Protein AF-A0A1F7XCM6-F1 (afdb_monomer)

Secondary structure (DSSP, 8-state):
-HHHHHHHHHHHHHHHHHHHHTTS------------SPPSSPEEEEEEESSTTHHHHSS-SSSTTPPP-GGGSTGGGTEEEEEEE-S--SSS--S------SSTTTHHHHHHSHHHHHHHHH------TT-S--TTSS----TT--SPPSEEEEE--GGGPPPBS-TTPPP-S--S-TTTTSTTT-GGG-BHHHHHHHHHHTHHHHHH-TTSEEEEEPPPPPPS--GGGHHHHHHHHHHHHHHHHTTTTTTTTT--SEEEE-HHHHTS-BTTBS--S----S-TT-TTTTSSTTSSSSEEEEEETTEEEEEE-S---S-S-----TTS---SS--HHHHHHHHHHHHHHHHHHHHHHHTT-----------S----PPPP-PPPPPTT-SS-SS--SHHHHHHHHHHTT-B-SSGGGGT-SS-SSB--HHHHHHHHHHTT-

Foldseek 3Di:
DVVVVVVVVVVVVVVVVVVVVVPPPPPPPPPQQQFLAADPAAAEEEEEEEDAPLLQAAFDLFDDDDDGPHCLHCNVRRYLYQYDYPDDDPVDDDPDPPQDDLALLSLLVCQVPPVNVVCRFQRLHHDDSVDDDDCSSPPDRPSVPRGTGQEYERAYEPLNDQADDALPDAAPPDAGQPCSPPDDPSRVPHYLNPSLRSLLNNLVSQLVPLSHAYEYEQYAFFAPPDPVRPRRLSSSVSSLVCQLAPSCPVVPPSHQRYDYHYNNQLFQAALVGHDDDADDDPDPRCLVNGGCLVPPGGAAQAQDPNDGDGDRPDPGSGGPAWDQDPVRDIDRHGHSSSSVSCSNGPSSVVSSSVNCSVVVHRDDSPNVPPPDPPPDDDDDDDDPQDQCCLVSPNALEVVSVVLLVVQEQHFAPSQSVSQNRVNPRGRYPVSVVRSVVRHGD

Solvent-accessible surface area (backbone atoms only — not comparable to full-atom values): 24737 Å² total; per-residue (Å²): 118,73,76,59,54,56,54,53,54,50,51,50,51,52,51,51,50,50,55,53,58,70,72,52,84,77,72,76,78,71,68,69,78,73,39,51,54,53,47,95,57,76,40,38,28,28,39,34,26,33,92,60,66,59,39,34,53,28,41,41,47,58,60,104,82,44,73,76,54,39,79,48,15,40,48,54,34,37,33,48,70,24,36,41,62,53,85,86,53,95,89,53,85,66,97,70,79,78,70,92,61,48,27,67,53,36,44,30,62,39,59,74,32,68,67,44,36,48,49,56,33,49,52,58,51,70,53,53,96,83,59,79,87,57,65,77,56,42,76,90,64,73,62,82,56,82,63,60,38,40,29,43,35,43,32,24,29,76,79,49,54,53,37,32,85,49,53,82,47,58,59,64,81,51,82,38,45,87,56,79,79,48,60,101,84,49,55,79,61,45,28,42,16,39,44,49,21,16,57,59,68,45,50,64,52,55,69,75,35,74,85,33,36,39,37,45,37,35,43,61,41,47,66,92,80,48,86,94,48,54,63,29,27,49,25,46,45,38,49,42,52,38,52,64,71,51,67,55,58,83,47,46,85,86,46,46,41,69,47,69,44,51,44,27,51,38,36,20,24,23,55,84,39,72,75,63,75,36,65,76,80,81,46,91,91,45,31,65,71,56,20,28,73,85,49,98,59,40,24,38,47,25,68,50,96,87,36,79,38,67,40,76,73,50,98,52,44,30,23,26,46,33,38,73,44,101,82,70,55,57,58,75,58,66,41,42,23,50,37,44,36,59,23,63,23,42,44,35,43,51,20,24,52,50,45,30,41,78,68,70,40,72,58,76,84,66,63,78,73,73,86,56,86,76,73,73,79,80,78,71,90,72,75,81,81,61,69,31,28,22,80,68,80,79,51,17,52,74,66,22,51,49,38,22,60,76,28,53,78,35,76,43,90,64,27,37,62,36,20,12,57,81,63,83,43,46,9,42,76,67,24,51,53,46,28,63,75,28,54,80,82

Radius of gyration: 25.79 Å; Cα contacts (8 Å, |Δi|>4): 797; chains: 1; bounding box: 50×76×85 Å

Sequence (441 aa):
MTKHYFKVTILLMVLILNLIFTSTIQAQISLLNINPNPPSQTQKLVFLHASVGQAWLNYFLGGKTGQAYWDISLGGNNYNVRDYLVGFTGGGSHPNPELIGHGLCDLYNLFTNPTNLQVLFNHNQTESPLGVNDPSYYTPLNLNDASENDIVVIKPCYIDYPYVGNPDDPPTGLHGCPFYQLEPGNWQNKTVGNVKQVLIDIVDVFRQHPDKFFVIVTAPPLRISDPATINYGQNARAMADWMMNEWLQTYYPEGNNVMVYDLFNVLTSNANGEGSDCQIRIDYNHPELDSDVLLDIGNHHRIWNSQIQHQQQYDQNYTAYCCLNAQGWCDTHPPRYANYKMTKEFVPILNTYVNAWLAGQETTPSPSITTAPTSLPTSSPTPPPALGDANSDGVVDGIDYVIWLNHYNQPTSNRQSDGDFNSDGRTDGIDYVIWLNNYSS

Organism: NCBI:txid1802480

Structure (mmCIF, N/CA/C/O backbone):
data_AF-A0A1F7XCM6-F1
#
_entry.id   AF-A0A1F7XCM6-F1
#
loop_
_atom_site.group_PDB
_atom_site.id
_atom_site.type_symbol
_atom_site.label_atom_id
_atom_site.label_alt_id
_atom_site.label_comp_id
_atom_site.label_asym_id
_atom_site.label_entity_id
_atom_site.label_seq_id
_atom_site.pdbx_PDB_ins_code
_atom_site.Cartn_x
_atom_site.Cartn_y
_atom_site.Cartn_z
_atom_site.occupancy
_atom_site.B_iso_or_equiv
_atom_site.auth_seq_id
_atom_site.auth_comp_id
_atom_site.auth_asym_id
_atom_site.auth_atom_id
_atom_site.pdbx_PDB_model_num
ATOM 1 N N . MET A 1 1 ? 21.469 -49.515 52.670 1.00 56.00 1 MET A N 1
ATOM 2 C CA . MET A 1 1 ? 20.774 -48.207 52.694 1.00 56.00 1 MET A CA 1
ATOM 3 C C . MET A 1 1 ? 21.168 -47.293 51.529 1.00 56.00 1 MET A C 1
ATOM 5 O O . MET A 1 1 ? 20.285 -46.703 50.938 1.00 56.00 1 MET A O 1
ATOM 9 N N . THR A 1 2 ? 22.425 -47.236 51.088 1.00 56.03 2 THR A N 1
ATOM 10 C CA . THR A 1 2 ? 22.919 -46.297 50.050 1.00 56.03 2 THR A CA 1
ATOM 11 C C . THR A 1 2 ? 22.369 -46.467 48.620 1.00 56.03 2 THR A C 1
ATOM 13 O O . THR A 1 2 ? 22.182 -45.474 47.927 1.00 56.03 2 THR A O 1
ATOM 16 N N . LYS A 1 3 ? 22.029 -47.684 48.165 1.00 48.97 3 LYS A N 1
ATOM 17 C CA . LYS A 1 3 ? 21.482 -47.903 46.802 1.00 48.97 3 LYS A CA 1
ATOM 18 C C . LYS A 1 3 ? 20.017 -47.474 46.614 1.00 48.97 3 LYS A C 1
ATOM 20 O O . LYS A 1 3 ? 19.595 -47.280 45.479 1.00 48.97 3 LYS A O 1
ATOM 25 N N . HIS A 1 4 ? 19.240 -47.351 47.693 1.00 51.12 4 HIS A N 1
ATOM 26 C CA . HIS A 1 4 ? 17.836 -46.926 47.614 1.00 51.12 4 HIS A CA 1
ATOM 27 C C . HIS A 1 4 ? 17.706 -45.405 47.526 1.00 51.12 4 HIS A C 1
ATOM 29 O O . HIS A 1 4 ? 16.958 -44.918 46.685 1.00 51.12 4 HIS A O 1
ATOM 35 N N . TYR A 1 5 ? 18.514 -44.660 48.286 1.00 53.66 5 TYR A N 1
ATOM 36 C CA . TYR A 1 5 ? 18.536 -43.199 48.197 1.00 53.66 5 TYR A CA 1
ATOM 37 C C . TYR A 1 5 ? 18.970 -42.715 46.808 1.00 53.66 5 TYR A C 1
ATOM 39 O O . TYR A 1 5 ? 18.323 -41.839 46.257 1.00 53.66 5 TYR A O 1
ATOM 47 N N . PHE A 1 6 ? 19.955 -43.361 46.171 1.00 55.84 6 PHE A N 1
ATOM 48 C CA . PHE A 1 6 ? 20.420 -42.963 44.835 1.00 55.84 6 PHE A CA 1
ATOM 49 C C . PHE A 1 6 ? 19.335 -43.071 43.745 1.00 55.84 6 PHE A C 1
ATOM 51 O O . PHE A 1 6 ? 19.233 -42.208 42.879 1.00 55.84 6 PHE A O 1
ATOM 58 N N . LYS A 1 7 ? 18.478 -44.101 43.808 1.00 50.50 7 LYS A N 1
ATOM 59 C CA . LYS A 1 7 ? 17.365 -44.266 42.857 1.00 50.50 7 LYS A CA 1
ATOM 60 C C . LYS A 1 7 ? 16.244 -43.254 43.088 1.00 50.50 7 LYS A C 1
ATOM 62 O O . LYS A 1 7 ? 15.666 -42.776 42.119 1.00 50.50 7 LYS A O 1
ATOM 67 N N . VAL A 1 8 ? 15.962 -42.911 44.345 1.00 62.75 8 VAL A N 1
ATOM 68 C CA . VAL A 1 8 ? 14.931 -41.922 44.698 1.00 62.75 8 VAL A CA 1
ATOM 69 C C . VAL A 1 8 ? 15.374 -40.509 44.308 1.00 62.75 8 VAL A C 1
ATOM 71 O O . VAL A 1 8 ? 14.571 -39.761 43.760 1.00 62.75 8 VAL A O 1
ATOM 74 N N . THR A 1 9 ? 16.655 -40.166 44.480 1.00 63.69 9 THR A N 1
ATOM 75 C CA . THR A 1 9 ? 17.193 -38.858 44.072 1.00 63.69 9 THR A CA 1
ATOM 76 C C . THR A 1 9 ? 17.188 -38.672 42.552 1.00 63.69 9 THR A C 1
ATOM 78 O O . THR A 1 9 ? 16.840 -37.595 42.081 1.00 63.69 9 THR A O 1
ATOM 81 N N . ILE A 1 10 ? 17.495 -39.720 41.775 1.00 63.19 10 ILE A N 1
ATOM 82 C CA . ILE A 1 10 ? 17.412 -39.674 40.304 1.00 63.19 10 ILE A CA 1
ATOM 83 C C . ILE A 1 10 ? 15.958 -39.533 39.841 1.00 63.19 10 ILE A C 1
ATOM 85 O O . ILE A 1 10 ? 15.683 -38.735 38.951 1.00 63.19 10 ILE A O 1
ATOM 89 N N . LEU A 1 11 ? 15.015 -40.248 40.464 1.00 60.62 11 LEU A N 1
ATOM 90 C CA . LEU A 1 11 ? 13.598 -40.151 40.101 1.00 60.62 11 LEU A CA 1
ATOM 91 C C . LEU A 1 11 ? 13.027 -38.750 40.389 1.00 60.62 11 LEU A C 1
ATOM 93 O O . LEU A 1 11 ? 12.283 -38.218 39.573 1.00 60.62 11 LEU A O 1
ATOM 97 N N . LEU A 1 12 ? 13.418 -38.135 41.512 1.00 62.72 12 LEU A N 1
ATOM 98 C CA . LEU A 1 12 ? 13.048 -36.759 41.869 1.00 62.72 12 LEU A CA 1
ATOM 99 C C . LEU A 1 12 ? 13.699 -35.719 40.948 1.00 62.72 12 LEU A C 1
ATOM 101 O O . LEU A 1 12 ? 13.021 -34.782 40.544 1.00 62.72 12 LEU A O 1
ATOM 105 N N . MET A 1 13 ? 14.966 -35.897 40.556 1.00 61.06 13 MET A N 1
ATOM 106 C CA . MET A 1 13 ? 15.613 -35.027 39.564 1.00 61.06 13 MET A CA 1
ATOM 107 C C . MET A 1 13 ? 14.948 -35.125 38.189 1.00 61.06 13 MET A C 1
ATOM 109 O O . MET A 1 13 ? 14.765 -34.099 37.548 1.00 61.06 13 MET A O 1
ATOM 113 N N . VAL A 1 14 ? 14.541 -36.322 37.755 1.00 59.78 14 VAL A N 1
ATOM 114 C CA . VAL A 1 14 ? 13.823 -36.524 36.485 1.00 59.78 14 VAL A CA 1
ATOM 115 C C . VAL A 1 14 ? 12.405 -35.951 36.547 1.00 59.78 14 VAL A C 1
ATOM 117 O O . VAL A 1 14 ? 11.954 -35.367 35.567 1.00 59.78 14 VAL A O 1
ATOM 120 N N . LEU A 1 15 ? 11.702 -36.047 37.682 1.00 56.06 15 LEU A N 1
ATOM 121 C CA . LEU A 1 15 ? 10.381 -35.424 37.840 1.00 56.06 15 LEU A CA 1
ATOM 122 C C . LEU A 1 15 ? 10.461 -33.892 37.878 1.00 56.06 15 LEU A C 1
ATOM 124 O O . LEU A 1 15 ? 9.626 -33.230 37.273 1.00 56.06 15 LEU A O 1
ATOM 128 N N . ILE A 1 16 ? 11.470 -33.332 38.552 1.00 59.41 16 ILE A N 1
ATOM 129 C CA . ILE A 1 16 ? 11.699 -31.882 38.611 1.00 59.41 16 ILE A CA 1
ATOM 130 C C . ILE A 1 16 ? 12.175 -31.357 37.250 1.00 59.41 16 ILE A C 1
ATOM 132 O O . ILE A 1 16 ? 11.686 -30.319 36.819 1.00 59.41 16 ILE A O 1
ATOM 136 N N . LEU A 1 17 ? 13.034 -32.086 36.521 1.00 52.47 17 LEU A N 1
ATOM 137 C CA . LEU A 1 17 ? 13.368 -31.736 35.135 1.00 52.47 17 LEU A CA 1
ATOM 138 C C . LEU A 1 17 ? 12.123 -31.767 34.245 1.00 52.47 17 LEU A C 1
ATOM 140 O O . LEU A 1 17 ? 11.923 -30.827 33.494 1.00 52.47 17 LEU A O 1
ATOM 144 N N . ASN A 1 18 ? 11.262 -32.785 34.351 1.00 50.28 18 ASN A N 1
ATOM 145 C CA . ASN A 1 18 ? 10.025 -32.831 33.565 1.00 50.28 18 ASN A CA 1
ATOM 146 C C . ASN A 1 18 ? 9.061 -31.695 33.932 1.00 50.28 18 ASN A C 1
ATOM 148 O O . ASN A 1 18 ? 8.472 -31.116 33.035 1.00 50.28 18 ASN A O 1
ATOM 152 N N . LEU A 1 19 ? 8.946 -31.318 35.210 1.00 49.75 19 LEU A N 1
ATOM 153 C CA . LEU A 1 19 ? 8.102 -30.194 35.636 1.00 49.75 19 LEU A CA 1
ATOM 154 C C . LEU A 1 19 ? 8.647 -28.828 35.176 1.00 49.75 19 LEU A C 1
ATOM 156 O O . LEU A 1 19 ? 7.858 -27.945 34.838 1.00 49.75 19 LEU A O 1
ATOM 160 N N . ILE A 1 20 ? 9.974 -28.654 35.119 1.00 49.66 20 ILE A N 1
ATOM 161 C CA . ILE A 1 20 ? 10.622 -27.438 34.593 1.00 49.66 20 ILE A CA 1
ATOM 162 C C . ILE A 1 20 ? 10.556 -27.402 33.054 1.00 49.66 20 ILE A C 1
ATOM 164 O O . ILE A 1 20 ? 10.297 -26.345 32.494 1.00 49.66 20 ILE A O 1
ATOM 168 N N . PHE A 1 21 ? 10.680 -28.544 32.366 1.00 41.81 21 PHE A N 1
ATOM 169 C CA . PHE A 1 21 ? 10.511 -28.644 30.907 1.00 41.81 21 PHE A CA 1
ATOM 170 C C . PHE A 1 21 ? 9.048 -28.548 30.437 1.00 41.81 21 PHE A C 1
ATOM 172 O O . PHE A 1 21 ? 8.818 -28.210 29.283 1.00 41.81 21 PHE A O 1
ATOM 179 N N . THR A 1 22 ? 8.051 -28.805 31.293 1.00 40.88 22 THR A N 1
ATOM 180 C CA . THR A 1 22 ? 6.629 -28.591 30.948 1.00 40.88 22 THR A CA 1
ATOM 181 C C . THR A 1 22 ? 6.114 -27.191 31.295 1.00 40.88 22 THR A C 1
ATOM 183 O O . THR A 1 22 ? 4.976 -26.870 30.966 1.00 40.88 22 THR A O 1
ATOM 186 N N . SER A 1 23 ? 6.906 -26.364 31.988 1.00 40.66 23 SER A N 1
ATOM 187 C CA . SER A 1 23 ? 6.528 -24.992 32.379 1.00 40.66 23 SER A CA 1
ATOM 188 C C . SER A 1 23 ? 7.310 -23.899 31.648 1.00 40.66 23 SER A C 1
ATOM 190 O O . SER A 1 23 ? 7.012 -22.718 31.817 1.00 40.66 23 SER A O 1
ATOM 192 N N . THR A 1 24 ? 8.238 -24.267 30.767 1.00 44.25 24 THR A N 1
ATOM 193 C CA . THR A 1 24 ? 8.847 -23.354 29.802 1.00 44.25 24 THR A CA 1
ATOM 194 C C . THR A 1 24 ? 8.719 -23.949 28.402 1.00 44.25 24 THR A C 1
ATOM 196 O O . THR A 1 24 ? 9.125 -25.075 28.148 1.00 44.25 24 THR A O 1
ATOM 199 N N . ILE A 1 25 ? 8.161 -23.154 27.485 1.00 43.56 25 ILE A N 1
ATOM 200 C CA . ILE A 1 25 ? 7.858 -23.485 26.082 1.00 43.56 25 ILE A CA 1
ATOM 201 C C . ILE A 1 25 ? 6.560 -24.296 25.885 1.00 43.56 25 ILE A C 1
ATOM 203 O O . ILE A 1 25 ? 6.514 -25.313 25.209 1.00 43.56 25 ILE A O 1
ATOM 207 N N . GLN A 1 26 ? 5.455 -23.759 26.397 1.00 36.91 26 GLN A N 1
ATOM 208 C CA . GLN A 1 26 ? 4.240 -23.670 25.583 1.00 36.91 26 GLN A CA 1
ATOM 209 C C . GLN A 1 26 ? 3.912 -22.181 25.426 1.00 36.91 26 GLN A C 1
ATOM 211 O O . GLN A 1 26 ? 2.847 -21.711 25.812 1.00 36.91 26 GLN A O 1
ATOM 216 N N . ALA A 1 27 ? 4.861 -21.410 24.887 1.00 37.94 27 ALA A N 1
ATOM 217 C CA . ALA A 1 27 ? 4.446 -20.271 24.089 1.00 37.94 27 ALA A CA 1
ATOM 218 C C . ALA A 1 27 ? 3.699 -20.910 22.918 1.00 37.94 27 ALA A C 1
ATOM 220 O O . ALA A 1 27 ? 4.320 -21.546 22.066 1.00 37.94 27 ALA A O 1
ATOM 221 N N . GLN A 1 28 ? 2.366 -20.880 22.947 1.00 38.66 28 GLN A N 1
ATOM 222 C CA . GLN A 1 28 ? 1.610 -21.113 21.730 1.00 38.66 28 GLN A CA 1
ATOM 223 C C . GLN A 1 28 ? 2.145 -20.083 20.742 1.00 38.66 28 GLN A C 1
ATOM 225 O O . GLN A 1 28 ? 1.848 -18.899 20.864 1.00 38.66 28 GLN A O 1
ATOM 230 N N . ILE A 1 29 ? 2.974 -20.524 19.797 1.00 39.59 29 ILE A N 1
ATOM 231 C CA . ILE A 1 29 ? 3.126 -19.809 18.543 1.00 39.59 29 ILE A CA 1
ATOM 232 C C . ILE A 1 29 ? 1.721 -19.879 17.954 1.00 39.59 29 ILE A C 1
ATOM 234 O O . ILE A 1 29 ? 1.325 -20.894 17.380 1.00 39.59 29 ILE A O 1
ATOM 238 N N . SER A 1 30 ? 0.918 -18.852 18.226 1.00 41.78 30 SER A N 1
ATOM 239 C CA . SER A 1 30 ? -0.278 -18.578 17.455 1.00 41.78 30 SER A CA 1
ATOM 240 C C . SER A 1 30 ? 0.239 -18.253 16.065 1.00 41.78 30 SER A C 1
ATOM 242 O O . SER A 1 30 ? 0.538 -17.104 15.761 1.00 41.78 30 SER A O 1
ATOM 244 N N . LEU A 1 31 ? 0.443 -19.290 15.248 1.00 51.81 31 LEU A N 1
ATOM 245 C CA . LEU A 1 31 ? 0.579 -19.121 13.812 1.00 51.81 31 LEU A CA 1
ATOM 246 C C . LEU A 1 31 ? -0.627 -18.282 13.403 1.00 51.81 31 LEU A C 1
ATOM 248 O O . LEU A 1 31 ? -1.762 -18.695 13.656 1.00 51.81 31 LEU A O 1
ATOM 252 N N . LEU A 1 32 ? -0.366 -17.087 12.870 1.00 58.81 32 LEU A N 1
ATOM 253 C CA . LEU A 1 32 ? -1.391 -16.223 12.303 1.00 58.81 32 LEU A CA 1
ATOM 254 C C . LEU A 1 32 ? -2.309 -17.110 11.461 1.00 58.81 32 LEU A C 1
ATOM 256 O O . LEU A 1 32 ? -1.840 -17.786 10.542 1.00 58.81 32 LEU A O 1
ATOM 260 N N . ASN A 1 33 ? -3.596 -17.172 11.805 1.00 70.50 33 ASN A N 1
ATOM 261 C CA . ASN A 1 33 ? -4.542 -17.891 10.968 1.00 70.50 33 ASN A CA 1
ATOM 262 C C . ASN A 1 33 ? -4.781 -17.013 9.741 1.00 70.50 33 ASN A C 1
ATOM 264 O O . ASN A 1 33 ? -5.639 -16.131 9.766 1.00 70.50 33 ASN A O 1
ATOM 268 N N . ILE A 1 34 ? -3.950 -17.189 8.713 1.00 85.81 34 ILE A N 1
ATOM 269 C CA . ILE A 1 34 ? -3.984 -16.371 7.503 1.00 85.81 34 ILE A CA 1
ATOM 270 C C . ILE A 1 34 ? -5.340 -16.580 6.833 1.00 85.81 34 ILE A C 1
ATOM 272 O O . ILE A 1 34 ? -5.606 -17.618 6.229 1.00 85.81 34 ILE A O 1
ATOM 276 N N . ASN A 1 35 ? -6.211 -15.582 6.977 1.00 92.19 35 ASN A N 1
ATOM 277 C CA . ASN A 1 35 ? -7.546 -15.574 6.403 1.00 92.19 35 ASN A CA 1
ATOM 278 C C . ASN A 1 35 ? -7.652 -14.465 5.347 1.00 92.19 35 ASN A C 1
ATOM 280 O O . ASN A 1 35 ? -8.056 -13.347 5.677 1.00 92.19 35 ASN A O 1
ATOM 284 N N . PRO A 1 36 ? -7.334 -14.770 4.078 1.00 93.94 36 PRO A N 1
ATOM 285 C CA . PRO A 1 36 ? -7.367 -13.791 2.999 1.00 93.94 36 PRO A CA 1
ATOM 286 C C . PRO A 1 36 ? -8.781 -13.519 2.467 1.00 93.94 36 PRO A C 1
ATOM 288 O O . PRO A 1 36 ? -8.930 -12.760 1.512 1.00 93.94 36 PRO A O 1
ATOM 291 N N . ASN A 1 37 ? -9.818 -14.144 3.034 1.00 95.19 37 ASN A N 1
ATOM 292 C CA . ASN A 1 37 ? -11.198 -13.958 2.589 1.00 95.19 37 ASN A CA 1
ATOM 293 C C . ASN A 1 37 ? -11.769 -12.621 3.084 1.00 95.19 37 ASN A C 1
ATOM 295 O O . ASN A 1 37 ? -11.370 -12.162 4.157 1.00 95.19 37 ASN A O 1
ATOM 299 N N . PRO A 1 38 ? -12.751 -12.036 2.372 1.00 94.50 38 PRO A N 1
ATOM 300 C CA . PRO A 1 38 ? -13.472 -10.856 2.839 1.00 94.50 38 PRO A CA 1
ATOM 301 C C . PRO A 1 38 ? -13.912 -10.980 4.309 1.00 94.50 38 PRO A C 1
ATOM 303 O O . PRO A 1 38 ? -14.368 -12.062 4.705 1.00 94.50 38 PRO A O 1
ATOM 306 N N . PRO A 1 39 ? -13.842 -9.904 5.116 1.00 94.25 39 PRO A N 1
ATOM 307 C CA . PRO A 1 39 ? -14.397 -9.908 6.463 1.00 94.25 39 PRO A CA 1
ATOM 308 C C . PRO A 1 39 ? -15.858 -10.358 6.476 1.00 94.25 39 PRO A C 1
ATOM 310 O O . PRO A 1 39 ? -16.642 -10.010 5.593 1.00 94.25 39 PRO A O 1
ATOM 313 N N . SER A 1 40 ? -16.265 -11.114 7.500 1.00 92.25 40 SER A N 1
ATOM 314 C CA . SER A 1 40 ? -17.629 -11.666 7.579 1.00 92.25 40 SER A CA 1
ATOM 315 C C . SER A 1 40 ? -18.717 -10.601 7.756 1.00 92.25 40 SER A C 1
ATOM 317 O O . SER A 1 40 ? -19.891 -10.860 7.502 1.00 92.25 40 SER A O 1
ATOM 319 N N . GLN A 1 41 ? -18.338 -9.413 8.227 1.00 90.50 41 GLN A N 1
ATOM 320 C CA . GLN A 1 41 ? -19.207 -8.248 8.373 1.00 90.50 41 GLN A CA 1
ATOM 321 C C . GLN A 1 41 ? -18.632 -7.088 7.575 1.00 90.50 41 GLN A C 1
ATOM 323 O O . GLN A 1 41 ? -17.412 -6.942 7.507 1.00 90.50 41 GLN A O 1
ATOM 328 N N . THR A 1 42 ? -19.505 -6.256 7.009 1.00 90.19 42 THR A N 1
ATOM 329 C CA . THR A 1 42 ? -19.074 -5.087 6.243 1.00 90.19 42 THR A CA 1
ATOM 330 C C . THR A 1 42 ? -18.274 -4.140 7.128 1.00 90.19 42 THR A C 1
ATOM 332 O O . THR A 1 42 ? -18.774 -3.720 8.169 1.00 90.19 42 THR A O 1
ATOM 335 N N . GLN A 1 43 ? -17.058 -3.796 6.710 1.00 91.69 43 GLN A N 1
ATOM 336 C CA . GLN A 1 43 ? -16.189 -2.867 7.437 1.00 91.69 43 GLN A CA 1
ATOM 337 C C . GLN A 1 43 ? -16.229 -1.485 6.789 1.00 91.69 43 GLN A C 1
ATOM 339 O O . GLN A 1 43 ? -16.177 -1.382 5.560 1.00 91.69 43 GLN A O 1
ATOM 344 N N . LYS A 1 44 ? -16.316 -0.418 7.590 1.00 91.00 44 LYS A N 1
ATOM 345 C CA . LYS A 1 44 ? -16.258 0.958 7.071 1.00 91.00 44 LYS A CA 1
ATOM 346 C C . LYS A 1 44 ? -14.810 1.400 6.960 1.00 91.00 44 LYS A C 1
ATOM 348 O O . LYS A 1 44 ? -14.064 1.346 7.939 1.00 91.00 44 LYS A O 1
ATOM 353 N N . LEU A 1 45 ? -14.432 1.849 5.773 1.00 91.81 45 LEU A N 1
ATOM 354 C CA . LEU A 1 45 ? -13.059 2.194 5.446 1.00 91.81 45 LEU A CA 1
ATOM 355 C C . LEU A 1 45 ? -13.016 3.587 4.839 1.00 91.81 45 LEU A C 1
ATOM 357 O O . LEU A 1 45 ? -13.646 3.815 3.810 1.00 91.81 45 LEU A O 1
ATOM 361 N N . VAL A 1 46 ? -12.228 4.490 5.417 1.00 90.19 46 VAL A N 1
ATOM 362 C CA . VAL A 1 46 ? -11.877 5.753 4.762 1.00 90.19 46 VAL A CA 1
ATOM 363 C C . VAL A 1 46 ? -10.591 5.573 3.962 1.00 90.19 46 VAL A C 1
ATOM 365 O O . VAL A 1 46 ? -9.602 5.048 4.478 1.00 90.19 46 VAL A O 1
ATOM 368 N N . PHE A 1 47 ? -10.615 5.973 2.690 1.00 89.19 47 PHE A N 1
ATOM 369 C CA . PHE A 1 47 ? -9.476 5.841 1.779 1.00 89.19 47 PHE A CA 1
ATOM 370 C C . PHE A 1 47 ? -8.961 7.221 1.385 1.00 89.19 47 PHE A C 1
ATOM 372 O O . PHE A 1 47 ? -9.574 7.892 0.558 1.00 89.19 47 PHE A O 1
ATOM 379 N N . LEU A 1 48 ? -7.840 7.641 1.977 1.00 87.25 48 LEU A N 1
ATOM 380 C CA . LEU A 1 48 ? -7.159 8.885 1.615 1.00 87.25 48 LEU A CA 1
ATOM 381 C C . LEU A 1 48 ? -6.155 8.611 0.508 1.00 87.25 48 LEU A C 1
ATOM 383 O O . LEU A 1 48 ? -5.156 7.920 0.722 1.00 87.25 48 LEU A O 1
ATOM 387 N N . HIS A 1 49 ? -6.391 9.194 -0.661 1.00 82.50 49 HIS A N 1
ATOM 388 C CA . HIS A 1 49 ? -5.497 9.064 -1.807 1.00 82.50 49 HIS A CA 1
ATOM 389 C C . HIS A 1 49 ? -5.591 10.273 -2.734 1.00 82.50 49 HIS A C 1
ATOM 391 O O . HIS A 1 49 ? -6.469 11.127 -2.616 1.00 82.50 49 HIS A O 1
ATOM 397 N N . ALA A 1 50 ? -4.697 10.304 -3.712 1.00 75.19 50 ALA A N 1
ATOM 398 C CA . ALA A 1 50 ? -4.913 11.029 -4.948 1.00 75.19 50 ALA A CA 1
ATOM 399 C C . ALA A 1 50 ? -4.386 10.210 -6.109 1.00 75.19 50 ALA A C 1
ATOM 401 O O . ALA A 1 50 ? -3.373 9.526 -5.977 1.00 75.19 50 ALA A O 1
ATOM 402 N N . SER A 1 51 ? -4.995 10.381 -7.280 1.00 74.50 51 SER A N 1
ATOM 403 C CA . SER A 1 51 ? -4.486 9.876 -8.556 1.00 74.50 51 SER A CA 1
ATOM 404 C C . SER A 1 51 ? -4.341 8.344 -8.653 1.00 74.50 51 SER A C 1
ATOM 406 O O . SER A 1 51 ? -5.158 7.690 -9.296 1.00 74.50 51 SER A O 1
ATOM 408 N N . VAL A 1 52 ? -3.318 7.750 -8.029 1.00 79.19 52 VAL A N 1
ATOM 409 C CA . VAL A 1 52 ? -3.033 6.309 -8.042 1.00 79.19 52 VAL A CA 1
ATOM 410 C C . VAL A 1 52 ? -3.844 5.603 -6.955 1.00 79.19 52 VAL A C 1
ATOM 412 O O . VAL A 1 52 ? -3.957 6.106 -5.848 1.00 79.19 52 VAL A O 1
ATOM 415 N N . GLY A 1 53 ? -4.335 4.390 -7.222 1.00 77.12 53 GLY A N 1
ATOM 416 C CA . GLY A 1 53 ? -5.047 3.569 -6.230 1.00 77.12 53 GLY A CA 1
ATOM 417 C C . GLY A 1 53 ? -6.569 3.612 -6.326 1.00 77.12 53 GLY A C 1
ATOM 418 O O . GLY A 1 53 ? -7.223 2.790 -5.698 1.00 77.12 53 GLY A O 1
ATOM 419 N N . GLN A 1 54 ? -7.137 4.457 -7.192 1.00 75.38 54 GLN A N 1
ATOM 420 C CA . GLN A 1 54 ? -8.569 4.425 -7.539 1.00 75.38 54 GLN A CA 1
ATOM 421 C C . GLN A 1 54 ? -9.049 3.027 -7.961 1.00 75.38 54 GLN A C 1
ATOM 423 O O . GLN A 1 54 ? -10.181 2.646 -7.683 1.00 75.38 54 GLN A O 1
ATOM 428 N N . ALA A 1 55 ? -8.163 2.238 -8.573 1.00 72.88 55 ALA A N 1
ATOM 429 C CA . ALA A 1 55 ? -8.389 0.841 -8.926 1.00 72.88 55 ALA A CA 1
ATOM 430 C C . ALA A 1 55 ? -8.783 -0.066 -7.741 1.00 72.88 55 ALA A C 1
ATOM 432 O O . ALA A 1 55 ? -9.488 -1.051 -7.946 1.00 72.88 55 ALA A O 1
ATOM 433 N N . TRP A 1 56 ? -8.372 0.263 -6.511 1.00 83.12 56 TRP A N 1
ATOM 434 C CA . TRP A 1 56 ? -8.739 -0.498 -5.313 1.00 83.12 56 TRP A CA 1
ATOM 435 C C . TRP A 1 56 ? -10.184 -0.268 -4.881 1.00 83.12 56 TRP A C 1
ATOM 437 O O . TRP A 1 56 ? -10.777 -1.148 -4.261 1.00 83.12 56 TRP A O 1
ATOM 447 N N . LEU A 1 57 ? -10.757 0.891 -5.206 1.00 76.94 57 LEU A N 1
ATOM 448 C CA . LEU A 1 57 ? -12.069 1.307 -4.725 1.00 76.94 57 LEU A CA 1
ATOM 449 C C . LEU A 1 57 ? -13.180 0.455 -5.333 1.00 76.94 57 LEU A C 1
ATOM 451 O O . LEU A 1 57 ? -13.911 -0.230 -4.611 1.00 76.94 57 LEU A O 1
ATOM 455 N N . ASN A 1 58 ? -13.317 0.501 -6.662 1.00 62.34 58 ASN A N 1
ATOM 456 C CA . ASN A 1 58 ? -14.392 -0.195 -7.356 1.00 62.34 58 ASN A CA 1
ATOM 457 C C . ASN A 1 58 ? -14.252 -0.184 -8.891 1.00 62.34 58 ASN A C 1
ATOM 459 O O . ASN A 1 58 ? -13.799 0.798 -9.479 1.00 62.34 58 ASN A O 1
ATOM 463 N N . TYR A 1 59 ? -14.764 -1.260 -9.494 1.00 55.81 59 TYR A N 1
ATOM 464 C CA . TYR A 1 59 ? -15.255 -1.472 -10.866 1.00 55.81 59 TYR A CA 1
ATOM 465 C C . TYR A 1 59 ? -14.342 -1.167 -12.070 1.00 55.81 59 TYR A C 1
ATOM 467 O O . TYR A 1 59 ? -14.442 -1.873 -13.072 1.00 55.81 59 TYR A O 1
ATOM 475 N N . PHE A 1 60 ? -13.408 -0.215 -12.000 1.00 54.88 60 PHE A N 1
ATOM 476 C CA . PHE A 1 60 ? -12.612 0.215 -13.153 1.00 54.88 60 PHE A CA 1
ATOM 477 C C . PHE A 1 60 ? -11.104 0.059 -12.950 1.00 54.88 60 PHE A C 1
ATOM 479 O O . PHE A 1 60 ? -10.407 0.963 -12.488 1.00 54.88 60 PHE A O 1
ATOM 486 N N . LEU A 1 61 ? -10.562 -1.052 -13.450 1.00 52.69 61 LEU A N 1
ATOM 487 C CA . LEU A 1 61 ? -9.139 -1.141 -13.769 1.00 52.69 61 LEU A CA 1
ATOM 488 C C . LEU A 1 61 ? -8.898 -0.521 -15.156 1.00 52.69 61 LEU A C 1
ATOM 490 O O . LEU A 1 61 ? -8.919 -1.215 -16.171 1.00 52.69 61 LEU A O 1
ATOM 494 N N . GLY A 1 62 ? -8.668 0.795 -15.216 1.00 44.19 62 GLY A N 1
ATOM 495 C CA . GLY A 1 62 ? -8.028 1.429 -16.381 1.00 44.19 62 GLY A CA 1
ATOM 496 C C . GLY A 1 62 ? -8.918 2.202 -17.363 1.00 44.19 62 GLY A C 1
ATOM 497 O O . GLY A 1 62 ? -8.829 1.988 -18.573 1.00 44.19 62 GLY A O 1
ATOM 498 N N . GLY A 1 63 ? -9.686 3.176 -16.869 1.00 45.38 63 GLY A N 1
ATOM 499 C CA . GLY A 1 63 ? -10.351 4.172 -17.717 1.00 45.38 63 GLY A CA 1
ATOM 500 C C . GLY A 1 63 ? -11.653 3.689 -18.364 1.00 45.38 63 GLY A C 1
ATOM 501 O O . GLY A 1 63 ? -12.027 2.527 -18.252 1.00 45.38 63 GLY A O 1
ATOM 502 N N . LYS A 1 64 ? -12.348 4.631 -19.016 1.00 39.22 64 LYS A N 1
ATOM 503 C CA . LYS A 1 64 ? -13.788 4.667 -19.370 1.00 39.22 64 LYS A CA 1
ATOM 504 C C . LYS A 1 64 ? -14.386 3.477 -20.162 1.00 39.22 64 LYS A C 1
ATOM 506 O O . LYS A 1 64 ? -15.525 3.578 -20.603 1.00 39.22 64 LYS A O 1
ATOM 511 N N . THR A 1 65 ? -13.660 2.381 -20.387 1.00 44.38 65 THR A N 1
ATOM 512 C CA . THR A 1 65 ? -14.077 1.261 -21.254 1.00 44.38 65 THR A CA 1
ATOM 513 C C . THR A 1 65 ? -13.732 -0.150 -20.732 1.00 44.38 65 THR A C 1
ATOM 515 O O . THR A 1 65 ? -13.882 -1.107 -21.484 1.00 44.38 65 THR A O 1
ATOM 518 N N . GLY A 1 66 ? -13.246 -0.319 -19.494 1.00 49.19 66 GLY A N 1
ATOM 519 C CA . GLY A 1 66 ? -12.697 -1.593 -18.989 1.00 49.19 66 GLY A CA 1
ATOM 520 C C . GLY A 1 66 ? -13.690 -2.601 -18.373 1.00 49.19 66 GLY A C 1
ATOM 521 O O . GLY A 1 66 ? -14.667 -2.229 -17.736 1.00 49.19 66 GLY A O 1
ATOM 522 N N . GLN A 1 67 ? -13.385 -3.890 -18.554 1.00 52.44 67 GLN A N 1
ATOM 523 C CA . GLN A 1 67 ? -14.045 -5.086 -17.998 1.00 52.44 67 GLN A CA 1
ATOM 524 C C . GLN A 1 67 ? -13.979 -5.145 -16.457 1.00 52.44 67 GLN A C 1
ATOM 526 O O . GLN A 1 67 ? -12.961 -4.776 -15.868 1.00 52.44 67 GLN A O 1
ATOM 531 N N . ALA A 1 68 ? -15.058 -5.620 -15.822 1.00 56.38 68 ALA A N 1
ATOM 532 C CA . ALA A 1 68 ? -15.259 -5.579 -14.372 1.00 56.38 68 ALA A CA 1
ATOM 533 C C . ALA A 1 68 ? -14.386 -6.596 -13.609 1.00 56.38 68 ALA A C 1
ATOM 535 O O . ALA A 1 68 ? -14.450 -7.793 -13.874 1.00 56.38 68 ALA A O 1
ATOM 536 N N . TYR A 1 69 ? -13.634 -6.113 -12.613 1.00 71.31 69 TYR A N 1
ATOM 537 C CA . TYR A 1 69 ? -12.855 -6.918 -11.655 1.00 71.31 69 TYR A CA 1
ATOM 538 C C . TYR A 1 69 ? -13.341 -6.704 -10.215 1.00 71.31 69 TYR A C 1
ATOM 540 O O . TYR A 1 69 ? -12.557 -6.557 -9.282 1.00 71.31 69 TYR A O 1
ATOM 548 N N . TRP A 1 70 ? -14.661 -6.637 -10.049 1.00 72.69 70 TRP A N 1
ATOM 549 C CA . TRP A 1 70 ? -15.315 -6.372 -8.767 1.00 72.69 70 TRP A CA 1
ATOM 550 C C . TRP A 1 70 ? -14.821 -7.289 -7.643 1.00 72.69 70 TRP A C 1
ATOM 552 O O . TRP A 1 70 ? -14.466 -6.808 -6.573 1.00 72.69 70 TRP A O 1
ATOM 562 N N . ASP A 1 71 ? -14.715 -8.590 -7.914 1.00 75.62 71 ASP A N 1
ATOM 563 C CA . ASP A 1 71 ? -14.412 -9.607 -6.899 1.00 75.62 71 ASP A CA 1
ATOM 564 C C . ASP A 1 71 ? -13.038 -9.433 -6.230 1.00 75.62 71 ASP A C 1
ATOM 566 O O . ASP A 1 71 ? -12.792 -9.988 -5.160 1.00 75.62 71 ASP A O 1
ATOM 570 N N . ILE A 1 72 ? -12.130 -8.661 -6.835 1.00 80.06 72 ILE A N 1
ATOM 571 C CA . ILE A 1 72 ? -10.797 -8.398 -6.277 1.00 80.06 72 ILE A CA 1
ATOM 572 C C . ILE A 1 72 ? -10.658 -6.994 -5.681 1.00 80.06 72 ILE A C 1
ATOM 574 O O . ILE A 1 72 ? -9.630 -6.716 -5.076 1.00 80.06 72 ILE A O 1
ATOM 578 N N . SER A 1 73 ? -11.644 -6.105 -5.847 1.00 84.38 73 SER A N 1
ATOM 579 C CA . SER A 1 73 ? -11.594 -4.742 -5.302 1.00 84.38 73 SER A CA 1
ATOM 580 C C . SER A 1 73 ? -12.089 -4.693 -3.854 1.00 84.38 73 SER A C 1
ATOM 582 O O . SER A 1 73 ? -12.720 -5.631 -3.362 1.00 84.38 73 SER A O 1
ATOM 584 N N . LEU A 1 74 ? -11.857 -3.572 -3.165 1.00 87.19 74 LEU A N 1
ATOM 585 C CA . LEU A 1 74 ? -12.305 -3.372 -1.784 1.00 87.19 74 LEU A CA 1
ATOM 586 C C . LEU A 1 74 ? -13.825 -3.521 -1.652 1.00 87.19 74 LEU A C 1
ATOM 588 O O . LEU A 1 74 ? -14.302 -4.239 -0.775 1.00 87.19 74 LEU A O 1
ATOM 592 N N . GLY A 1 75 ? -14.593 -2.918 -2.562 1.00 81.06 75 GLY A N 1
ATOM 593 C CA . GLY A 1 75 ? -16.046 -3.082 -2.553 1.00 81.06 75 GLY A CA 1
ATOM 594 C C . GLY A 1 75 ? -16.497 -4.549 -2.676 1.00 81.06 75 GLY A C 1
ATOM 595 O O . GLY A 1 75 ? -17.393 -4.966 -1.940 1.00 81.06 75 GLY A O 1
ATOM 596 N N . GLY A 1 76 ? -15.856 -5.354 -3.534 1.00 81.12 76 GLY A N 1
ATOM 597 C CA . GLY A 1 76 ? -16.157 -6.788 -3.663 1.00 81.12 76 GLY A CA 1
ATOM 598 C C . GLY A 1 76 ? -15.707 -7.629 -2.471 1.00 81.12 76 GLY A C 1
ATOM 599 O O . GLY A 1 76 ? -16.154 -8.762 -2.314 1.00 81.12 76 GLY A O 1
ATOM 600 N N . ASN A 1 77 ? -14.881 -7.059 -1.593 1.00 89.25 77 ASN A N 1
ATOM 601 C CA . ASN A 1 77 ? -14.331 -7.707 -0.407 1.00 89.25 77 ASN A CA 1
ATOM 602 C C . ASN A 1 77 ? -14.964 -7.182 0.892 1.00 89.25 77 ASN A C 1
ATOM 604 O O . ASN A 1 77 ? -14.342 -7.198 1.947 1.00 89.25 77 ASN A O 1
ATOM 608 N N . ASN A 1 78 ? -16.236 -6.774 0.831 1.00 89.31 78 ASN A N 1
ATOM 609 C CA . ASN A 1 78 ? -17.044 -6.372 1.987 1.00 89.31 78 ASN A CA 1
ATOM 610 C C . ASN A 1 78 ? -16.529 -5.119 2.726 1.00 89.31 78 ASN A C 1
ATOM 612 O O . ASN A 1 78 ? -16.781 -4.943 3.921 1.00 89.31 78 ASN A O 1
ATOM 616 N N . TYR A 1 79 ? -15.850 -4.217 2.013 1.00 88.38 79 TYR A N 1
ATOM 617 C CA . TYR A 1 79 ? -15.502 -2.893 2.523 1.00 88.38 79 TYR A CA 1
ATOM 618 C C . TYR A 1 79 ? -16.477 -1.833 1.999 1.00 88.38 79 TYR A C 1
ATOM 620 O O . TYR A 1 79 ? -16.651 -1.649 0.793 1.00 88.38 79 TYR A O 1
ATOM 628 N N . ASN A 1 80 ? -17.097 -1.097 2.918 1.00 85.62 80 ASN A N 1
ATOM 629 C CA . ASN A 1 80 ? -17.857 0.114 2.631 1.00 85.62 80 ASN A CA 1
ATOM 630 C C . ASN A 1 80 ? -16.866 1.283 2.553 1.00 85.62 80 ASN A C 1
ATOM 632 O O . ASN A 1 80 ? -16.494 1.853 3.582 1.00 85.62 80 ASN A O 1
ATOM 636 N N . VAL A 1 81 ? -16.384 1.570 1.340 1.00 84.00 81 VAL A N 1
ATOM 637 C CA . VAL A 1 81 ? -15.310 2.544 1.134 1.00 84.00 81 VAL A CA 1
ATOM 638 C C . VAL A 1 81 ? -15.841 3.969 1.017 1.00 84.00 81 VAL A C 1
ATOM 640 O O . VAL A 1 81 ? -16.642 4.295 0.140 1.00 84.00 81 VAL A O 1
ATOM 643 N N . ARG A 1 82 ? -15.324 4.833 1.880 1.00 84.25 82 ARG A N 1
ATOM 644 C CA . ARG A 1 82 ? -15.578 6.265 1.943 1.00 84.25 82 ARG A CA 1
ATOM 645 C C . ARG A 1 82 ? -14.358 6.995 1.403 1.00 84.25 82 ARG A C 1
ATOM 647 O O . ARG A 1 82 ? -13.358 7.191 2.090 1.00 84.25 82 ARG A O 1
ATOM 654 N N . ASP A 1 83 ? -14.430 7.287 0.116 1.00 81.25 83 ASP A N 1
ATOM 655 C CA . ASP A 1 83 ? -13.346 7.877 -0.659 1.00 81.25 83 ASP A CA 1
ATOM 656 C C . ASP A 1 83 ? -13.091 9.333 -0.235 1.00 81.25 83 ASP A C 1
ATOM 658 O O . ASP A 1 83 ? -14.028 10.138 -0.232 1.00 81.25 83 ASP A O 1
ATOM 662 N N . TYR A 1 84 ? -11.848 9.657 0.129 1.00 81.88 84 TYR A N 1
ATOM 663 C CA . TYR A 1 84 ? -11.380 11.011 0.429 1.00 81.88 84 TYR A CA 1
ATOM 664 C C . TYR A 1 84 ? -10.252 11.352 -0.550 1.00 81.88 84 TYR A C 1
ATOM 666 O O . TYR A 1 84 ? -9.100 10.923 -0.397 1.00 81.88 84 TYR A O 1
ATOM 674 N N . LEU A 1 85 ? -10.580 12.135 -1.571 1.00 74.56 85 LEU A N 1
ATOM 675 C CA . LEU A 1 85 ? -9.663 12.477 -2.645 1.00 74.56 85 LEU A CA 1
ATOM 676 C C . LEU A 1 85 ? -8.941 13.772 -2.287 1.00 74.56 85 LEU A C 1
ATOM 678 O O . LEU A 1 85 ? -9.545 14.831 -2.256 1.00 74.56 85 LEU A O 1
ATOM 682 N N . VAL A 1 86 ? -7.633 13.733 -2.066 1.00 70.31 86 VAL A N 1
ATOM 683 C CA . VAL A 1 86 ? -6.890 14.927 -1.641 1.00 70.31 86 VAL A CA 1
ATOM 684 C C . VAL A 1 86 ? -6.196 15.600 -2.828 1.00 70.31 86 VAL A C 1
ATOM 686 O O . VAL A 1 86 ? -5.262 15.051 -3.405 1.00 70.31 86 VAL A O 1
ATOM 689 N N . GLY A 1 87 ? -6.567 16.841 -3.152 1.00 56.91 87 GLY A N 1
ATOM 690 C CA . GLY A 1 87 ? -5.705 17.726 -3.949 1.00 56.91 87 GLY A CA 1
ATOM 691 C C . GLY A 1 87 ? -5.849 17.656 -5.473 1.00 56.91 87 GLY A C 1
ATOM 692 O O . GLY A 1 87 ? -4.897 17.987 -6.179 1.00 56.91 87 GLY A O 1
ATOM 693 N N . PHE A 1 88 ? -7.025 17.314 -6.010 1.00 47.53 88 PHE A N 1
ATOM 694 C CA . PHE A 1 88 ? -7.295 17.476 -7.445 1.00 47.53 88 PHE A CA 1
ATOM 695 C C . PHE A 1 88 ? -8.337 18.557 -7.718 1.00 47.53 88 PHE A C 1
ATOM 697 O O . PHE A 1 88 ? -9.507 18.273 -7.940 1.00 47.53 88 PHE A O 1
ATOM 704 N N . THR A 1 89 ? -7.900 19.811 -7.793 1.00 38.69 89 THR A N 1
ATOM 705 C CA . THR A 1 89 ? -8.673 20.838 -8.493 1.00 38.69 89 THR A CA 1
ATOM 706 C C . THR A 1 89 ? -7.741 21.815 -9.189 1.00 38.69 89 THR A C 1
ATOM 708 O O . THR A 1 89 ? -7.306 22.822 -8.628 1.00 38.69 89 THR A O 1
ATOM 711 N N . GLY A 1 90 ? -7.509 21.565 -10.477 1.00 36.94 90 GLY A N 1
ATOM 712 C CA . GLY A 1 90 ? -7.310 22.664 -11.410 1.00 36.94 90 GLY A CA 1
ATOM 713 C C . GLY A 1 90 ? -8.524 23.595 -11.327 1.00 36.94 90 GLY A C 1
ATOM 714 O O . GLY A 1 90 ? -9.549 23.339 -11.947 1.00 36.94 90 GLY A O 1
ATOM 715 N N . GLY A 1 91 ? -8.426 24.642 -10.506 1.00 35.56 91 GLY A N 1
ATOM 716 C CA . GLY A 1 91 ? -9.319 25.805 -10.507 1.00 35.56 91 GLY A CA 1
ATOM 717 C C . GLY A 1 91 ? -10.705 25.678 -9.854 1.00 35.56 91 GLY A C 1
ATOM 718 O O . GLY A 1 91 ? -11.458 26.645 -9.917 1.00 35.56 91 GLY A O 1
ATOM 719 N N . GLY A 1 92 ? -11.063 24.557 -9.226 1.00 37.53 92 GLY A N 1
ATOM 720 C CA . GLY A 1 92 ? -12.301 24.412 -8.439 1.00 37.53 92 GLY A CA 1
ATOM 721 C C . GLY A 1 92 ? -12.031 24.434 -6.933 1.00 37.53 92 GLY A C 1
ATOM 722 O O . GLY A 1 92 ? -10.996 23.974 -6.486 1.00 37.53 92 GLY A O 1
ATOM 723 N N . SER A 1 93 ? -12.929 24.973 -6.122 1.00 40.84 93 SER A N 1
ATOM 724 C CA . SER A 1 93 ? -12.882 24.819 -4.663 1.00 40.84 93 SER A CA 1
ATOM 725 C C . SER A 1 93 ? -13.175 23.364 -4.271 1.00 40.84 93 SER A C 1
ATOM 727 O O . SER A 1 93 ? -14.195 22.823 -4.699 1.00 40.84 93 SER A O 1
ATOM 729 N N . HIS A 1 94 ? -12.310 22.749 -3.457 1.00 50.56 94 HIS A N 1
ATOM 730 C CA . HIS A 1 94 ? -12.541 21.425 -2.870 1.00 50.56 94 HIS A CA 1
ATOM 731 C C . HIS A 1 94 ? -13.806 21.448 -1.991 1.00 50.56 94 HIS A C 1
ATOM 733 O O . HIS A 1 94 ? -13.986 22.418 -1.249 1.00 50.56 94 HIS A O 1
ATOM 739 N N . PRO A 1 95 ? -14.672 20.420 -2.024 1.00 45.91 95 PRO A N 1
ATOM 740 C CA . PRO A 1 95 ? -15.804 20.337 -1.103 1.00 45.91 95 PRO A CA 1
ATOM 741 C C . PRO A 1 95 ? -15.364 20.137 0.358 1.00 45.91 95 PRO A C 1
ATOM 743 O O . PRO A 1 95 ? -16.090 20.560 1.249 1.00 45.91 95 PRO A O 1
ATOM 746 N N . ASN A 1 96 ? -14.160 19.597 0.596 1.00 52.16 96 ASN A N 1
ATOM 747 C CA . ASN A 1 96 ? -13.565 19.441 1.927 1.00 52.16 96 ASN A CA 1
ATOM 748 C C . ASN A 1 96 ? -12.147 20.051 1.972 1.00 52.16 96 ASN A C 1
ATOM 750 O O . ASN A 1 96 ? -11.188 19.377 1.601 1.00 52.16 96 ASN A O 1
ATOM 754 N N . PRO A 1 97 ? -11.987 21.325 2.378 1.00 51.75 97 PRO A N 1
ATOM 755 C CA . PRO A 1 97 ? -10.686 21.987 2.551 1.00 51.75 97 PRO A CA 1
ATOM 756 C C . PRO A 1 97 ? -10.013 21.673 3.902 1.00 51.75 97 PRO A C 1
ATOM 758 O O . PRO A 1 97 ? -9.027 22.312 4.261 1.00 51.75 97 PRO A O 1
ATOM 761 N N . GLU A 1 98 ? -10.583 20.759 4.689 1.00 53.88 98 GLU A N 1
ATOM 762 C CA . GLU A 1 98 ? -10.237 20.584 6.102 1.00 53.88 98 GLU A CA 1
ATOM 763 C C . GLU A 1 98 ? -8.963 19.756 6.321 1.00 53.88 98 GLU A C 1
ATOM 765 O O . GLU A 1 98 ? -8.267 19.986 7.309 1.00 53.88 98 GLU A O 1
ATOM 770 N N . LEU A 1 99 ? -8.616 18.838 5.405 1.00 61.00 99 LEU A N 1
ATOM 771 C CA . LEU A 1 99 ? -7.399 18.029 5.512 1.00 61.00 99 LEU A CA 1
ATOM 772 C C . LEU A 1 99 ? -6.284 18.508 4.578 1.00 61.00 99 LEU A C 1
ATOM 774 O O . LEU A 1 99 ? -6.484 18.945 3.449 1.00 61.00 99 LEU A O 1
ATOM 778 N N . ILE A 1 100 ? -5.078 18.405 5.122 1.00 59.91 100 ILE A N 1
ATOM 779 C CA . ILE A 1 100 ? -3.854 19.095 4.714 1.00 59.91 100 ILE A CA 1
ATOM 780 C C . ILE A 1 100 ? -3.120 18.400 3.553 1.00 59.91 100 ILE A C 1
ATOM 782 O O . ILE A 1 100 ? -2.389 19.055 2.809 1.00 59.91 100 ILE A O 1
ATOM 786 N N . GLY A 1 101 ? -3.311 17.091 3.386 1.00 70.12 101 GLY A N 1
ATOM 787 C CA . GLY A 1 101 ? -2.532 16.285 2.455 1.00 70.12 101 GLY A CA 1
ATOM 788 C C . GLY A 1 101 ? -2.659 14.785 2.732 1.00 70.12 101 GLY A C 1
ATOM 789 O O . GLY A 1 101 ? -3.302 14.376 3.696 1.00 70.12 101 GLY A O 1
ATOM 790 N N . HIS A 1 102 ? -2.046 13.970 1.875 1.00 70.88 102 HIS A N 1
ATOM 791 C CA . HIS A 1 102 ? -1.962 12.508 2.022 1.00 70.88 102 HIS A CA 1
ATOM 792 C C . HIS A 1 102 ? -0.532 11.978 1.800 1.00 70.88 102 HIS A C 1
ATOM 794 O O . HIS A 1 102 ? -0.340 10.776 1.625 1.00 70.88 102 HIS A O 1
ATOM 800 N N . GLY A 1 103 ? 0.475 12.860 1.771 1.00 80.88 103 GLY A N 1
ATOM 801 C CA . GLY A 1 103 ? 1.883 12.467 1.779 1.00 80.88 103 GLY A CA 1
ATOM 802 C C . GLY A 1 103 ? 2.337 12.084 3.187 1.00 80.88 103 GLY A C 1
ATOM 803 O O . GLY A 1 103 ? 1.724 12.488 4.177 1.00 80.88 103 GLY A O 1
ATOM 804 N N . LEU A 1 104 ? 3.443 11.348 3.308 1.00 86.31 104 LEU A N 1
ATOM 805 C CA . LEU A 1 104 ? 3.893 10.837 4.610 1.00 86.31 104 LEU A CA 1
ATOM 806 C C . LEU A 1 104 ? 4.229 11.959 5.603 1.00 86.31 104 LEU A C 1
ATOM 808 O O . LEU A 1 104 ? 3.990 11.825 6.797 1.00 86.31 104 LEU A O 1
ATOM 812 N N . CYS A 1 105 ? 4.698 13.107 5.114 1.00 83.19 105 CYS A N 1
ATOM 813 C CA . CYS A 1 105 ? 4.925 14.294 5.942 1.00 83.19 105 CYS A CA 1
ATOM 814 C C . CYS A 1 105 ? 3.637 14.940 6.483 1.00 83.19 105 CYS A C 1
ATOM 816 O O . CYS A 1 105 ? 3.670 15.556 7.550 1.00 83.19 105 CYS A O 1
ATOM 818 N N . ASP A 1 106 ? 2.514 14.812 5.771 1.00 81.81 106 ASP A N 1
ATOM 819 C CA . ASP A 1 106 ? 1.224 15.387 6.180 1.00 81.81 106 ASP A CA 1
ATOM 820 C C . ASP A 1 106 ? 0.616 14.610 7.353 1.00 81.81 106 ASP A C 1
ATOM 822 O O . ASP A 1 106 ? -0.172 15.158 8.128 1.00 81.81 106 ASP A O 1
ATOM 826 N N . LEU A 1 107 ? 1.034 13.349 7.518 1.00 87.56 107 LEU A N 1
ATOM 827 C CA . LEU A 1 107 ? 0.537 12.443 8.548 1.00 87.56 107 LEU A CA 1
ATOM 828 C C . LEU A 1 107 ? 0.735 12.983 9.956 1.00 87.56 107 LEU A C 1
ATOM 830 O O . LEU A 1 107 ? -0.127 12.766 10.802 1.00 87.56 107 LEU A O 1
ATOM 834 N N . TYR A 1 108 ? 1.814 13.731 10.205 1.00 88.19 108 TYR A N 1
ATOM 835 C CA . TYR A 1 108 ? 2.011 14.357 11.507 1.00 88.19 108 TYR A CA 1
ATOM 836 C C . TYR A 1 108 ? 0.822 15.254 11.866 1.00 88.19 108 TYR A C 1
ATOM 838 O O . TYR A 1 108 ? 0.184 15.053 12.894 1.00 88.19 108 TYR A O 1
ATOM 846 N N . ASN A 1 109 ? 0.466 16.206 10.998 1.00 84.31 109 ASN A N 1
ATOM 847 C CA . ASN A 1 109 ? -0.654 17.116 11.251 1.00 84.31 109 ASN A CA 1
ATOM 848 C C . ASN A 1 109 ? -2.007 16.409 11.154 1.00 84.31 109 ASN A C 1
ATOM 850 O O . ASN A 1 109 ? -2.951 16.821 11.824 1.00 84.31 109 ASN A O 1
ATOM 854 N N . LEU A 1 110 ? -2.125 15.377 10.319 1.00 85.62 110 LEU A N 1
ATOM 855 C CA . LEU A 1 110 ? -3.350 14.594 10.190 1.00 85.62 110 LEU A CA 1
ATOM 856 C C . LEU A 1 110 ? -3.663 13.810 11.473 1.00 85.62 110 LEU A C 1
ATOM 858 O O . LEU A 1 110 ? -4.800 13.843 11.933 1.00 85.62 110 LEU A O 1
ATOM 862 N N . PHE A 1 111 ? -2.666 13.144 12.061 1.00 89.81 111 PHE A N 1
ATOM 863 C CA . PHE A 1 111 ? -2.862 12.242 13.200 1.00 89.81 111 PHE A CA 1
ATOM 864 C C . PHE A 1 111 ? -2.665 12.909 14.564 1.00 89.81 111 PHE A C 1
ATOM 866 O O . PHE A 1 111 ? -3.357 12.554 15.512 1.00 89.81 111 PHE A O 1
ATOM 873 N N . THR A 1 112 ? -1.757 13.881 14.696 1.00 88.56 112 THR A N 1
ATOM 874 C CA . THR A 1 112 ? -1.493 14.527 16.001 1.00 88.56 112 THR A CA 1
ATOM 875 C C . THR A 1 112 ? -2.443 15.683 16.308 1.00 88.56 112 THR A C 1
ATOM 877 O O . THR A 1 112 ? -2.527 16.117 17.457 1.00 88.56 112 THR A O 1
ATOM 880 N N . ASN A 1 113 ? -3.186 16.178 15.311 1.00 88.00 113 ASN A N 1
ATOM 881 C CA . ASN A 1 113 ? -4.245 17.160 15.519 1.00 88.00 113 ASN A CA 1
ATOM 882 C C . ASN A 1 113 ? -5.592 16.440 15.724 1.00 88.00 113 ASN A C 1
ATOM 884 O O . ASN A 1 113 ? -6.112 15.863 14.766 1.00 88.00 113 ASN A O 1
ATOM 888 N N . PRO A 1 114 ? -6.209 16.524 16.920 1.00 89.88 114 PRO A N 1
ATOM 889 C CA . PRO A 1 114 ? -7.457 15.818 17.206 1.00 89.88 114 PRO A CA 1
ATOM 890 C C . PRO A 1 114 ? -8.614 16.194 16.273 1.00 89.88 114 PRO A C 1
ATOM 892 O O . PRO A 1 114 ? -9.447 15.349 15.963 1.00 89.88 114 PRO A O 1
ATOM 895 N N . THR A 1 115 ? -8.667 17.442 15.798 1.00 89.00 115 THR A N 1
ATOM 896 C CA . THR A 1 115 ? -9.714 17.891 14.871 1.00 89.00 115 THR A CA 1
ATOM 897 C C . THR A 1 115 ? -9.580 17.191 13.523 1.00 89.00 115 THR A C 1
ATOM 899 O O . THR A 1 115 ? -10.563 16.664 13.011 1.00 89.00 115 THR A O 1
ATOM 902 N N . ASN A 1 116 ? -8.364 17.132 12.974 1.00 87.06 116 ASN A N 1
ATOM 903 C CA . ASN A 1 116 ? -8.106 16.480 11.688 1.00 87.06 116 ASN A CA 1
ATOM 904 C C . ASN A 1 116 ? -8.371 14.973 11.772 1.00 87.06 116 ASN A C 1
ATOM 906 O O . ASN A 1 116 ? -9.010 14.400 10.889 1.00 87.06 116 ASN A O 1
ATOM 910 N N . LEU A 1 117 ? -7.934 14.346 12.865 1.00 88.50 117 LEU A N 1
ATOM 911 C CA . LEU A 1 117 ? -8.161 12.928 13.103 1.00 88.50 117 LEU A CA 1
ATOM 912 C C . LEU A 1 117 ? -9.657 12.601 13.221 1.00 88.50 117 LEU A C 1
ATOM 914 O O . LEU A 1 117 ? -10.131 11.615 12.660 1.00 88.50 117 LEU A O 1
ATOM 918 N N . GLN A 1 118 ? -10.429 13.464 13.883 1.00 89.75 118 GLN A N 1
ATOM 919 C CA . GLN A 1 118 ? -11.873 13.290 13.998 1.00 89.75 118 GLN A CA 1
ATOM 920 C C . GLN A 1 118 ? -12.598 13.478 12.657 1.00 89.75 118 GLN A C 1
ATOM 922 O O . GLN A 1 118 ? -13.555 12.752 12.385 1.00 89.75 118 GLN A O 1
ATOM 927 N N . VAL A 1 119 ? -12.155 14.418 11.812 1.00 87.56 119 VAL A N 1
ATOM 928 C CA . VAL A 1 119 ? -12.661 14.574 10.434 1.00 87.56 119 VAL A CA 1
ATOM 929 C C . VAL A 1 119 ? -12.428 13.289 9.643 1.00 87.56 119 VAL A C 1
ATOM 931 O O . VAL A 1 119 ? -13.347 12.787 8.999 1.00 87.56 119 VAL A O 1
ATOM 934 N N . LEU A 1 120 ? -11.231 12.712 9.755 1.00 88.12 120 LEU A N 1
ATOM 935 C CA . LEU A 1 120 ? -10.876 11.455 9.107 1.00 88.12 120 LEU A CA 1
ATOM 936 C C . LEU A 1 120 ? -11.774 10.293 9.564 1.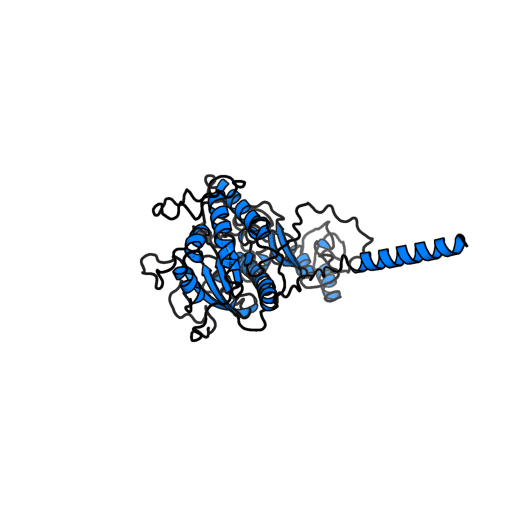00 88.12 120 LEU A C 1
ATOM 938 O O . LEU A 1 120 ? -12.343 9.584 8.732 1.00 88.12 120 LEU A O 1
ATOM 942 N N . PHE A 1 121 ? -11.966 10.122 10.874 1.00 92.56 121 PHE A N 1
ATOM 943 C CA . PHE A 1 121 ? -12.840 9.071 11.404 1.00 92.56 121 PHE A CA 1
ATOM 944 C C . PHE A 1 121 ? -14.305 9.269 11.008 1.00 92.56 121 PHE A C 1
ATOM 946 O O . PHE A 1 121 ? -14.967 8.296 10.650 1.00 92.56 121 PHE A O 1
ATOM 953 N N . ASN A 1 122 ? -14.803 10.504 10.997 1.00 90.44 122 ASN A N 1
ATOM 954 C CA . ASN A 1 122 ? -16.199 10.810 10.674 1.00 90.44 122 ASN A CA 1
ATOM 955 C C . ASN A 1 122 ? -16.498 10.928 9.178 1.00 90.44 122 ASN A C 1
ATOM 957 O O . ASN A 1 122 ? -17.669 11.089 8.827 1.00 90.44 122 ASN A O 1
ATOM 961 N N . HIS A 1 123 ? -15.489 10.870 8.300 1.00 86.38 123 HIS A N 1
ATOM 962 C CA . HIS A 1 123 ? -15.708 11.032 6.864 1.00 86.38 123 HIS A CA 1
ATOM 963 C C . HIS A 1 123 ? -16.779 10.061 6.377 1.00 86.38 123 HIS A C 1
ATOM 965 O O . HIS A 1 123 ? -16.675 8.853 6.600 1.00 86.38 123 HIS A O 1
ATOM 971 N N . ASN A 1 124 ? -17.824 10.5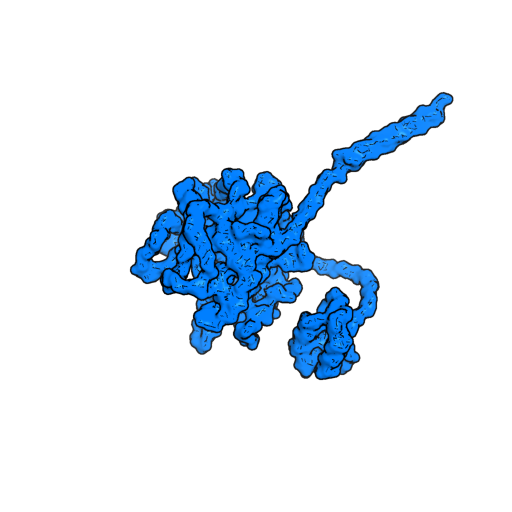94 5.750 1.00 80.75 124 ASN A N 1
ATOM 972 C CA . ASN A 1 124 ? -19.015 9.853 5.331 1.00 80.75 124 ASN A CA 1
ATOM 973 C C . ASN A 1 124 ? -19.364 10.053 3.848 1.00 80.75 124 ASN A C 1
ATOM 975 O O . ASN A 1 124 ? -20.418 9.603 3.402 1.00 80.75 124 ASN A O 1
ATOM 979 N N . GLN A 1 125 ? -18.487 10.716 3.090 1.00 73.12 125 GLN A N 1
ATOM 980 C CA . GLN A 1 125 ? -18.713 11.032 1.683 1.00 73.12 125 GLN A CA 1
ATOM 981 C C . GLN A 1 125 ? -17.920 10.113 0.749 1.00 73.12 125 GLN A C 1
ATOM 983 O O . GLN A 1 125 ? -17.018 9.382 1.156 1.00 73.12 125 GLN A O 1
ATOM 988 N N . THR A 1 126 ? -18.277 10.176 -0.531 1.00 69.94 126 THR A N 1
ATOM 989 C CA . THR A 1 126 ? -17.560 9.523 -1.626 1.00 69.94 126 THR A CA 1
ATOM 990 C C . THR A 1 126 ? -17.154 10.585 -2.632 1.00 69.94 126 THR A C 1
ATOM 992 O O . THR A 1 126 ? -17.996 11.138 -3.345 1.00 69.94 126 THR A O 1
ATOM 995 N N . GLU A 1 127 ? -15.865 10.891 -2.675 1.00 66.75 127 GLU A N 1
ATOM 996 C CA . GLU A 1 127 ? -15.317 11.956 -3.508 1.00 66.75 127 GLU A CA 1
ATOM 997 C C . GLU A 1 127 ? -14.843 11.405 -4.863 1.00 66.75 127 GLU A C 1
ATOM 999 O O . GLU A 1 127 ? -13.702 10.994 -5.025 1.00 66.75 127 GLU A O 1
ATOM 1004 N N . SER A 1 128 ? -15.724 11.391 -5.873 1.00 58.81 128 SER A N 1
ATOM 1005 C CA . SER A 1 128 ? -15.326 10.980 -7.228 1.00 58.81 128 SER A CA 1
ATOM 1006 C C . SER A 1 128 ? -14.488 12.066 -7.933 1.00 58.81 128 SER A C 1
ATOM 1008 O O . SER A 1 128 ? -14.969 13.198 -8.070 1.00 58.81 128 SER A O 1
ATOM 1010 N N . PRO A 1 129 ? -13.317 11.731 -8.515 1.00 51.19 129 PRO A N 1
ATOM 1011 C CA . PRO A 1 129 ? -12.500 12.657 -9.312 1.00 51.19 129 PRO A CA 1
ATOM 1012 C C . PRO A 1 129 ? -13.188 13.177 -10.583 1.00 51.19 129 PRO A C 1
ATOM 1014 O O . PRO A 1 129 ? -12.733 14.151 -11.180 1.00 51.19 129 PRO A O 1
ATOM 1017 N N . LEU A 1 130 ? -14.257 12.515 -11.040 1.00 50.91 130 LEU A N 1
ATOM 1018 C CA . LEU A 1 130 ? -14.977 12.857 -12.272 1.00 50.91 130 LEU A CA 1
ATOM 1019 C C . LEU A 1 130 ? -16.234 13.704 -12.027 1.00 50.91 130 LEU A C 1
ATOM 1021 O O . LEU A 1 130 ? -16.946 14.024 -12.979 1.00 50.91 130 LEU A O 1
ATOM 1025 N N . GLY A 1 131 ? -16.472 14.112 -10.777 1.00 44.12 131 GLY A N 1
ATOM 1026 C CA . GLY A 1 131 ? -17.695 14.787 -10.370 1.00 44.12 131 GLY A CA 1
ATOM 1027 C C . GLY A 1 131 ? -18.818 13.780 -10.121 1.00 44.12 131 GLY A C 1
ATOM 1028 O O . GLY A 1 131 ? -19.199 13.024 -11.002 1.00 44.12 131 GLY A O 1
ATOM 1029 N N . VAL A 1 132 ? -19.304 13.778 -8.880 1.00 42.28 132 VAL A N 1
ATOM 1030 C CA . VAL A 1 132 ? -20.627 13.340 -8.393 1.00 42.28 132 VAL A CA 1
ATOM 1031 C C . VAL A 1 132 ? -21.485 12.434 -9.303 1.00 42.28 132 VAL A C 1
ATOM 1033 O O . VAL A 1 132 ? -21.950 12.841 -10.365 1.00 42.28 132 VAL A O 1
ATOM 1036 N N . ASN A 1 133 ? -21.879 11.287 -8.733 1.00 44.97 133 ASN A N 1
ATOM 1037 C CA . ASN A 1 133 ? -23.018 10.441 -9.128 1.00 44.97 133 ASN A CA 1
ATOM 1038 C C . ASN A 1 133 ? -22.852 9.543 -10.360 1.00 44.97 133 ASN A C 1
ATOM 1040 O O . ASN A 1 133 ? -23.833 9.320 -11.070 1.00 44.97 133 ASN A O 1
ATOM 1044 N N . ASP A 1 134 ? -21.674 8.965 -10.589 1.00 50.28 134 ASP A N 1
ATOM 1045 C CA . ASP A 1 134 ? -21.606 7.770 -11.431 1.00 50.28 134 ASP A CA 1
ATOM 1046 C C . ASP A 1 134 ? -21.688 6.497 -10.561 1.00 50.28 134 ASP A C 1
ATOM 1048 O O . ASP A 1 134 ? -20.671 6.054 -10.019 1.00 50.28 134 ASP A O 1
ATOM 1052 N N . PRO A 1 135 ? -22.882 5.889 -10.394 1.00 48.41 135 PRO A N 1
ATOM 1053 C CA . PRO A 1 135 ? -23.048 4.632 -9.663 1.00 48.41 135 PRO A CA 1
ATOM 1054 C C . PRO A 1 135 ? -22.334 3.448 -10.336 1.00 48.41 135 PRO A C 1
ATOM 1056 O O . PRO A 1 135 ? -22.305 2.361 -9.768 1.00 48.41 135 PRO A O 1
ATOM 1059 N N . SER A 1 136 ? -21.746 3.624 -11.529 1.00 48.56 136 SER A N 1
ATOM 1060 C CA . SER A 1 136 ? -20.855 2.622 -12.123 1.00 48.56 136 SER A CA 1
ATOM 1061 C C . SER A 1 136 ? -19.451 2.621 -11.507 1.00 48.56 136 SER A C 1
ATOM 1063 O O . SER A 1 136 ? -18.754 1.621 -11.627 1.00 48.56 136 SER A O 1
ATOM 1065 N N . TYR A 1 137 ? -19.045 3.681 -10.798 1.00 51.59 137 TYR A N 1
ATOM 1066 C CA . TYR A 1 137 ? -17.791 3.713 -10.031 1.00 51.59 137 TYR A CA 1
ATOM 1067 C C . TYR A 1 137 ? -17.967 3.329 -8.568 1.00 51.59 137 TYR A C 1
ATOM 1069 O O . TYR A 1 137 ? -16.976 3.150 -7.876 1.00 51.59 137 TYR A O 1
ATOM 1077 N N . TYR A 1 138 ? -19.194 3.234 -8.065 1.00 55.81 138 TYR A N 1
ATOM 1078 C CA . TYR A 1 138 ? -19.434 2.916 -6.665 1.00 55.81 138 TYR A CA 1
ATOM 1079 C C . TYR A 1 138 ? -20.740 2.128 -6.544 1.00 55.81 138 TYR A C 1
ATOM 1081 O O . TYR A 1 138 ? -21.813 2.620 -6.883 1.00 55.81 138 TYR A O 1
ATOM 1089 N N . THR A 1 139 ? -20.662 0.902 -6.025 1.00 51.50 139 THR A N 1
ATOM 1090 C CA . THR A 1 139 ? -21.830 0.173 -5.517 1.00 51.50 139 THR A CA 1
ATOM 1091 C C . THR A 1 139 ? -22.554 1.006 -4.459 1.00 51.50 139 THR A C 1
ATOM 1093 O O . THR A 1 139 ? -21.916 1.855 -3.837 1.00 51.50 139 THR A O 1
ATOM 1096 N N . PRO A 1 140 ? -23.857 0.772 -4.208 1.00 52.09 140 PRO A N 1
ATOM 1097 C CA . PRO A 1 140 ? -24.650 1.603 -3.311 1.00 52.09 140 PRO A CA 1
ATOM 1098 C C . PRO A 1 140 ? -24.113 1.510 -1.880 1.00 52.09 140 PRO A C 1
ATOM 1100 O O . PRO A 1 140 ? -24.459 0.610 -1.116 1.00 52.09 140 PRO A O 1
ATOM 1103 N N . LEU A 1 141 ? -23.236 2.442 -1.523 1.00 57.88 141 LEU A N 1
ATOM 1104 C CA . LEU A 1 141 ? -22.827 2.678 -0.151 1.00 57.88 141 LEU A CA 1
ATOM 1105 C C . LEU A 1 141 ? -24.097 3.053 0.614 1.00 57.88 141 LEU A C 1
ATOM 1107 O O . LEU A 1 141 ? -24.882 3.892 0.161 1.00 57.88 141 LEU A O 1
ATOM 1111 N N . ASN A 1 142 ? -24.319 2.455 1.783 1.00 61.41 142 ASN A N 1
ATOM 1112 C CA . ASN A 1 142 ? -25.307 2.996 2.705 1.00 61.41 142 ASN A CA 1
ATOM 1113 C C . ASN A 1 142 ? -24.723 4.267 3.340 1.00 61.41 142 ASN A C 1
ATOM 1115 O O . ASN A 1 142 ? -24.262 4.247 4.478 1.00 61.41 142 ASN A O 1
ATOM 1119 N N . LEU A 1 143 ? -24.716 5.369 2.583 1.00 61.69 143 LEU A N 1
ATOM 1120 C CA . LEU A 1 143 ? -24.201 6.676 3.014 1.00 61.69 143 LEU A CA 1
ATOM 1121 C C . LEU A 1 143 ? -25.005 7.282 4.178 1.00 61.69 143 LEU A C 1
ATOM 1123 O O . LEU A 1 143 ? -24.600 8.286 4.751 1.00 61.69 143 LEU A O 1
ATOM 1127 N N . ASN A 1 144 ? -26.143 6.679 4.542 1.00 62.50 144 ASN A N 1
ATOM 1128 C CA . ASN A 1 144 ? -26.941 7.112 5.688 1.00 62.50 144 ASN A CA 1
ATOM 1129 C C . ASN A 1 144 ? -26.374 6.618 7.029 1.00 62.50 144 ASN A C 1
ATOM 1131 O O . ASN A 1 144 ? -26.873 7.017 8.081 1.00 62.50 144 ASN A O 1
ATOM 1135 N N . ASP A 1 145 ? -25.364 5.744 7.013 1.00 71.62 145 ASP A N 1
ATOM 1136 C CA . ASP A 1 145 ? -24.653 5.350 8.223 1.00 71.62 145 ASP A CA 1
ATOM 1137 C C . ASP A 1 145 ? -23.663 6.451 8.632 1.00 71.62 145 ASP A C 1
ATOM 1139 O O . ASP A 1 145 ? -22.575 6.574 8.074 1.00 71.62 145 ASP A O 1
ATOM 1143 N N . ALA A 1 146 ? -24.058 7.257 9.619 1.00 75.62 146 ALA A N 1
ATOM 1144 C CA . ALA A 1 146 ? -23.253 8.348 10.164 1.00 75.62 146 ALA A CA 1
ATOM 1145 C C . ALA A 1 146 ? -22.183 7.889 11.175 1.00 75.62 146 ALA A C 1
ATOM 1147 O O . ALA A 1 146 ? -21.535 8.736 11.787 1.00 75.62 146 ALA A O 1
ATOM 1148 N N . SER A 1 147 ? -22.011 6.581 11.398 1.00 85.19 147 SER A N 1
ATOM 1149 C CA . SER A 1 147 ? -20.967 6.080 12.295 1.00 85.19 147 SER A CA 1
ATOM 1150 C C . SER A 1 147 ? -19.565 6.253 11.702 1.00 85.19 147 SER A C 1
ATOM 1152 O O . SER A 1 147 ? -19.389 6.355 10.482 1.00 85.19 147 SER A O 1
ATOM 1154 N N . GLU A 1 148 ? -18.567 6.286 12.583 1.00 92.88 148 GLU A N 1
ATOM 1155 C CA . GLU A 1 148 ? -17.158 6.441 12.220 1.00 92.88 148 GLU A CA 1
ATOM 1156 C C . GLU A 1 148 ? -16.641 5.293 11.351 1.00 92.88 148 GLU A C 1
ATOM 1158 O O . GLU A 1 148 ? -17.157 4.177 11.390 1.00 92.88 148 GLU A O 1
ATOM 1163 N N . ASN A 1 149 ? -15.580 5.555 10.598 1.00 93.25 149 ASN A N 1
ATOM 1164 C CA . ASN A 1 149 ? -14.801 4.520 9.936 1.00 93.25 149 ASN A CA 1
ATOM 1165 C C . ASN A 1 149 ? -14.069 3.659 10.968 1.00 93.25 149 ASN A C 1
ATOM 1167 O O . ASN A 1 149 ? -13.555 4.172 11.967 1.00 93.25 149 ASN A O 1
ATOM 1171 N N . ASP A 1 150 ? -14.020 2.359 10.699 1.00 94.56 150 ASP A N 1
ATOM 1172 C CA . ASP A 1 150 ? -13.291 1.380 11.506 1.00 94.56 150 ASP A CA 1
ATOM 1173 C C . ASP A 1 150 ? -11.852 1.243 10.981 1.00 94.56 150 ASP A C 1
ATOM 1175 O O . ASP A 1 150 ? -10.919 0.998 11.741 1.00 94.56 150 ASP A O 1
ATOM 1179 N N . ILE A 1 151 ? -11.667 1.453 9.672 1.00 96.69 151 ILE A N 1
ATOM 1180 C CA . ILE A 1 151 ? -10.393 1.307 8.972 1.00 96.69 151 ILE A CA 1
ATOM 1181 C C . ILE A 1 151 ? -9.991 2.637 8.332 1.00 96.69 151 ILE A C 1
ATOM 1183 O O . ILE A 1 151 ? -10.786 3.278 7.642 1.00 96.69 151 ILE A O 1
ATOM 1187 N N . VAL A 1 152 ? -8.732 3.024 8.515 1.00 95.75 152 VAL A N 1
ATOM 1188 C CA . VAL A 1 152 ? -8.105 4.184 7.879 1.00 95.75 152 VAL A CA 1
ATOM 1189 C C . VAL A 1 152 ? -7.016 3.699 6.939 1.00 95.75 152 VAL A C 1
ATOM 1191 O O . VAL A 1 152 ? -6.011 3.151 7.385 1.00 95.75 152 VAL A O 1
ATOM 1194 N N . VAL A 1 153 ? -7.179 3.941 5.642 1.00 94.69 153 VAL A N 1
ATOM 1195 C CA . VAL A 1 153 ? -6.143 3.654 4.649 1.00 94.69 153 VAL A CA 1
ATOM 1196 C C . VAL A 1 153 ? -5.570 4.959 4.126 1.00 94.69 153 VAL A C 1
ATOM 1198 O O . VAL A 1 153 ? -6.271 5.733 3.472 1.00 94.69 153 VAL A O 1
ATOM 1201 N N . ILE A 1 154 ? -4.281 5.182 4.383 1.00 92.38 154 ILE A N 1
ATOM 1202 C CA . ILE A 1 154 ? -3.534 6.296 3.806 1.00 92.38 154 ILE A CA 1
ATOM 1203 C C . ILE A 1 154 ? -2.673 5.770 2.669 1.00 92.38 154 ILE A C 1
ATOM 1205 O O . ILE A 1 154 ? -1.776 4.947 2.874 1.00 92.38 154 ILE A O 1
ATOM 1209 N N . LYS A 1 155 ? -2.930 6.280 1.467 1.00 90.56 155 LYS A N 1
ATOM 1210 C CA . LYS A 1 155 ? -2.180 5.926 0.273 1.00 90.56 155 LYS A CA 1
ATOM 1211 C C . LYS A 1 155 ? -1.552 7.160 -0.388 1.00 90.56 155 LYS A C 1
ATOM 1213 O O . LYS A 1 155 ? -2.177 7.769 -1.258 1.00 90.56 155 LYS A O 1
ATOM 1218 N N . PRO A 1 156 ? -0.296 7.495 -0.029 1.00 85.81 156 PRO A N 1
ATOM 1219 C CA . PRO A 1 156 ? 0.501 8.530 -0.681 1.00 85.81 156 PRO A CA 1
ATOM 1220 C C . PRO A 1 156 ? 0.606 8.331 -2.195 1.00 85.81 156 PRO A C 1
ATOM 1222 O O . PRO A 1 156 ? 0.725 7.208 -2.694 1.00 85.81 156 PRO A O 1
ATOM 1225 N N . CYS A 1 157 ? 0.584 9.437 -2.936 1.00 81.06 157 CYS A N 1
ATOM 1226 C CA . CYS A 1 157 ? 0.798 9.466 -4.382 1.00 81.06 157 CYS A CA 1
ATOM 1227 C C . CYS A 1 157 ? 2.125 10.160 -4.728 1.00 81.06 157 CYS A C 1
ATOM 1229 O O . CYS A 1 157 ? 2.987 10.336 -3.874 1.00 81.06 157 CYS A O 1
ATOM 1231 N N . TYR A 1 158 ? 2.299 10.603 -5.974 1.00 78.94 158 TYR A N 1
ATOM 1232 C CA . TYR A 1 158 ? 3.529 11.252 -6.427 1.00 78.94 158 TYR A CA 1
ATOM 1233 C C . TYR A 1 158 ? 3.851 12.567 -5.701 1.00 78.94 158 TYR A C 1
ATOM 1235 O O . TYR A 1 158 ? 4.992 13.011 -5.738 1.00 78.94 158 TYR A O 1
ATOM 1243 N N . ILE A 1 159 ? 2.880 13.153 -4.989 1.00 74.00 159 ILE A N 1
ATOM 1244 C CA . ILE A 1 159 ? 3.084 14.305 -4.093 1.00 74.00 159 ILE A CA 1
ATOM 1245 C C . ILE A 1 159 ? 4.033 14.009 -2.920 1.00 74.00 159 ILE A C 1
ATOM 1247 O O . ILE A 1 159 ? 4.496 14.918 -2.225 1.00 74.00 159 ILE A O 1
ATOM 1251 N N . ASP A 1 160 ? 4.291 12.729 -2.657 1.00 79.06 160 ASP A N 1
ATOM 1252 C CA . ASP A 1 160 ? 5.194 12.301 -1.603 1.00 79.06 160 ASP A CA 1
ATOM 1253 C C . ASP A 1 160 ? 6.658 12.592 -1.968 1.00 79.06 160 ASP A C 1
ATOM 1255 O O . ASP A 1 160 ? 7.465 12.910 -1.097 1.00 79.06 160 ASP A O 1
ATOM 1259 N N . TYR A 1 161 ? 6.958 12.617 -3.268 1.00 81.25 161 TYR A N 1
ATOM 1260 C CA . TYR A 1 161 ? 8.277 12.888 -3.824 1.00 81.25 161 TYR A CA 1
ATOM 1261 C C . TYR A 1 161 ? 8.583 14.388 -3.967 1.00 81.25 161 TYR A C 1
ATOM 1263 O O . TYR A 1 161 ? 7.667 15.206 -4.088 1.00 81.25 161 TYR A O 1
ATOM 1271 N N . PRO A 1 162 ? 9.876 14.762 -4.028 1.00 82.19 162 PRO A N 1
ATOM 1272 C CA . PRO A 1 162 ? 11.062 13.901 -3.910 1.00 82.19 162 PRO A CA 1
ATOM 1273 C C . PRO A 1 162 ? 11.451 13.576 -2.458 1.00 82.19 162 PRO A C 1
ATOM 1275 O O . PRO A 1 162 ? 11.238 14.387 -1.561 1.00 82.19 162 PRO A O 1
ATOM 1278 N N . TYR A 1 163 ? 12.108 12.426 -2.258 1.00 84.81 163 TYR A N 1
ATOM 1279 C CA . TYR A 1 163 ? 12.885 12.143 -1.048 1.00 84.81 163 TYR A CA 1
ATOM 1280 C C . TYR A 1 163 ? 14.355 12.485 -1.276 1.00 84.81 163 TYR A C 1
ATOM 1282 O O . TYR A 1 163 ? 15.014 11.897 -2.136 1.00 84.81 163 TYR A O 1
ATOM 1290 N N . VAL A 1 164 ? 14.880 13.428 -0.501 1.00 85.06 164 VAL A N 1
ATOM 1291 C CA . VAL A 1 164 ? 16.276 13.882 -0.571 1.00 85.06 164 VAL A CA 1
ATOM 1292 C C . VAL A 1 164 ? 17.101 13.351 0.609 1.00 85.06 164 VAL A C 1
ATOM 1294 O O . VAL A 1 164 ? 16.576 12.680 1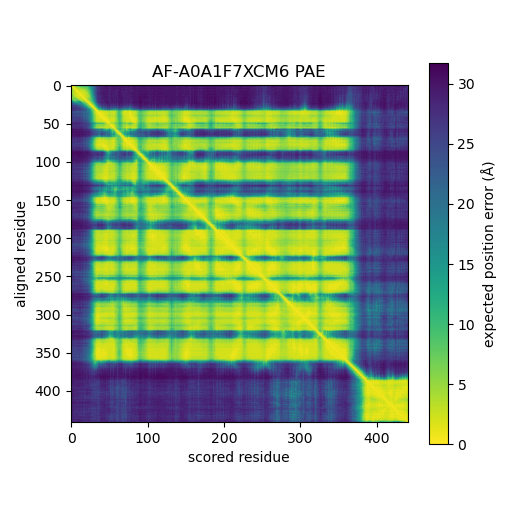.496 1.00 85.06 164 VAL A O 1
ATOM 1297 N N . GLY A 1 165 ? 18.402 13.645 0.628 1.00 86.81 165 GLY A N 1
ATOM 1298 C CA . GLY A 1 165 ? 19.342 13.050 1.585 1.00 86.81 165 GLY A CA 1
ATOM 1299 C C . GLY A 1 165 ? 19.873 11.705 1.092 1.00 86.81 165 GLY A C 1
ATOM 1300 O O . GLY A 1 165 ? 19.944 11.491 -0.124 1.00 86.81 165 GLY A O 1
ATOM 1301 N N . ASN A 1 166 ? 20.248 10.831 2.026 1.00 89.56 166 ASN A N 1
ATOM 1302 C CA . ASN A 1 166 ? 20.786 9.501 1.741 1.00 89.56 166 ASN A CA 1
ATOM 1303 C C . ASN A 1 166 ? 19.804 8.389 2.158 1.00 89.56 166 ASN A C 1
ATOM 1305 O O . ASN A 1 166 ? 19.084 8.561 3.146 1.00 89.56 166 ASN A O 1
ATOM 1309 N N . PRO A 1 167 ? 19.833 7.221 1.487 1.00 91.00 167 PRO A N 1
ATOM 1310 C CA . PRO A 1 167 ? 18.962 6.082 1.805 1.00 91.00 167 PRO A CA 1
ATOM 1311 C C . PRO A 1 167 ? 19.061 5.619 3.272 1.00 91.00 167 PRO A C 1
ATOM 1313 O O . PRO A 1 167 ? 18.060 5.277 3.906 1.00 91.00 167 PRO A O 1
ATOM 1316 N N . ASP A 1 168 ? 20.270 5.693 3.830 1.00 89.81 168 ASP A N 1
ATOM 1317 C CA . ASP A 1 168 ? 20.598 5.220 5.178 1.00 89.81 168 ASP A CA 1
ATOM 1318 C C . ASP A 1 168 ? 20.455 6.298 6.263 1.00 89.81 168 ASP A C 1
ATOM 1320 O O . ASP A 1 168 ? 20.799 6.052 7.422 1.00 89.81 168 ASP A O 1
ATOM 1324 N N . ASP A 1 169 ? 19.969 7.500 5.927 1.00 92.06 169 ASP A N 1
ATOM 1325 C CA . ASP A 1 169 ? 19.826 8.565 6.921 1.00 92.06 169 ASP A CA 1
ATOM 1326 C C . ASP A 1 169 ? 18.905 8.084 8.071 1.00 92.06 169 ASP A C 1
ATOM 1328 O O . ASP A 1 169 ? 17.800 7.570 7.819 1.00 92.06 169 ASP A O 1
ATOM 1332 N N . PRO A 1 170 ? 19.332 8.220 9.343 1.00 92.94 170 PRO A N 1
ATOM 1333 C CA . PRO A 1 170 ? 18.515 7.837 10.488 1.00 92.94 170 PRO A CA 1
ATOM 1334 C C . PRO A 1 170 ? 17.374 8.845 10.708 1.00 92.94 170 PRO A C 1
ATOM 1336 O O . PRO A 1 170 ? 17.434 9.971 10.201 1.00 92.94 170 PRO A O 1
ATOM 1339 N N . PRO A 1 171 ? 16.349 8.494 11.508 1.00 92.06 171 PRO A N 1
ATOM 1340 C CA . PRO A 1 171 ? 15.369 9.467 11.972 1.00 92.06 171 PRO A CA 1
ATOM 1341 C C . PRO A 1 171 ? 16.060 10.675 12.614 1.00 92.06 171 PRO A C 1
ATOM 1343 O O . PRO A 1 171 ? 16.959 10.525 13.441 1.00 92.06 171 PRO A O 1
ATOM 1346 N N . THR A 1 172 ? 15.654 11.883 12.226 1.00 91.06 172 THR A N 1
ATOM 1347 C CA . THR A 1 172 ? 16.362 13.109 12.651 1.00 91.06 172 THR A CA 1
ATOM 1348 C C . THR A 1 172 ? 16.217 13.465 14.133 1.00 91.06 172 THR A C 1
ATOM 1350 O O . THR A 1 172 ? 16.976 14.300 14.623 1.00 91.06 172 THR A O 1
ATOM 1353 N N . GLY A 1 173 ? 15.223 12.920 14.842 1.00 89.19 173 GLY A N 1
ATOM 1354 C CA . GLY A 1 173 ? 14.824 13.384 16.176 1.00 89.19 173 GLY A CA 1
ATOM 1355 C C . GLY A 1 173 ? 14.069 14.722 16.180 1.00 89.19 173 GLY A C 1
ATOM 1356 O O . GLY A 1 173 ? 13.668 15.193 17.241 1.00 89.19 173 GLY A O 1
ATOM 1357 N N . LEU A 1 174 ? 13.875 15.355 15.017 1.00 87.44 174 LEU A N 1
ATOM 1358 C CA . LEU A 1 174 ? 13.103 16.589 14.879 1.00 87.44 174 LEU A CA 1
ATOM 1359 C C . LEU A 1 174 ? 11.633 16.252 14.639 1.00 87.44 174 LEU A C 1
ATOM 1361 O O . LEU A 1 174 ? 11.276 15.848 13.535 1.00 87.44 174 LEU A O 1
ATOM 1365 N N . HIS A 1 175 ? 10.804 16.426 15.668 1.00 87.38 175 HIS A N 1
ATOM 1366 C CA . HIS A 1 175 ? 9.386 16.084 15.598 1.00 87.38 175 HIS A CA 1
ATOM 1367 C C . HIS A 1 175 ? 8.625 16.874 14.522 1.00 87.38 175 HIS A C 1
ATOM 1369 O O . HIS A 1 175 ? 8.831 18.081 14.343 1.00 87.38 175 HIS A O 1
ATOM 1375 N N . GLY A 1 176 ? 7.703 16.189 13.852 1.00 82.25 176 GLY A N 1
ATOM 1376 C CA . GLY A 1 176 ? 6.916 16.708 12.740 1.00 82.25 176 GLY A CA 1
ATOM 1377 C C . GLY A 1 176 ? 7.686 16.822 11.426 1.00 82.25 176 GLY A C 1
ATOM 1378 O O . GLY A 1 176 ? 8.821 16.375 11.290 1.00 82.25 176 GLY A O 1
ATOM 1379 N N . CYS A 1 177 ? 7.044 17.415 10.415 1.00 76.25 177 CYS A N 1
ATOM 1380 C CA . CYS A 1 177 ? 7.682 17.662 9.123 1.00 76.25 177 CYS A CA 1
ATOM 1381 C C . CYS A 1 177 ? 8.111 19.139 9.022 1.00 76.25 177 CYS A C 1
ATOM 1383 O O . CYS A 1 177 ? 7.283 19.990 8.683 1.00 76.25 177 CYS A O 1
ATOM 1385 N N . PRO A 1 178 ? 9.390 19.481 9.282 1.00 65.44 178 PRO A N 1
ATOM 1386 C CA . PRO A 1 178 ? 9.851 20.874 9.348 1.00 65.44 178 PRO A CA 1
ATOM 1387 C C . PRO A 1 178 ? 9.725 21.640 8.020 1.00 65.44 178 PRO A C 1
ATOM 1389 O O . PRO A 1 178 ? 9.779 22.867 8.005 1.00 65.44 178 PRO A O 1
ATOM 1392 N N . PHE A 1 179 ? 9.518 20.939 6.904 1.00 61.81 179 PHE A N 1
ATOM 1393 C CA . PHE A 1 179 ? 9.382 21.534 5.573 1.00 61.81 179 PHE A CA 1
ATOM 1394 C C . PHE A 1 179 ? 7.931 21.781 5.152 1.00 61.81 179 PHE A C 1
ATOM 1396 O O . PHE A 1 179 ? 7.708 22.388 4.110 1.00 61.81 179 PHE A O 1
ATOM 1403 N N . TYR A 1 180 ? 6.949 21.371 5.963 1.00 55.31 180 TYR A N 1
ATOM 1404 C CA . TYR A 1 180 ? 5.525 21.548 5.663 1.00 55.31 180 TYR A CA 1
ATOM 1405 C C . TYR A 1 180 ? 5.113 23.034 5.544 1.00 55.31 180 TYR A C 1
ATOM 1407 O O . TYR A 1 180 ? 4.159 23.367 4.851 1.00 55.31 180 TYR A O 1
ATOM 1415 N N . GLN A 1 181 ? 5.859 23.950 6.175 1.00 52.34 181 GLN A N 1
ATOM 1416 C CA . GLN A 1 181 ? 5.593 25.398 6.145 1.00 52.34 181 GLN A CA 1
ATOM 1417 C C . GLN A 1 181 ? 6.393 26.165 5.081 1.00 52.34 181 GLN A C 1
ATOM 1419 O O . GLN A 1 181 ? 6.263 27.385 4.975 1.00 52.34 181 GLN A O 1
ATOM 1424 N N . LEU A 1 182 ? 7.249 25.491 4.312 1.00 47.69 182 LEU A N 1
ATOM 1425 C CA . LEU A 1 182 ? 8.071 26.155 3.308 1.00 47.69 182 LEU A CA 1
ATOM 1426 C C . LEU A 1 182 ? 7.323 26.141 1.974 1.00 47.69 182 LEU A C 1
ATOM 1428 O O . LEU A 1 182 ? 7.406 25.148 1.268 1.00 47.69 182 LEU A O 1
ATOM 1432 N N . GLU A 1 183 ? 6.589 27.225 1.702 1.00 45.41 183 GLU A N 1
ATOM 1433 C CA . GLU A 1 183 ? 6.013 27.710 0.427 1.00 45.41 183 GLU A CA 1
ATOM 1434 C C . GLU A 1 183 ? 5.849 26.711 -0.752 1.00 45.41 183 GLU A C 1
ATOM 1436 O O . GLU A 1 183 ? 6.793 26.000 -1.112 1.00 45.41 183 GLU A O 1
ATOM 1441 N N . PRO A 1 184 ? 4.713 26.729 -1.484 1.00 44.75 184 PRO A N 1
ATOM 1442 C CA . PRO A 1 184 ? 4.499 25.874 -2.655 1.00 44.75 184 PRO A CA 1
ATOM 1443 C C . PRO A 1 184 ? 5.684 25.921 -3.637 1.00 44.75 184 PRO A C 1
ATOM 1445 O O . PRO A 1 184 ? 5.942 26.941 -4.272 1.00 44.75 184 PRO A O 1
ATOM 1448 N N . GLY A 1 185 ? 6.420 24.809 -3.756 1.00 46.56 185 GLY A N 1
ATOM 1449 C CA . GLY A 1 185 ? 7.627 24.712 -4.589 1.00 46.56 185 GLY A CA 1
ATOM 1450 C C . GLY A 1 185 ? 8.924 24.421 -3.827 1.00 46.56 185 GLY A C 1
ATOM 1451 O O . GLY A 1 185 ? 9.901 24.023 -4.460 1.00 46.56 185 GLY A O 1
ATOM 1452 N N . ASN A 1 186 ? 8.937 24.515 -2.491 1.00 51.19 186 ASN A N 1
ATOM 1453 C CA . ASN A 1 186 ? 10.098 24.161 -1.659 1.00 51.19 186 ASN A CA 1
ATOM 1454 C C . ASN A 1 186 ? 10.085 22.695 -1.167 1.00 51.19 186 ASN A C 1
ATOM 1456 O O . ASN A 1 186 ? 10.807 22.322 -0.241 1.00 51.19 186 ASN A O 1
ATOM 1460 N N . TRP A 1 187 ? 9.304 21.842 -1.843 1.00 52.59 187 TRP A N 1
ATOM 1461 C CA . TRP A 1 187 ? 9.223 20.383 -1.667 1.00 52.59 187 TRP A CA 1
ATOM 1462 C C . TRP A 1 187 ? 10.568 19.654 -1.851 1.00 52.59 187 TRP A C 1
ATOM 1464 O O . TRP A 1 187 ? 10.670 18.464 -1.575 1.00 52.59 187 TRP A O 1
ATOM 1474 N N . GLN A 1 188 ? 11.612 20.376 -2.268 1.00 52.88 188 GLN A N 1
ATOM 1475 C CA . GLN A 1 188 ? 12.986 19.905 -2.453 1.00 52.88 188 GLN A CA 1
ATOM 1476 C C . GLN A 1 188 ? 13.689 19.478 -1.150 1.00 52.88 188 GLN A C 1
ATOM 1478 O O . GLN A 1 188 ? 14.835 19.047 -1.207 1.00 52.88 188 GLN A O 1
ATOM 1483 N N . ASN A 1 189 ? 13.033 19.585 0.012 1.00 61.09 189 ASN A N 1
ATOM 1484 C CA . ASN A 1 189 ? 13.686 19.401 1.308 1.00 61.09 189 ASN A CA 1
ATOM 1485 C C . ASN A 1 189 ? 13.173 18.213 2.145 1.00 61.09 189 ASN A C 1
ATOM 1487 O O . ASN A 1 189 ? 13.681 18.020 3.242 1.00 61.09 189 ASN A O 1
ATOM 1491 N N . LYS A 1 190 ? 12.220 17.384 1.683 1.00 79.81 190 LYS A N 1
ATOM 1492 C CA . LYS A 1 190 ? 11.801 16.186 2.446 1.00 79.81 190 LYS A CA 1
ATOM 1493 C C . LYS A 1 190 ? 12.939 15.161 2.497 1.00 79.81 190 LYS A C 1
ATOM 1495 O O . LYS A 1 190 ? 13.155 14.425 1.537 1.00 79.81 190 LYS A O 1
ATOM 1500 N N . THR A 1 191 ? 13.683 15.115 3.599 1.00 87.19 191 THR A N 1
ATOM 1501 C CA . THR A 1 191 ? 14.754 14.124 3.761 1.00 87.19 191 THR A CA 1
ATOM 1502 C C . THR A 1 191 ? 14.201 12.767 4.195 1.00 87.19 191 THR A C 1
ATOM 1504 O O . THR A 1 191 ? 13.183 12.710 4.893 1.00 87.19 191 THR A O 1
ATOM 1507 N N . VAL A 1 192 ? 14.910 11.687 3.855 1.00 90.81 192 VAL A N 1
ATOM 1508 C CA . VAL A 1 192 ? 14.663 10.331 4.386 1.00 90.81 192 VAL A CA 1
ATOM 1509 C C . VAL A 1 192 ? 14.521 10.364 5.914 1.00 90.81 192 VAL A C 1
ATOM 1511 O O . VAL A 1 192 ? 13.509 9.928 6.463 1.00 90.81 192 VAL A O 1
ATOM 1514 N N . GLY A 1 193 ? 15.477 10.977 6.617 1.00 91.62 193 GLY A N 1
ATOM 1515 C CA . GLY A 1 193 ? 15.462 11.044 8.079 1.00 91.62 193 GLY A CA 1
ATOM 1516 C C . GLY A 1 193 ? 14.284 11.827 8.674 1.00 91.62 193 GLY A C 1
ATOM 1517 O O . GLY A 1 193 ? 13.817 11.508 9.770 1.00 91.62 193 GLY A O 1
ATOM 1518 N N . ASN A 1 194 ? 13.786 12.869 8.001 1.00 89.25 194 ASN A N 1
ATOM 1519 C CA . ASN A 1 194 ? 12.636 13.627 8.504 1.00 89.25 194 ASN A CA 1
ATOM 1520 C C . ASN A 1 194 ? 11.335 12.842 8.349 1.00 89.25 194 ASN A C 1
ATOM 1522 O O . ASN A 1 194 ? 10.497 12.867 9.245 1.00 89.25 194 ASN A O 1
ATOM 1526 N N . VAL A 1 195 ? 11.183 12.107 7.251 1.00 91.44 195 VAL A N 1
ATOM 1527 C CA . VAL A 1 195 ? 9.984 11.300 7.008 1.00 91.44 195 VAL A CA 1
ATOM 1528 C C . VAL A 1 195 ? 9.950 10.106 7.962 1.00 91.44 195 VAL A C 1
ATOM 1530 O O . VAL A 1 195 ? 8.913 9.858 8.575 1.00 91.44 195 VAL A O 1
ATOM 1533 N N . LYS A 1 196 ? 11.095 9.442 8.196 1.00 93.56 196 LYS A N 1
ATOM 1534 C CA . LYS A 1 196 ? 11.219 8.425 9.258 1.00 93.56 196 LYS A CA 1
ATOM 1535 C C . LYS A 1 196 ? 10.806 8.981 10.624 1.00 93.56 196 LYS A C 1
ATOM 1537 O O . LYS A 1 196 ? 10.106 8.304 11.370 1.00 93.56 196 LYS A O 1
ATOM 1542 N N . GLN A 1 197 ? 11.196 10.220 10.943 1.00 92.94 197 GLN A N 1
ATOM 1543 C CA . GLN A 1 197 ? 10.820 10.845 12.212 1.00 92.94 197 GLN A CA 1
ATOM 1544 C C . GLN A 1 197 ? 9.309 11.087 12.325 1.00 92.94 197 GLN A C 1
ATOM 1546 O O . GLN A 1 197 ? 8.730 10.729 13.343 1.00 92.94 197 GLN A O 1
ATOM 1551 N N . VAL A 1 198 ? 8.656 11.602 11.276 1.00 92.19 198 VAL A N 1
ATOM 1552 C CA . VAL A 1 198 ? 7.188 11.766 11.249 1.00 92.19 198 VAL A CA 1
ATOM 1553 C C . VAL A 1 198 ? 6.474 10.439 11.486 1.00 92.19 198 VAL A C 1
ATOM 1555 O O . VAL A 1 198 ? 5.534 10.374 12.274 1.00 92.19 198 VAL A O 1
ATOM 1558 N N . LEU A 1 199 ? 6.926 9.378 10.818 1.00 94.25 199 LEU A N 1
ATOM 1559 C CA . LEU A 1 199 ? 6.359 8.043 10.972 1.00 94.25 199 LEU A CA 1
ATOM 1560 C C . LEU A 1 199 ? 6.524 7.533 12.412 1.00 94.25 199 LEU A C 1
ATOM 1562 O O . LEU A 1 199 ? 5.584 6.982 12.977 1.00 94.25 199 LEU A O 1
ATOM 1566 N N . ILE A 1 200 ? 7.672 7.764 13.054 1.00 94.25 200 ILE A N 1
ATOM 1567 C CA . ILE A 1 200 ? 7.867 7.444 14.479 1.00 94.25 200 ILE A CA 1
ATOM 1568 C C . ILE A 1 200 ? 6.915 8.253 15.372 1.00 94.25 200 ILE A C 1
ATOM 1570 O O . ILE A 1 200 ? 6.306 7.684 16.277 1.00 94.25 200 ILE A O 1
ATOM 1574 N N . ASP A 1 201 ? 6.747 9.549 15.107 1.00 92.81 201 ASP A N 1
ATOM 1575 C CA . ASP A 1 201 ? 5.938 10.449 15.940 1.00 92.81 201 ASP A CA 1
ATOM 1576 C C . ASP A 1 201 ? 4.451 10.058 15.996 1.00 92.81 201 ASP A C 1
ATOM 1578 O O . ASP A 1 201 ? 3.779 10.329 16.991 1.00 92.81 201 ASP A O 1
ATOM 1582 N N . ILE A 1 202 ? 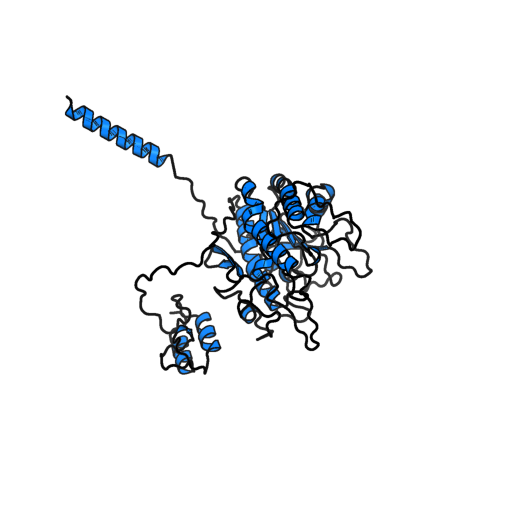3.921 9.425 14.944 1.00 93.25 202 ILE A N 1
ATOM 1583 C CA . ILE A 1 202 ? 2.500 9.046 14.868 1.00 93.25 202 ILE A CA 1
ATOM 1584 C C . ILE A 1 202 ? 2.198 7.663 15.463 1.00 93.25 202 ILE A C 1
ATOM 1586 O O . ILE A 1 202 ? 1.027 7.324 15.622 1.00 93.25 202 ILE A O 1
ATOM 1590 N N . VAL A 1 203 ? 3.210 6.868 15.837 1.00 93.25 203 VAL A N 1
ATOM 1591 C CA . VAL A 1 203 ? 2.998 5.505 16.371 1.00 93.25 203 VAL A CA 1
ATOM 1592 C C . VAL A 1 203 ? 2.137 5.519 17.640 1.00 93.25 203 VAL A C 1
ATOM 1594 O O . VAL A 1 203 ? 1.270 4.661 17.817 1.00 93.25 203 VAL A O 1
ATOM 1597 N N . ASP A 1 204 ? 2.320 6.516 18.510 1.00 90.31 204 ASP A N 1
ATOM 1598 C CA . ASP A 1 204 ? 1.530 6.650 19.740 1.00 90.31 204 ASP A CA 1
ATOM 1599 C C . ASP A 1 204 ? 0.051 6.949 19.479 1.00 90.31 204 ASP A C 1
ATOM 1601 O O . ASP A 1 204 ? -0.790 6.627 20.320 1.00 90.31 204 ASP A O 1
ATOM 1605 N N . VAL A 1 205 ? -0.293 7.524 18.323 1.00 92.31 205 VAL A N 1
ATOM 1606 C CA . VAL A 1 205 ? -1.695 7.716 17.926 1.00 92.31 205 VAL A CA 1
ATOM 1607 C C . VAL A 1 205 ? -2.347 6.357 17.687 1.00 92.31 205 VAL A C 1
ATOM 1609 O O . VAL A 1 205 ? -3.437 6.103 18.193 1.00 92.31 205 VAL A O 1
ATOM 1612 N N . PHE A 1 206 ? -1.657 5.433 17.015 1.00 93.50 206 PHE A N 1
ATOM 1613 C CA . PHE A 1 206 ? -2.185 4.089 16.774 1.00 93.50 206 PHE A CA 1
ATOM 1614 C C . PHE A 1 206 ? -2.430 3.316 18.075 1.00 93.50 206 PHE A C 1
ATOM 1616 O O . PHE A 1 206 ? -3.451 2.639 18.200 1.00 93.50 206 PHE A O 1
ATOM 1623 N N . ARG A 1 207 ? -1.542 3.466 19.074 1.00 90.62 207 ARG A N 1
ATOM 1624 C CA . ARG A 1 207 ? -1.710 2.868 20.416 1.00 90.62 207 ARG A CA 1
ATOM 1625 C C . ARG A 1 207 ? -2.949 3.388 21.149 1.00 90.62 207 ARG A C 1
ATOM 1627 O O . ARG A 1 207 ? -3.556 2.655 21.923 1.00 90.62 207 ARG A O 1
ATOM 1634 N N . GLN A 1 208 ? -3.309 4.651 20.931 1.00 92.81 208 GLN A N 1
ATOM 1635 C CA . GLN A 1 208 ? -4.461 5.294 21.574 1.00 92.81 208 GLN A CA 1
ATOM 1636 C C . GLN A 1 208 ? -5.799 4.938 20.917 1.00 92.81 208 GLN A C 1
ATOM 1638 O O . GLN A 1 208 ? -6.844 5.178 21.519 1.00 92.81 208 GLN A O 1
ATOM 1643 N N . HIS A 1 209 ? -5.767 4.340 19.724 1.00 93.81 209 HIS A N 1
ATOM 1644 C CA . HIS A 1 209 ? -6.948 3.985 18.939 1.00 93.81 209 HIS A CA 1
ATOM 1645 C C . HIS A 1 209 ? -6.977 2.493 18.573 1.00 93.81 209 HIS A C 1
ATOM 1647 O O . HIS A 1 209 ? -7.012 2.160 17.388 1.00 93.81 209 HIS A O 1
ATOM 1653 N N . PRO A 1 210 ? -6.969 1.567 19.556 1.00 92.94 210 PRO A N 1
ATOM 1654 C CA . PRO A 1 210 ? -7.053 0.129 19.280 1.00 92.94 210 PRO A CA 1
ATOM 1655 C C . PRO A 1 210 ? -8.393 -0.279 18.637 1.00 92.94 210 PRO A C 1
ATOM 1657 O O . PRO A 1 210 ? -8.507 -1.362 18.064 1.00 92.94 210 PRO A O 1
ATOM 1660 N N . ASP A 1 211 ? -9.404 0.591 18.725 1.00 93.88 211 ASP A N 1
ATOM 1661 C CA . ASP A 1 211 ? -10.710 0.478 18.074 1.00 93.88 211 ASP A CA 1
ATOM 1662 C C . ASP A 1 211 ? -10.682 0.802 16.571 1.00 93.88 211 ASP A C 1
ATOM 1664 O O . ASP A 1 211 ? -11.689 0.607 15.891 1.00 93.88 211 ASP A O 1
ATOM 1668 N N . LYS A 1 212 ? -9.542 1.268 16.047 1.00 95.94 212 LYS A N 1
ATOM 1669 C CA . LYS A 1 212 ? -9.326 1.580 14.631 1.00 95.94 212 LYS A CA 1
ATOM 1670 C C . LYS A 1 212 ? -8.213 0.725 14.056 1.00 95.94 212 LYS A C 1
ATOM 1672 O O . LYS A 1 212 ? -7.217 0.488 14.731 1.00 95.94 212 LYS A O 1
ATOM 1677 N N . PHE A 1 213 ? -8.328 0.355 12.786 1.00 97.06 213 PHE A N 1
ATOM 1678 C CA . PHE A 1 213 ? -7.262 -0.302 12.036 1.00 97.06 213 PHE A CA 1
ATOM 1679 C C . PHE A 1 213 ? -6.624 0.659 11.025 1.00 97.06 213 PHE A C 1
ATOM 1681 O O . PHE A 1 213 ? -7.321 1.265 10.212 1.00 97.06 213 PHE A O 1
ATOM 1688 N N . PHE A 1 214 ? -5.300 0.796 11.046 1.00 97.06 214 PHE A N 1
ATOM 1689 C CA . PHE A 1 214 ? -4.555 1.725 10.198 1.00 97.06 214 PHE A CA 1
ATOM 1690 C C . PHE A 1 214 ? -3.761 0.980 9.125 1.00 97.06 214 PHE A C 1
ATOM 1692 O O . PHE A 1 214 ? -3.045 0.021 9.398 1.00 97.06 214 PHE A O 1
ATOM 1699 N N . VAL A 1 215 ? -3.844 1.456 7.889 1.00 97.06 215 VAL A N 1
ATOM 1700 C CA . VAL A 1 215 ? -3.110 0.915 6.745 1.00 97.06 215 VAL A CA 1
ATOM 1701 C C . VAL A 1 215 ? -2.282 2.036 6.151 1.00 97.06 215 VAL A C 1
ATOM 1703 O O . VAL A 1 215 ? -2.825 3.024 5.649 1.00 97.06 215 VAL A O 1
ATOM 1706 N N . ILE A 1 216 ? -0.965 1.876 6.197 1.00 95.94 216 ILE A N 1
ATOM 1707 C CA . ILE A 1 216 ? -0.018 2.838 5.646 1.00 95.94 216 ILE A CA 1
ATOM 1708 C C . ILE A 1 216 ? 0.612 2.220 4.407 1.00 95.94 216 ILE A C 1
ATOM 1710 O O . ILE A 1 216 ? 1.303 1.206 4.467 1.00 95.94 216 ILE A O 1
ATOM 1714 N N . VAL A 1 217 ? 0.343 2.815 3.256 1.00 96.38 217 VAL A N 1
ATOM 1715 C CA . VAL A 1 217 ? 0.847 2.327 1.973 1.00 96.38 217 VAL A CA 1
ATOM 1716 C C . VAL A 1 217 ? 2.111 3.104 1.601 1.00 96.38 217 VAL A C 1
ATOM 1718 O O . VAL A 1 217 ? 2.163 4.318 1.790 1.00 96.38 217 VAL A O 1
ATOM 1721 N N . THR A 1 218 ? 3.128 2.440 1.052 1.00 95.44 218 THR A N 1
ATOM 1722 C CA . THR A 1 218 ? 4.294 3.139 0.484 1.00 95.44 218 THR A CA 1
ATOM 1723 C C . THR A 1 218 ? 3.909 3.867 -0.814 1.00 95.44 218 THR A C 1
ATOM 1725 O O . THR A 1 218 ? 3.028 3.431 -1.560 1.00 95.44 218 THR A O 1
ATOM 1728 N N . ALA A 1 219 ? 4.522 5.018 -1.102 1.00 90.69 219 ALA A N 1
ATOM 1729 C CA . ALA A 1 219 ? 4.251 5.734 -2.350 1.00 90.69 219 ALA A CA 1
ATOM 1730 C C . ALA A 1 219 ? 4.602 4.865 -3.583 1.00 90.69 219 ALA A C 1
ATOM 1732 O O . ALA A 1 219 ? 5.551 4.080 -3.528 1.00 90.69 219 ALA A O 1
ATOM 1733 N N . PRO A 1 220 ? 3.858 4.973 -4.703 1.00 90.31 220 PRO A N 1
ATOM 1734 C CA . PRO A 1 220 ? 4.171 4.225 -5.921 1.00 90.31 220 PRO A CA 1
ATOM 1735 C C . PRO A 1 220 ? 5.524 4.668 -6.502 1.00 90.31 220 PRO A C 1
ATOM 1737 O O . PRO A 1 220 ? 5.812 5.864 -6.487 1.00 90.31 220 PRO A O 1
ATOM 1740 N N . PRO A 1 221 ? 6.325 3.759 -7.086 1.00 89.56 221 PRO A N 1
ATOM 1741 C CA . PRO A 1 221 ? 7.664 4.089 -7.550 1.00 89.56 221 PRO A CA 1
ATOM 1742 C C . PRO A 1 221 ? 7.624 5.075 -8.724 1.00 89.56 221 PRO A C 1
ATOM 1744 O O . PRO A 1 221 ? 6.708 5.069 -9.555 1.00 89.56 221 PRO A O 1
ATOM 1747 N N . LEU A 1 222 ? 8.638 5.938 -8.791 1.00 83.38 222 LEU A N 1
ATOM 1748 C CA . LEU A 1 222 ? 8.803 6.909 -9.872 1.00 83.38 222 LEU A CA 1
ATOM 1749 C C . LEU A 1 222 ? 9.227 6.227 -11.175 1.00 83.38 222 LEU A C 1
ATOM 1751 O O . LEU A 1 222 ? 9.769 5.126 -11.180 1.00 83.38 222 LEU A O 1
ATOM 1755 N N . ARG A 1 223 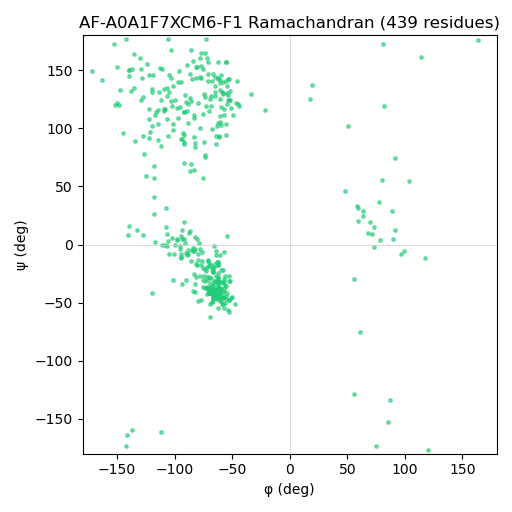? 9.025 6.926 -12.290 1.00 80.12 223 ARG A N 1
ATOM 1756 C CA . ARG A 1 223 ? 9.595 6.566 -13.590 1.00 80.12 223 ARG A CA 1
ATOM 1757 C C . ARG A 1 223 ? 11.088 6.906 -13.643 1.00 80.12 223 ARG A C 1
ATOM 1759 O O . ARG A 1 223 ? 11.503 7.905 -13.053 1.00 80.12 223 ARG A O 1
ATOM 1766 N N . ILE A 1 224 ? 11.873 6.165 -14.428 1.00 73.81 224 ILE A N 1
ATOM 1767 C CA . ILE A 1 224 ? 13.263 6.527 -14.760 1.00 73.81 224 ILE A CA 1
ATOM 1768 C C . ILE A 1 224 ? 13.307 7.672 -15.800 1.00 73.81 224 ILE A C 1
ATOM 1770 O O . ILE A 1 224 ? 13.828 7.543 -16.903 1.00 73.81 224 ILE A O 1
ATOM 1774 N N . SER A 1 225 ? 12.683 8.815 -15.504 1.00 60.25 225 SER A N 1
ATOM 1775 C CA . SER A 1 225 ? 12.513 9.900 -16.487 1.00 60.25 225 SER A CA 1
ATOM 1776 C C . SER A 1 225 ? 13.587 10.990 -16.453 1.00 60.25 225 SER A C 1
ATOM 1778 O O . SER A 1 225 ? 13.631 11.793 -17.382 1.00 60.25 225 SER A O 1
ATOM 1780 N N . ASP A 1 226 ? 14.457 11.034 -15.439 1.00 55.19 226 ASP A N 1
ATOM 1781 C CA . ASP A 1 226 ? 15.533 12.032 -15.370 1.00 55.19 226 ASP A CA 1
ATOM 1782 C C . ASP A 1 226 ? 16.759 11.511 -14.585 1.00 55.19 226 ASP A C 1
ATOM 1784 O O . ASP A 1 226 ? 16.634 11.218 -13.391 1.00 55.19 226 ASP A O 1
ATOM 1788 N N . PRO A 1 227 ? 17.959 11.438 -15.197 1.00 55.44 227 PRO A N 1
ATOM 1789 C CA . PRO A 1 227 ? 19.211 11.124 -14.503 1.00 55.44 227 PRO A CA 1
ATOM 1790 C C . PRO A 1 227 ? 19.497 12.007 -13.276 1.00 55.44 227 PRO A C 1
ATOM 1792 O O . PRO A 1 227 ? 20.152 11.548 -12.342 1.00 55.44 227 PRO A O 1
ATOM 1795 N N . ALA A 1 228 ? 18.993 13.247 -13.232 1.00 55.22 228 ALA A N 1
ATOM 1796 C CA . ALA A 1 228 ? 19.131 14.140 -12.077 1.00 55.22 228 ALA A CA 1
ATOM 1797 C C . ALA A 1 228 ? 18.292 13.700 -10.859 1.00 55.22 228 ALA A C 1
ATOM 1799 O O . ALA A 1 228 ? 18.527 14.167 -9.746 1.00 55.22 228 ALA A O 1
ATOM 1800 N N . THR A 1 229 ? 17.342 12.781 -11.054 1.00 60.97 229 THR A N 1
ATOM 1801 C CA . THR A 1 229 ? 16.430 12.259 -10.021 1.00 60.97 229 THR A CA 1
ATOM 1802 C C . THR A 1 229 ? 16.769 10.836 -9.580 1.00 60.97 229 THR A C 1
ATOM 1804 O O . THR A 1 229 ? 16.014 10.230 -8.818 1.00 60.97 229 THR A O 1
ATOM 1807 N N . ILE A 1 230 ? 17.919 10.297 -10.015 1.00 66.69 230 ILE A N 1
ATOM 1808 C CA . ILE A 1 230 ? 18.284 8.898 -9.766 1.00 66.69 230 ILE A CA 1
ATOM 1809 C C . ILE A 1 230 ? 18.298 8.563 -8.259 1.00 66.69 230 ILE A C 1
ATOM 1811 O O . ILE A 1 230 ? 17.737 7.560 -7.821 1.00 66.69 230 ILE A O 1
ATOM 1815 N N . ASN A 1 231 ? 18.791 9.491 -7.438 1.00 77.25 231 ASN A N 1
ATOM 1816 C CA . ASN A 1 231 ? 18.860 9.316 -5.988 1.00 77.25 231 ASN A CA 1
ATOM 1817 C C . ASN A 1 231 ? 17.471 9.264 -5.319 1.00 77.25 231 ASN A C 1
ATOM 1819 O O . ASN A 1 231 ? 17.338 8.700 -4.238 1.00 77.25 231 ASN A O 1
ATOM 1823 N N . TYR A 1 232 ? 16.417 9.808 -5.941 1.00 85.62 232 TYR A N 1
ATOM 1824 C CA . TYR A 1 232 ? 15.076 9.812 -5.345 1.00 85.62 232 TYR A CA 1
ATOM 1825 C C . TYR A 1 232 ? 14.450 8.419 -5.333 1.00 85.62 232 TYR A C 1
ATOM 1827 O O . TYR A 1 232 ? 13.817 8.060 -4.347 1.00 85.62 232 TYR A O 1
ATOM 1835 N N . GLY A 1 233 ? 14.655 7.627 -6.391 1.00 87.50 233 GLY A N 1
ATOM 1836 C CA . GLY A 1 233 ? 14.186 6.237 -6.444 1.00 87.50 233 GLY A CA 1
ATOM 1837 C C . GLY A 1 233 ? 14.868 5.365 -5.389 1.00 87.50 233 GLY A C 1
ATOM 1838 O O . GLY A 1 233 ? 14.200 4.615 -4.687 1.00 87.50 233 GLY A O 1
ATOM 1839 N N . GLN A 1 234 ? 16.183 5.528 -5.214 1.00 89.31 234 GLN A N 1
ATOM 1840 C CA . GLN A 1 234 ? 16.955 4.818 -4.186 1.00 89.31 234 GLN A CA 1
ATOM 1841 C C . GLN A 1 234 ? 16.501 5.190 -2.768 1.00 89.31 234 GLN A C 1
ATOM 1843 O O . GLN A 1 234 ? 16.262 4.316 -1.939 1.00 89.31 234 GLN A O 1
ATOM 1848 N N . ASN A 1 235 ? 16.313 6.486 -2.501 1.00 91.50 235 ASN A N 1
ATOM 1849 C CA . ASN A 1 235 ? 15.787 6.961 -1.221 1.00 91.50 235 ASN A CA 1
ATOM 1850 C C . ASN A 1 235 ? 14.367 6.436 -0.962 1.00 91.50 235 ASN A C 1
ATOM 1852 O O . ASN A 1 235 ? 14.035 6.071 0.161 1.00 91.50 235 ASN A O 1
ATOM 1856 N N . ALA A 1 236 ? 13.530 6.374 -2.000 1.00 92.12 236 ALA A N 1
ATOM 1857 C CA . ALA A 1 236 ? 12.175 5.843 -1.914 1.00 92.12 236 ALA A CA 1
ATOM 1858 C C . ALA A 1 236 ? 12.141 4.342 -1.614 1.00 92.12 236 ALA A C 1
ATOM 1860 O O . ALA A 1 236 ? 11.361 3.920 -0.761 1.00 92.12 236 ALA A O 1
ATOM 1861 N N . ARG A 1 237 ? 13.010 3.559 -2.264 1.00 93.38 237 ARG A N 1
ATOM 1862 C CA . ARG A 1 237 ? 13.190 2.132 -1.980 1.00 93.38 237 ARG A CA 1
ATOM 1863 C C . ARG A 1 237 ? 13.604 1.914 -0.532 1.00 93.38 237 ARG A C 1
ATOM 1865 O O . ARG A 1 237 ? 12.929 1.183 0.179 1.00 93.38 237 ARG A O 1
ATOM 1872 N N . ALA A 1 238 ? 14.636 2.616 -0.070 1.00 93.56 238 ALA A N 1
ATOM 1873 C CA . ALA A 1 238 ? 15.089 2.496 1.313 1.00 93.56 238 ALA A CA 1
ATOM 1874 C C . ALA A 1 238 ? 14.028 2.942 2.331 1.00 93.56 238 ALA A C 1
ATOM 1876 O O . ALA A 1 238 ? 13.903 2.339 3.394 1.00 93.56 238 ALA A O 1
ATOM 1877 N N . MET A 1 239 ? 13.223 3.962 2.012 1.00 94.19 239 MET A N 1
ATOM 1878 C CA . MET A 1 239 ? 12.066 4.335 2.830 1.00 94.19 239 MET A CA 1
ATOM 1879 C C . MET A 1 239 ? 11.022 3.215 2.894 1.00 94.19 239 MET A C 1
ATOM 1881 O O . MET A 1 239 ? 10.553 2.901 3.986 1.00 94.19 239 MET A O 1
ATOM 1885 N N . ALA A 1 240 ? 10.672 2.602 1.761 1.00 95.56 240 ALA A N 1
ATOM 1886 C CA . ALA A 1 240 ? 9.718 1.496 1.706 1.00 95.56 240 ALA A CA 1
ATOM 1887 C C . ALA A 1 240 ? 10.220 0.263 2.478 1.00 95.56 240 ALA A C 1
ATOM 1889 O O . ALA A 1 240 ? 9.487 -0.284 3.306 1.00 95.56 240 ALA A O 1
ATOM 1890 N N . ASP A 1 241 ? 11.491 -0.098 2.292 1.00 94.56 241 ASP A N 1
ATOM 1891 C CA . ASP A 1 241 ? 12.145 -1.198 3.002 1.00 94.56 241 ASP A CA 1
ATOM 1892 C C . ASP A 1 241 ? 12.176 -0.939 4.514 1.00 94.56 241 ASP A C 1
ATOM 1894 O O . ASP A 1 241 ? 11.850 -1.826 5.303 1.00 94.56 241 ASP A O 1
ATOM 1898 N N . TRP A 1 242 ? 12.498 0.287 4.937 1.00 95.75 242 TRP A N 1
ATOM 1899 C CA . TRP A 1 242 ? 12.490 0.669 6.349 1.00 95.75 242 TRP A CA 1
ATOM 1900 C C . TRP A 1 242 ? 11.077 0.637 6.950 1.00 95.75 242 TRP A C 1
ATOM 1902 O O . TRP A 1 242 ? 10.885 0.131 8.057 1.00 95.75 242 TRP A O 1
ATOM 1912 N N . MET A 1 243 ? 10.067 1.133 6.227 1.00 95.12 243 MET A N 1
ATOM 1913 C CA . MET A 1 243 ? 8.668 1.079 6.670 1.00 95.12 243 MET A CA 1
ATOM 1914 C C . MET A 1 243 ? 8.199 -0.362 6.872 1.00 95.12 243 MET A C 1
ATOM 1916 O O . MET A 1 243 ? 7.534 -0.649 7.866 1.00 95.12 243 MET A O 1
ATOM 1920 N N . MET A 1 244 ? 8.552 -1.257 5.948 1.00 92.94 244 MET A N 1
ATOM 1921 C CA . MET A 1 244 ? 8.144 -2.658 6.000 1.00 92.94 244 MET A CA 1
ATOM 1922 C C . MET A 1 244 ? 8.868 -3.437 7.102 1.00 92.94 244 MET A C 1
ATOM 1924 O O . MET A 1 244 ? 8.249 -4.243 7.796 1.00 92.94 244 MET A O 1
ATOM 1928 N N . ASN A 1 245 ? 10.174 -3.211 7.257 1.00 88.38 245 ASN A N 1
ATOM 1929 C CA . ASN A 1 245 ? 11.019 -4.083 8.067 1.00 88.38 245 ASN A CA 1
ATOM 1930 C C . ASN A 1 245 ? 11.324 -3.529 9.455 1.00 88.38 245 ASN A C 1
ATOM 1932 O O . ASN A 1 245 ? 11.513 -4.320 10.372 1.00 88.38 245 ASN A O 1
ATOM 1936 N N . GLU A 1 246 ? 11.394 -2.209 9.632 1.00 91.81 246 GLU A N 1
ATOM 1937 C CA . GLU A 1 246 ? 11.967 -1.590 10.834 1.00 91.81 246 GLU A CA 1
ATOM 1938 C C . GLU A 1 246 ? 10.980 -0.720 11.611 1.00 91.81 246 GLU A C 1
ATOM 1940 O O . GLU A 1 246 ? 10.951 -0.786 12.841 1.00 91.81 246 GLU A O 1
ATOM 1945 N N . TRP A 1 247 ? 10.159 0.079 10.925 1.00 92.50 247 TRP A N 1
ATOM 1946 C CA . TRP A 1 247 ? 9.376 1.150 11.553 1.00 92.50 247 TRP A CA 1
ATOM 1947 C C . TRP A 1 247 ? 8.528 0.684 12.744 1.00 92.50 247 TRP A C 1
ATOM 1949 O O . TRP A 1 247 ? 8.563 1.292 13.815 1.00 92.50 247 TRP A O 1
ATOM 1959 N N . LEU A 1 248 ? 7.790 -0.413 12.578 1.00 89.75 248 LEU A N 1
ATOM 1960 C CA . LEU A 1 248 ? 6.851 -0.898 13.588 1.00 89.75 248 LEU A CA 1
ATOM 1961 C C . LEU A 1 248 ? 7.459 -1.940 14.542 1.00 89.75 248 LEU A C 1
ATOM 1963 O O . LEU A 1 248 ? 6.745 -2.448 15.404 1.00 89.75 248 LEU A O 1
ATOM 1967 N N . GLN A 1 249 ? 8.760 -2.251 14.459 1.00 84.88 249 GLN A N 1
ATOM 1968 C CA . GLN A 1 249 ? 9.373 -3.296 15.299 1.00 84.88 249 GLN A CA 1
ATOM 1969 C C . GLN A 1 249 ? 9.186 -3.057 16.805 1.00 84.88 249 GLN A C 1
ATOM 1971 O O . GLN A 1 249 ? 9.021 -4.013 17.552 1.00 84.88 249 GLN A O 1
ATOM 1976 N N . THR A 1 250 ? 9.200 -1.798 17.254 1.00 80.75 250 THR A N 1
ATOM 1977 C CA . THR A 1 250 ? 9.004 -1.427 18.672 1.00 80.75 250 THR A CA 1
ATOM 1978 C C . THR A 1 250 ? 7.539 -1.194 19.044 1.00 80.75 250 THR A C 1
ATOM 1980 O O . THR A 1 250 ? 7.212 -0.991 20.213 1.00 80.75 250 THR A O 1
ATOM 1983 N N . TYR A 1 251 ? 6.650 -1.171 18.052 1.00 83.06 251 TYR A N 1
ATOM 1984 C CA . TYR A 1 251 ? 5.207 -1.101 18.249 1.00 83.06 251 TYR A CA 1
ATOM 1985 C C . TYR A 1 251 ? 4.622 -2.488 18.537 1.00 83.06 251 TYR A C 1
ATOM 1987 O O . TYR A 1 251 ? 3.724 -2.627 19.367 1.00 83.06 251 TYR A O 1
ATOM 1995 N N . TYR A 1 252 ? 5.196 -3.520 17.922 1.00 76.75 252 TYR A N 1
ATOM 1996 C CA . TYR A 1 252 ? 4.899 -4.913 18.231 1.00 76.75 252 TYR A CA 1
ATOM 1997 C C . TYR A 1 252 ? 5.675 -5.398 19.467 1.00 76.75 252 TYR A C 1
ATOM 1999 O O . TYR A 1 252 ? 6.828 -5.007 19.652 1.00 76.75 252 TYR A O 1
ATOM 2007 N N . PRO A 1 253 ? 5.085 -6.255 20.326 1.00 71.50 253 PRO A N 1
ATOM 2008 C CA . PRO A 1 253 ? 3.779 -6.919 20.196 1.00 71.50 253 PRO A CA 1
ATOM 2009 C C . PRO A 1 253 ? 2.599 -6.143 20.813 1.00 71.50 253 PRO A C 1
ATOM 2011 O O . PRO A 1 253 ? 1.482 -6.644 20.828 1.00 71.50 253 PRO A O 1
ATOM 2014 N N . GLU A 1 254 ? 2.832 -4.953 21.373 1.00 70.94 254 GLU A N 1
ATOM 2015 C CA . GLU A 1 254 ? 1.831 -4.233 22.175 1.00 70.94 254 GLU A CA 1
ATOM 2016 C C . GLU A 1 254 ? 0.653 -3.694 21.349 1.00 70.94 254 GLU A C 1
ATOM 2018 O O . GLU A 1 254 ? -0.448 -3.545 21.878 1.00 70.94 254 GLU A O 1
ATOM 2023 N N . GLY A 1 255 ? 0.876 -3.405 20.067 1.00 75.31 255 GLY A N 1
ATOM 2024 C CA . GLY A 1 255 ? -0.167 -3.041 19.115 1.00 75.31 255 GLY A CA 1
ATOM 2025 C C . GLY A 1 255 ? -0.372 -4.098 18.033 1.00 75.31 255 GLY A C 1
ATOM 2026 O O . GLY A 1 255 ? 0.553 -4.817 17.670 1.00 75.31 255 GLY A O 1
ATOM 2027 N N . ASN A 1 256 ? -1.590 -4.185 17.498 1.00 83.44 256 ASN A N 1
ATOM 2028 C CA . ASN A 1 256 ? -1.970 -5.121 16.430 1.00 83.44 256 ASN A CA 1
ATOM 2029 C C . ASN A 1 256 ? -2.892 -4.483 15.376 1.00 83.44 256 ASN A C 1
ATOM 2031 O O . ASN A 1 256 ? -3.548 -5.186 14.611 1.00 83.44 256 ASN A O 1
ATOM 2035 N N . ASN A 1 257 ? -2.974 -3.150 15.355 1.00 93.50 257 ASN A N 1
ATOM 2036 C CA . ASN A 1 257 ? -3.945 -2.415 14.555 1.00 93.50 257 ASN A CA 1
ATOM 2037 C C . ASN A 1 257 ? -3.308 -1.506 13.493 1.00 93.50 257 ASN A C 1
ATOM 2039 O O . ASN A 1 257 ? -3.911 -0.516 13.087 1.00 93.50 257 ASN A O 1
ATOM 2043 N N . VAL A 1 258 ? -2.097 -1.835 13.030 1.00 94.19 258 VAL A N 1
ATOM 2044 C CA . VAL A 1 258 ? -1.387 -1.095 11.973 1.00 94.19 258 VAL A CA 1
ATOM 2045 C C . VAL A 1 258 ? -0.787 -2.074 10.971 1.00 94.19 258 VAL A C 1
ATOM 2047 O O . VAL A 1 258 ? -0.125 -3.019 11.369 1.00 94.19 258 VAL A O 1
ATOM 2050 N N . MET A 1 259 ? -0.921 -1.845 9.670 1.00 93.50 259 MET A N 1
ATOM 2051 C CA . MET A 1 259 ? -0.154 -2.584 8.660 1.00 93.50 259 MET A CA 1
ATOM 2052 C C . MET A 1 259 ? 0.529 -1.640 7.677 1.00 93.50 259 MET A C 1
ATOM 2054 O O . MET A 1 259 ? 0.023 -0.555 7.379 1.00 93.50 259 MET A O 1
ATOM 2058 N N . VAL A 1 260 ? 1.658 -2.095 7.137 1.00 96.12 260 VAL A N 1
ATOM 2059 C CA . VAL A 1 260 ? 2.324 -1.459 6.002 1.00 96.12 260 VAL A CA 1
ATOM 2060 C C . VAL A 1 260 ? 2.064 -2.295 4.757 1.00 96.12 260 VAL A C 1
ATOM 2062 O O . VAL A 1 260 ? 2.248 -3.510 4.785 1.00 96.12 260 VAL A O 1
ATOM 2065 N N . TYR A 1 261 ? 1.640 -1.658 3.667 1.00 97.38 261 TYR A N 1
ATOM 2066 C CA . TYR A 1 261 ? 1.598 -2.296 2.352 1.00 97.38 261 TYR A CA 1
ATOM 2067 C C . TYR A 1 261 ? 2.633 -1.663 1.431 1.00 97.38 261 TYR A C 1
ATOM 2069 O O . TYR A 1 261 ? 2.630 -0.453 1.196 1.00 97.38 261 TYR A O 1
ATOM 2077 N N . ASP A 1 262 ? 3.509 -2.503 0.894 1.00 97.50 262 ASP A N 1
ATOM 2078 C CA . ASP A 1 262 ? 4.671 -2.065 0.130 1.00 97.50 262 ASP A CA 1
ATOM 2079 C C . ASP A 1 262 ? 4.348 -1.983 -1.367 1.00 97.50 262 ASP A C 1
ATOM 2081 O O . ASP A 1 262 ? 4.790 -2.789 -2.186 1.00 97.50 262 ASP A O 1
ATOM 2085 N N . LEU A 1 263 ? 3.520 -0.998 -1.720 1.00 95.81 263 LEU A N 1
ATOM 2086 C CA . LEU A 1 263 ? 3.147 -0.729 -3.104 1.00 95.81 263 LEU A CA 1
ATOM 2087 C C . LEU A 1 263 ? 4.355 -0.341 -3.969 1.00 95.81 263 LEU A C 1
ATOM 2089 O O . LEU A 1 263 ? 4.352 -0.634 -5.166 1.00 95.81 263 LEU A O 1
ATOM 2093 N N . PHE A 1 264 ? 5.364 0.309 -3.379 1.00 94.56 264 PHE A N 1
ATOM 2094 C CA . PHE A 1 264 ? 6.625 0.618 -4.044 1.00 94.56 264 PHE A CA 1
ATOM 2095 C C . PHE A 1 264 ? 7.221 -0.654 -4.645 1.00 94.56 264 PHE A C 1
ATOM 2097 O O . PHE A 1 264 ? 7.364 -0.741 -5.863 1.00 94.56 264 PHE A O 1
ATOM 2104 N N . ASN A 1 265 ? 7.471 -1.667 -3.812 1.00 95.94 265 ASN A N 1
ATOM 2105 C CA . ASN A 1 265 ? 8.039 -2.940 -4.245 1.00 95.94 265 ASN A CA 1
ATOM 2106 C C . ASN A 1 265 ? 7.146 -3.697 -5.243 1.00 95.94 265 ASN A C 1
ATOM 2108 O O . ASN A 1 265 ? 7.625 -4.212 -6.249 1.00 95.94 265 ASN A O 1
ATOM 2112 N N . VAL A 1 266 ? 5.830 -3.715 -5.021 1.00 95.44 266 VAL A N 1
ATOM 2113 C CA . VAL A 1 266 ? 4.873 -4.395 -5.918 1.00 95.44 266 VAL A CA 1
ATOM 2114 C C . VAL A 1 266 ? 4.954 -3.869 -7.357 1.00 95.44 266 VAL A C 1
ATOM 2116 O O . VAL A 1 266 ? 4.733 -4.613 -8.314 1.00 95.44 266 VAL A O 1
ATOM 2119 N N . LEU A 1 267 ? 5.287 -2.591 -7.539 1.00 92.50 267 LEU A N 1
ATOM 2120 C CA . LEU A 1 267 ? 5.332 -1.946 -8.850 1.00 92.50 267 LEU A CA 1
ATOM 2121 C C . LEU A 1 267 ? 6.739 -1.869 -9.471 1.00 92.50 267 LEU A C 1
ATOM 2123 O O . LEU A 1 267 ? 6.872 -1.304 -10.557 1.00 92.50 267 LEU A O 1
ATOM 2127 N N . THR A 1 268 ? 7.778 -2.442 -8.854 1.00 92.19 268 THR A N 1
ATOM 2128 C CA . THR A 1 268 ? 9.160 -2.446 -9.390 1.00 92.19 268 THR A CA 1
ATOM 2129 C C . THR A 1 268 ? 9.504 -3.698 -10.210 1.00 92.19 268 THR A C 1
ATOM 2131 O O . THR A 1 268 ? 10.659 -3.916 -10.563 1.00 92.19 268 THR A O 1
ATOM 2134 N N . SER A 1 269 ? 8.507 -4.511 -10.569 1.00 91.31 269 SER A N 1
ATOM 2135 C CA . SER A 1 269 ? 8.648 -5.720 -11.402 1.00 91.31 269 SER A CA 1
ATOM 2136 C C . SER A 1 269 ? 7.377 -6.002 -12.210 1.00 91.31 269 SER A C 1
ATOM 2138 O O . SER A 1 269 ? 6.285 -5.575 -11.820 1.00 91.31 269 SER A O 1
ATOM 2140 N N . ASN A 1 270 ? 7.528 -6.669 -13.355 1.00 87.31 270 ASN A N 1
ATOM 2141 C CA . ASN A 1 270 ? 6.431 -7.072 -14.238 1.00 87.31 270 ASN A CA 1
ATOM 2142 C C . ASN A 1 270 ? 6.706 -8.460 -14.853 1.00 87.31 270 ASN A C 1
ATOM 2144 O O . ASN A 1 270 ? 7.693 -9.106 -14.510 1.00 87.31 270 ASN A O 1
ATOM 2148 N N . ALA A 1 271 ? 5.861 -8.908 -15.790 1.00 84.50 271 ALA A N 1
ATOM 2149 C CA . ALA A 1 271 ? 5.973 -10.230 -16.423 1.00 84.50 271 ALA A CA 1
ATOM 2150 C C . ALA A 1 271 ? 7.321 -10.500 -17.132 1.00 84.50 271 ALA A C 1
ATOM 2152 O O . ALA A 1 271 ? 7.692 -11.652 -17.328 1.00 84.50 271 ALA A O 1
ATOM 2153 N N . ASN A 1 272 ? 8.062 -9.456 -17.516 1.00 79.12 272 ASN A N 1
ATOM 2154 C CA . ASN A 1 272 ? 9.379 -9.557 -18.153 1.00 79.12 272 ASN A CA 1
ATOM 2155 C C . ASN A 1 272 ? 10.547 -9.459 -17.147 1.00 79.12 272 ASN A C 1
ATOM 2157 O O . ASN A 1 272 ? 11.703 -9.378 -17.559 1.00 79.12 272 ASN A O 1
ATOM 2161 N N . GLY A 1 273 ? 10.262 -9.453 -15.841 1.00 78.62 273 GLY A N 1
ATOM 2162 C CA . GLY A 1 273 ? 11.249 -9.358 -14.768 1.00 78.62 273 GLY A CA 1
ATOM 2163 C C . GLY A 1 273 ? 11.619 -7.919 -14.396 1.00 78.62 273 GLY A C 1
ATOM 2164 O O . GLY A 1 273 ? 10.744 -7.066 -14.213 1.00 78.62 273 GLY A O 1
ATOM 2165 N N . GLU A 1 274 ? 12.925 -7.651 -14.263 1.00 71.19 274 GLU A N 1
ATOM 2166 C CA . GLU A 1 274 ? 13.460 -6.298 -14.092 1.00 71.19 274 GLU A CA 1
ATOM 2167 C C . GLU A 1 274 ? 13.795 -5.651 -15.439 1.00 71.19 274 GLU A C 1
ATOM 2169 O O . GLU A 1 274 ? 14.636 -6.128 -16.196 1.00 71.19 274 GLU A O 1
ATOM 2174 N N . GLY A 1 275 ? 13.201 -4.493 -15.718 1.00 59.50 275 GLY A N 1
ATOM 2175 C CA . GLY A 1 275 ? 13.836 -3.525 -16.608 1.00 59.50 275 GLY A CA 1
ATOM 2176 C C . GLY A 1 275 ? 13.163 -3.218 -17.945 1.00 59.50 275 GLY A C 1
ATOM 2177 O O . GLY A 1 275 ? 12.310 -3.920 -18.477 1.00 59.50 275 GLY A O 1
ATOM 2178 N N . SER A 1 276 ? 13.606 -2.063 -18.447 1.00 56.06 276 SER A N 1
ATOM 2179 C CA . SER A 1 276 ? 12.941 -1.139 -19.364 1.00 56.06 276 SER A CA 1
ATOM 2180 C C . SER A 1 276 ? 11.532 -0.765 -18.917 1.00 56.06 276 SER A C 1
ATOM 2182 O O . SER A 1 276 ? 10.568 -1.499 -19.099 1.00 56.06 276 SER A O 1
ATOM 2184 N N . ASP A 1 277 ? 11.439 0.437 -18.350 1.00 56.69 277 ASP A N 1
ATOM 2185 C CA . ASP A 1 277 ? 10.277 1.300 -18.488 1.00 56.69 277 ASP A CA 1
ATOM 2186 C C . ASP A 1 277 ? 9.473 0.909 -19.745 1.00 56.69 277 ASP A C 1
ATOM 2188 O O . ASP A 1 277 ? 9.953 1.069 -20.869 1.00 56.69 277 ASP A O 1
ATOM 2192 N N . CYS A 1 278 ? 8.244 0.443 -19.524 1.00 60.19 278 CYS A N 1
ATOM 2193 C CA . CYS A 1 278 ? 7.189 0.333 -20.523 1.00 60.19 278 CYS A CA 1
ATOM 2194 C C . CYS A 1 278 ? 7.156 -1.015 -21.242 1.00 60.19 278 CYS A C 1
ATOM 2196 O O . CYS A 1 278 ? 7.426 -1.125 -22.439 1.00 60.19 278 CYS A O 1
ATOM 2198 N N . GLN A 1 279 ? 6.671 -2.021 -20.514 1.00 60.78 279 GLN A N 1
ATOM 2199 C CA . GLN A 1 279 ? 6.092 -3.212 -21.121 1.00 60.78 279 GLN A CA 1
ATOM 2200 C C . GLN A 1 279 ? 5.138 -2.829 -22.262 1.00 60.78 279 GLN A C 1
ATOM 2202 O O . GLN A 1 279 ? 4.152 -2.107 -22.064 1.00 60.78 279 GLN A O 1
ATOM 2207 N N . ILE A 1 280 ? 5.447 -3.317 -23.465 1.00 57.00 280 ILE A N 1
ATOM 2208 C CA . ILE A 1 280 ? 4.521 -3.293 -24.594 1.00 57.00 280 ILE A CA 1
ATOM 2209 C C . ILE A 1 280 ? 3.401 -4.263 -24.234 1.00 57.00 280 ILE A C 1
ATOM 2211 O O . ILE A 1 280 ? 3.662 -5.439 -24.007 1.00 57.00 280 ILE A O 1
ATOM 2215 N N . ARG A 1 281 ? 2.170 -3.749 -24.152 1.00 63.44 281 ARG A N 1
ATOM 2216 C CA . ARG A 1 281 ? 0.991 -4.558 -23.828 1.00 63.44 281 ARG A CA 1
ATOM 2217 C C . ARG A 1 281 ? 0.882 -5.764 -24.758 1.00 63.44 281 ARG A C 1
ATOM 2219 O O . ARG A 1 281 ? 0.812 -5.567 -25.974 1.00 63.44 281 ARG A O 1
ATOM 2226 N N . ILE A 1 282 ? 0.816 -6.959 -24.181 1.00 61.91 282 ILE A N 1
ATOM 2227 C CA . ILE A 1 282 ? 0.622 -8.221 -24.896 1.00 61.91 282 ILE A CA 1
ATOM 2228 C C . ILE A 1 282 ? -0.865 -8.387 -25.228 1.00 61.91 282 ILE A C 1
ATOM 2230 O O . ILE A 1 282 ? -1.211 -8.609 -26.388 1.00 61.91 282 ILE A O 1
ATOM 2234 N N . ASP A 1 283 ? -1.755 -8.182 -24.250 1.00 66.19 283 ASP A N 1
ATOM 2235 C CA . ASP A 1 283 ? -3.204 -8.239 -24.459 1.00 66.19 283 ASP A CA 1
ATOM 2236 C C . ASP A 1 283 ? -3.944 -7.303 -23.496 1.00 66.19 283 ASP A C 1
ATOM 2238 O O . ASP A 1 283 ? -3.884 -7.433 -22.275 1.00 66.19 283 ASP A O 1
ATOM 2242 N N . TYR A 1 284 ? -4.711 -6.358 -24.052 1.00 66.31 284 TYR A N 1
ATOM 2243 C CA . TYR A 1 284 ? -5.499 -5.437 -23.240 1.00 66.31 284 TYR A CA 1
ATOM 2244 C C . TYR A 1 284 ? -6.469 -6.171 -22.315 1.00 66.31 284 TYR A C 1
ATOM 2246 O O . TYR A 1 284 ? -6.655 -5.696 -21.200 1.00 66.31 284 TYR A O 1
ATOM 2254 N N . ASN A 1 285 ? -7.085 -7.271 -22.755 1.00 71.62 285 ASN A N 1
ATOM 2255 C CA . ASN A 1 285 ? -8.147 -7.978 -22.037 1.00 71.62 285 ASN A CA 1
ATOM 2256 C C . ASN A 1 285 ? -7.637 -8.908 -20.935 1.00 71.62 285 ASN A C 1
ATOM 2258 O O . ASN A 1 285 ? -8.415 -9.207 -20.031 1.00 71.62 285 ASN A O 1
ATOM 2262 N N . HIS A 1 286 ? -6.353 -9.265 -20.972 1.00 75.25 286 HIS A N 1
ATOM 2263 C CA . HIS A 1 286 ? -5.705 -10.184 -20.039 1.00 75.25 286 HIS A CA 1
ATOM 2264 C C . HIS A 1 286 ? -4.579 -9.482 -19.258 1.00 75.25 286 HIS A C 1
ATOM 2266 O O . HIS A 1 286 ? -3.397 -9.766 -19.461 1.00 75.25 286 HIS A O 1
ATOM 2272 N N . PRO A 1 287 ? -4.915 -8.515 -18.378 1.00 77.88 287 PRO A N 1
ATOM 2273 C CA . PRO A 1 287 ? -3.930 -7.760 -17.606 1.00 77.88 287 PRO A CA 1
ATOM 2274 C C . PRO A 1 287 ? -3.047 -8.630 -16.701 1.00 77.88 287 PRO A C 1
ATOM 2276 O O . PRO A 1 287 ? -1.957 -8.198 -16.337 1.00 77.88 287 PRO A O 1
ATOM 2279 N N . GLU A 1 288 ? -3.500 -9.829 -16.340 1.00 82.00 288 GLU A N 1
ATOM 2280 C CA . GLU A 1 288 ? -2.732 -10.831 -15.608 1.00 82.00 288 GLU A CA 1
ATOM 2281 C C . GLU A 1 288 ? -1.497 -11.310 -16.374 1.00 82.00 288 GLU A C 1
ATOM 2283 O O . GLU A 1 288 ? -0.488 -11.574 -15.735 1.00 82.00 288 GLU A O 1
ATOM 2288 N N . LEU A 1 289 ? -1.545 -11.354 -17.710 1.00 78.81 289 LEU A N 1
ATOM 2289 C CA . LEU A 1 289 ? -0.417 -11.764 -18.559 1.00 78.81 289 LEU A CA 1
ATOM 2290 C C . LEU A 1 289 ? 0.622 -10.652 -18.706 1.00 78.81 289 LEU A C 1
ATOM 2292 O O . LEU A 1 289 ? 1.801 -10.910 -18.924 1.00 78.81 289 LEU A O 1
ATOM 2296 N N . ASP A 1 290 ? 0.175 -9.402 -18.574 1.00 79.38 290 ASP A N 1
ATOM 2297 C CA . ASP A 1 290 ? 1.036 -8.225 -18.614 1.00 79.38 290 ASP A CA 1
ATOM 2298 C C . ASP A 1 290 ? 1.611 -7.860 -17.230 1.00 79.38 290 ASP A C 1
ATOM 2300 O O . ASP A 1 290 ? 2.195 -6.795 -17.038 1.00 79.38 290 ASP A O 1
ATOM 2304 N N . SER A 1 291 ? 1.439 -8.725 -16.236 1.00 85.38 291 SER A N 1
ATOM 2305 C CA . SER A 1 291 ? 2.031 -8.574 -14.910 1.00 85.38 291 SER A CA 1
ATOM 2306 C C . SER A 1 291 ? 2.612 -9.905 -14.445 1.00 85.38 291 SER A C 1
ATOM 2308 O O . SER A 1 291 ? 2.296 -10.962 -14.970 1.00 85.38 291 SER A O 1
ATOM 2310 N N . ASP A 1 292 ? 3.453 -9.858 -13.432 1.00 89.94 292 ASP A N 1
ATOM 2311 C CA . ASP A 1 292 ? 4.022 -11.007 -12.723 1.00 89.94 292 ASP A CA 1
ATOM 2312 C C . ASP A 1 292 ? 3.120 -11.504 -11.577 1.00 89.94 292 ASP A C 1
ATOM 2314 O O . ASP A 1 292 ? 3.519 -12.333 -10.771 1.00 89.94 292 ASP A O 1
ATOM 2318 N N . VAL A 1 293 ? 1.870 -11.035 -11.490 1.00 90.12 293 VAL A N 1
ATOM 2319 C CA . VAL A 1 293 ? 0.955 -11.321 -10.366 1.00 90.12 293 VAL A CA 1
ATOM 2320 C C . VAL A 1 293 ? 0.705 -12.817 -10.119 1.00 90.12 293 VAL A C 1
ATOM 2322 O O . VAL A 1 293 ? 0.459 -13.212 -8.978 1.00 90.12 293 VAL A O 1
ATOM 2325 N N . LEU A 1 294 ? 0.768 -13.641 -11.170 1.00 87.94 294 LEU A N 1
ATOM 2326 C CA . LEU A 1 294 ? 0.580 -15.097 -11.117 1.00 87.94 294 LEU A CA 1
ATOM 2327 C C . LEU A 1 294 ? 1.898 -15.882 -11.125 1.00 87.94 294 LEU A C 1
ATOM 2329 O O . LEU A 1 294 ? 1.864 -17.108 -11.119 1.00 87.94 294 LEU A O 1
ATOM 2333 N N . LEU A 1 295 ? 3.041 -15.201 -11.177 1.00 88.06 295 LEU A N 1
ATOM 2334 C CA . LEU A 1 295 ? 4.352 -15.834 -11.257 1.00 88.06 295 LEU A CA 1
ATOM 2335 C C . LEU A 1 295 ? 4.964 -15.946 -9.862 1.00 88.06 295 LEU A C 1
ATOM 2337 O O . LEU A 1 295 ? 4.712 -15.108 -8.999 1.00 88.06 295 LEU A O 1
ATOM 2341 N N . ASP A 1 296 ? 5.773 -16.971 -9.624 1.00 89.12 296 ASP A N 1
ATOM 2342 C CA . ASP A 1 296 ? 6.594 -17.088 -8.413 1.00 89.12 296 ASP A CA 1
ATOM 2343 C C . ASP A 1 296 ? 7.830 -16.170 -8.454 1.00 89.12 296 ASP A C 1
ATOM 2345 O O . ASP A 1 296 ? 8.439 -15.903 -7.415 1.00 89.12 296 ASP A O 1
ATOM 2349 N N . ILE A 1 297 ? 8.154 -15.647 -9.638 1.00 87.62 297 ILE A N 1
ATOM 2350 C CA . ILE A 1 297 ? 9.156 -14.610 -9.855 1.00 87.62 297 ILE A CA 1
ATOM 2351 C C . ILE A 1 297 ? 8.571 -13.203 -9.752 1.00 87.62 297 ILE A C 1
ATOM 2353 O O . ILE A 1 297 ? 7.406 -13.000 -10.071 1.00 87.62 297 ILE A O 1
ATOM 2357 N N . GLY A 1 298 ? 9.410 -12.226 -9.408 1.00 92.38 298 GLY A N 1
ATOM 2358 C CA . GLY A 1 298 ? 9.008 -10.826 -9.313 1.00 92.38 298 GLY A CA 1
ATOM 2359 C C . GLY A 1 298 ? 9.208 -10.224 -7.934 1.00 92.38 298 GLY A C 1
ATOM 2360 O O . GLY A 1 298 ? 9.732 -10.850 -7.007 1.00 92.38 298 GLY A O 1
ATOM 2361 N N . ASN A 1 299 ? 8.779 -8.976 -7.810 1.00 95.44 299 ASN A N 1
ATOM 2362 C CA . ASN A 1 299 ? 8.679 -8.270 -6.544 1.00 95.44 299 ASN A CA 1
ATOM 2363 C C . ASN A 1 299 ? 7.214 -8.226 -6.121 1.00 95.44 299 ASN A C 1
ATOM 2365 O O . ASN A 1 299 ? 6.358 -7.731 -6.858 1.00 95.44 299 ASN A O 1
ATOM 2369 N N . HIS A 1 300 ? 6.931 -8.729 -4.923 1.00 96.75 300 HIS A N 1
ATOM 2370 C CA . HIS A 1 300 ? 5.571 -8.929 -4.439 1.00 96.75 300 HIS A CA 1
ATOM 2371 C C . HIS A 1 300 ? 5.417 -8.500 -2.992 1.00 96.75 300 HIS A C 1
ATOM 2373 O O . HIS A 1 300 ? 6.336 -8.616 -2.178 1.00 96.75 300 HIS A O 1
ATOM 2379 N N . HIS A 1 301 ? 4.205 -8.084 -2.660 1.00 97.50 301 HIS A N 1
ATOM 2380 C CA . HIS A 1 301 ? 3.708 -8.090 -1.297 1.00 97.50 301 HIS A CA 1
ATOM 2381 C C . HIS A 1 301 ? 2.299 -8.672 -1.370 1.00 97.50 301 HIS A C 1
ATOM 2383 O O . HIS A 1 301 ? 1.336 -7.949 -1.586 1.00 97.50 301 HIS A O 1
ATOM 2389 N N . ARG A 1 302 ? 2.179 -9.998 -1.262 1.00 95.56 302 ARG A N 1
ATOM 2390 C CA . ARG A 1 302 ? 0.931 -10.724 -1.552 1.00 95.56 302 ARG A CA 1
ATOM 2391 C C . ARG A 1 302 ? 0.679 -11.881 -0.592 1.00 95.56 302 ARG A C 1
ATO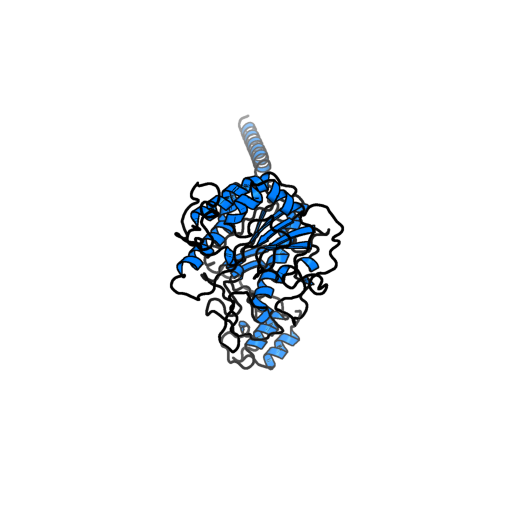M 2393 O O . ARG A 1 302 ? 1.517 -12.206 0.244 1.00 95.56 302 ARG A O 1
ATOM 2400 N N . ILE A 1 303 ? -0.466 -12.536 -0.753 1.00 93.38 303 ILE A N 1
ATOM 2401 C CA . ILE A 1 303 ? -0.677 -13.885 -0.227 1.00 93.38 303 ILE A CA 1
ATOM 2402 C C . ILE A 1 303 ? -0.213 -14.887 -1.287 1.00 93.38 303 ILE A C 1
ATOM 2404 O O . ILE A 1 303 ? -0.728 -14.879 -2.403 1.00 93.38 303 ILE A O 1
ATOM 2408 N N . TRP A 1 304 ? 0.748 -15.741 -0.942 1.00 91.62 304 TRP A N 1
ATOM 2409 C CA . TRP A 1 304 ? 1.292 -16.785 -1.813 1.00 91.62 304 TRP A CA 1
ATOM 2410 C C . TRP A 1 304 ? 1.467 -18.071 -1.012 1.00 91.62 304 TRP A C 1
ATOM 2412 O O . TRP A 1 304 ? 1.985 -18.028 0.102 1.00 91.62 304 TRP A O 1
ATOM 2422 N N . ASN A 1 305 ? 1.004 -19.210 -1.535 1.00 88.25 305 ASN A N 1
ATOM 2423 C CA . ASN A 1 305 ? 1.054 -20.504 -0.837 1.00 88.25 305 ASN A CA 1
ATOM 2424 C C . ASN A 1 305 ? 0.540 -20.434 0.616 1.00 88.25 305 ASN A C 1
ATOM 2426 O O . ASN A 1 305 ? 1.167 -20.931 1.551 1.00 88.25 305 ASN A O 1
ATOM 2430 N N . SER A 1 306 ? -0.605 -19.764 0.802 1.00 85.44 306 SER A N 1
ATOM 2431 C CA . SER A 1 306 ? -1.247 -19.538 2.107 1.00 85.44 306 SER A CA 1
ATOM 2432 C C . SER A 1 306 ? -0.386 -18.785 3.130 1.00 85.44 306 SER A C 1
ATOM 2434 O O . SER A 1 306 ? -0.662 -18.869 4.324 1.00 85.44 306 SER A O 1
ATOM 2436 N N . GLN A 1 307 ? 0.635 -18.049 2.689 1.00 87.38 307 GLN A N 1
ATOM 2437 C CA . GLN A 1 307 ? 1.505 -17.220 3.523 1.00 87.38 307 GLN A CA 1
ATOM 2438 C C . GLN A 1 307 ? 1.517 -15.773 3.030 1.00 87.38 307 GLN A C 1
ATOM 2440 O O . GLN A 1 307 ? 1.274 -15.511 1.854 1.00 87.38 307 GLN A O 1
ATOM 2445 N N . ILE A 1 308 ? 1.825 -14.826 3.920 1.00 90.31 308 ILE A N 1
ATOM 2446 C CA . ILE A 1 308 ? 2.195 -13.473 3.493 1.00 90.31 308 ILE A CA 1
ATOM 2447 C C . ILE A 1 308 ? 3.603 -13.560 2.900 1.00 90.31 308 ILE A C 1
ATOM 2449 O O . ILE A 1 308 ? 4.551 -13.937 3.587 1.00 90.31 308 ILE A O 1
ATOM 2453 N N . GLN A 1 309 ? 3.732 -13.205 1.628 1.00 93.75 309 GLN A N 1
ATOM 2454 C CA . GLN A 1 309 ? 4.992 -13.131 0.908 1.00 93.75 309 GLN A CA 1
ATOM 2455 C C . GLN A 1 309 ? 5.333 -11.662 0.668 1.00 93.75 309 GLN A C 1
ATOM 2457 O O . GLN A 1 309 ? 4.626 -10.971 -0.062 1.00 93.75 309 GLN A O 1
ATOM 2462 N N . HIS A 1 310 ? 6.444 -11.211 1.247 1.00 94.69 310 HIS A N 1
ATOM 2463 C CA . HIS A 1 310 ? 7.145 -10.002 0.818 1.00 94.69 310 HIS A CA 1
ATOM 2464 C C . HIS A 1 310 ? 8.414 -10.456 0.094 1.00 94.69 310 HIS A C 1
ATOM 2466 O O . HIS A 1 310 ? 9.310 -11.034 0.706 1.00 94.69 310 HIS A O 1
ATOM 2472 N N . GLN A 1 311 ? 8.428 -10.308 -1.229 1.00 94.19 311 GLN A N 1
ATOM 2473 C CA . GLN A 1 311 ? 9.496 -10.785 -2.104 1.00 94.19 311 GLN A CA 1
ATOM 2474 C C . GLN A 1 311 ? 10.117 -9.606 -2.840 1.00 94.19 311 GLN A C 1
ATOM 2476 O O . GLN A 1 311 ? 9.407 -8.800 -3.437 1.00 94.19 311 GLN A O 1
ATOM 2481 N N . GLN A 1 312 ? 11.444 -9.541 -2.818 1.00 93.88 312 GLN A N 1
ATOM 2482 C CA . GLN A 1 312 ? 12.240 -8.583 -3.579 1.00 93.88 312 GLN A CA 1
ATOM 2483 C C . GLN A 1 312 ? 13.280 -9.360 -4.385 1.00 93.88 312 GLN A C 1
ATOM 2485 O O . GLN A 1 312 ? 14.430 -9.498 -3.972 1.00 93.88 312 GLN A O 1
ATOM 2490 N N . GLN A 1 313 ? 12.858 -9.955 -5.498 1.00 92.75 313 GLN A N 1
ATOM 2491 C CA . GLN A 1 313 ? 13.766 -10.685 -6.380 1.00 92.75 313 GLN A CA 1
ATOM 2492 C C . GLN A 1 313 ? 14.637 -9.746 -7.222 1.00 92.75 313 GLN A C 1
ATOM 2494 O O . GLN A 1 313 ? 15.768 -10.093 -7.555 1.00 92.75 313 GLN A O 1
ATOM 2499 N N . TYR A 1 314 ? 14.108 -8.572 -7.556 1.00 89.62 314 TYR A N 1
ATOM 2500 C CA . TYR A 1 314 ? 14.725 -7.600 -8.444 1.00 89.62 314 TYR A CA 1
ATOM 2501 C C . TYR A 1 314 ? 15.100 -6.320 -7.697 1.00 89.62 314 TYR A C 1
ATOM 2503 O O . TYR A 1 314 ? 14.273 -5.725 -6.995 1.00 89.62 314 TYR A O 1
ATOM 2511 N N . ASP A 1 315 ? 16.337 -5.857 -7.883 1.00 88.12 315 ASP A N 1
ATOM 2512 C CA . ASP A 1 315 ? 16.853 -4.633 -7.258 1.00 88.12 315 ASP A CA 1
ATOM 2513 C C . ASP A 1 315 ? 16.514 -3.394 -8.099 1.00 88.12 315 ASP A C 1
ATOM 2515 O O . ASP A 1 315 ? 17.368 -2.705 -8.660 1.00 88.12 315 ASP A O 1
ATOM 2519 N N . GLN A 1 316 ? 15.213 -3.142 -8.232 1.00 86.56 316 GLN A N 1
ATOM 2520 C CA . GLN A 1 316 ? 14.673 -2.055 -9.034 1.00 86.56 316 GLN A CA 1
ATOM 2521 C C . GLN A 1 316 ? 14.127 -0.929 -8.141 1.00 86.56 316 GLN A C 1
ATOM 2523 O O . GLN A 1 316 ? 13.400 -1.158 -7.173 1.00 86.56 316 GLN A O 1
ATOM 2528 N N . ASN A 1 317 ? 14.465 0.309 -8.509 1.00 88.88 317 ASN A N 1
ATOM 2529 C CA . ASN A 1 317 ? 14.115 1.539 -7.785 1.00 88.88 317 ASN A CA 1
ATOM 2530 C C . ASN A 1 317 ? 13.053 2.385 -8.508 1.00 88.88 317 ASN A C 1
ATOM 2532 O O . ASN A 1 317 ? 12.674 3.456 -8.031 1.00 88.88 317 ASN A O 1
ATOM 2536 N N . TYR A 1 318 ? 12.595 1.924 -9.671 1.00 87.31 318 TYR A N 1
ATOM 2537 C CA . TYR A 1 318 ? 11.635 2.617 -10.524 1.00 87.31 318 TYR A CA 1
ATOM 2538 C C . TYR A 1 318 ? 10.492 1.697 -10.922 1.00 87.31 318 TYR A C 1
ATOM 2540 O O . TYR A 1 318 ? 10.597 0.474 -10.862 1.00 87.31 318 TYR A O 1
ATOM 2548 N N . THR A 1 319 ? 9.384 2.294 -11.344 1.00 87.38 319 THR A N 1
ATOM 2549 C CA . THR A 1 319 ? 8.241 1.525 -11.821 1.00 87.38 319 THR A CA 1
ATOM 2550 C C . THR A 1 319 ? 8.640 0.636 -13.000 1.00 87.38 319 THR A C 1
ATOM 2552 O O . THR A 1 319 ? 9.217 1.100 -13.979 1.00 87.38 319 THR A O 1
ATOM 2555 N N . ALA A 1 320 ? 8.284 -0.645 -12.939 1.00 86.62 320 ALA A N 1
ATOM 2556 C CA . ALA A 1 320 ? 8.329 -1.545 -14.093 1.00 86.62 320 ALA A CA 1
ATOM 2557 C C . ALA A 1 320 ? 7.130 -1.319 -15.036 1.00 86.62 320 ALA A C 1
ATOM 2559 O O . ALA A 1 320 ? 7.023 -1.921 -16.105 1.00 86.62 320 ALA A O 1
ATOM 2560 N N . TYR A 1 321 ? 6.213 -0.433 -14.649 1.00 81.38 321 TYR A N 1
ATOM 2561 C CA . TYR A 1 321 ? 4.992 -0.128 -15.367 1.00 81.38 321 TYR A CA 1
ATOM 2562 C C . TYR A 1 321 ? 4.997 1.329 -15.825 1.00 81.38 321 TYR A C 1
ATOM 2564 O O . TYR A 1 321 ? 4.866 2.244 -15.013 1.00 81.38 321 TYR A O 1
ATOM 2572 N N . CYS A 1 322 ? 5.088 1.559 -17.134 1.00 70.62 322 CYS A N 1
ATOM 2573 C CA . CYS A 1 322 ? 4.860 2.879 -17.710 1.00 70.62 322 CYS A CA 1
ATOM 2574 C C . CYS A 1 322 ? 4.074 2.791 -19.021 1.00 70.62 322 CYS A C 1
ATOM 2576 O O . CYS A 1 322 ? 4.098 1.766 -19.705 1.00 70.62 322 CYS A O 1
ATOM 2578 N N . CYS A 1 323 ? 3.284 3.822 -19.326 1.00 63.03 323 CYS A N 1
ATOM 2579 C CA . CYS A 1 323 ? 2.389 3.821 -20.478 1.00 63.03 323 CYS A CA 1
ATOM 2580 C C . CYS A 1 323 ? 3.024 4.546 -21.672 1.00 63.03 323 CYS A C 1
ATOM 2582 O O . CYS A 1 323 ? 3.105 5.761 -21.690 1.00 63.03 323 CYS A O 1
ATOM 2584 N N . LEU A 1 324 ? 3.428 3.841 -22.729 1.00 55.59 324 LEU A N 1
ATOM 2585 C CA . LEU A 1 324 ? 3.672 4.507 -24.014 1.00 55.59 324 LEU A CA 1
ATOM 2586 C C . LEU A 1 324 ? 2.334 4.641 -24.736 1.00 55.59 324 LEU A C 1
ATOM 2588 O O . LEU A 1 324 ? 1.755 3.640 -25.163 1.00 55.59 324 LEU A O 1
ATOM 2592 N N . ASN A 1 325 ? 1.813 5.860 -24.885 1.00 55.94 325 ASN A N 1
ATOM 2593 C CA . ASN A 1 325 ? 0.828 6.087 -25.940 1.00 55.94 325 ASN A CA 1
ATOM 2594 C C . ASN A 1 325 ? 1.534 6.189 -27.306 1.00 55.94 325 ASN A C 1
ATOM 2596 O O . ASN A 1 325 ? 2.752 6.355 -27.386 1.00 55.94 325 ASN A O 1
ATOM 2600 N N . ALA A 1 326 ? 0.775 6.092 -28.401 1.00 50.38 326 ALA A N 1
ATOM 2601 C CA . ALA A 1 326 ? 1.313 6.126 -29.767 1.00 50.38 326 ALA A CA 1
ATOM 2602 C C . ALA A 1 326 ? 2.056 7.437 -30.120 1.00 50.38 326 ALA A C 1
ATOM 2604 O O . ALA A 1 326 ? 2.682 7.527 -31.172 1.00 50.38 326 ALA A O 1
ATOM 2605 N N . GLN A 1 327 ? 1.986 8.452 -29.253 1.00 55.91 327 GLN A N 1
ATOM 2606 C CA . GLN A 1 327 ? 2.663 9.742 -29.373 1.00 55.91 327 GLN A CA 1
ATOM 2607 C C . GLN A 1 327 ? 3.915 9.838 -28.480 1.00 55.91 327 GLN A C 1
ATOM 2609 O O . GLN A 1 327 ? 4.509 10.911 -28.390 1.00 55.91 327 GLN A O 1
ATOM 2614 N N . GLY A 1 328 ? 4.313 8.750 -27.808 1.00 55.12 328 GLY A N 1
ATOM 2615 C CA . GLY A 1 328 ? 5.461 8.719 -26.895 1.00 55.12 328 GLY A CA 1
ATOM 2616 C C . GLY A 1 328 ? 5.235 9.469 -25.578 1.00 55.12 328 GLY A C 1
ATOM 2617 O O . GLY A 1 328 ? 6.176 9.645 -24.807 1.00 55.12 328 GLY A O 1
ATOM 2618 N N . TRP A 1 329 ? 4.004 9.912 -25.308 1.00 54.03 329 TRP A N 1
ATOM 2619 C CA . TRP A 1 329 ? 3.634 10.497 -24.026 1.00 54.03 329 TRP A CA 1
ATOM 2620 C C . TRP A 1 329 ? 3.391 9.380 -23.024 1.00 54.03 329 TRP A C 1
ATOM 2622 O O . TRP A 1 329 ? 2.531 8.521 -23.230 1.00 54.03 329 TRP A O 1
ATOM 2632 N N . CYS A 1 330 ? 4.156 9.438 -21.940 1.00 60.81 330 CYS A N 1
ATOM 2633 C CA . CYS A 1 330 ? 4.013 8.556 -20.806 1.00 60.81 330 CYS A CA 1
ATOM 2634 C C . CYS A 1 330 ? 3.613 9.362 -19.587 1.00 60.81 330 CYS A C 1
ATOM 2636 O O . CYS A 1 330 ? 4.385 10.186 -19.099 1.00 60.81 330 CYS A O 1
ATOM 2638 N N . ASP A 1 331 ? 2.404 9.104 -19.108 1.00 64.19 331 ASP A N 1
ATOM 2639 C CA . ASP A 1 331 ? 2.009 9.494 -17.768 1.00 64.19 331 ASP A CA 1
ATOM 2640 C C . ASP A 1 331 ? 2.636 8.509 -16.766 1.00 64.19 331 ASP A C 1
ATOM 2642 O O . ASP A 1 331 ? 2.782 7.320 -17.068 1.00 64.19 331 ASP A O 1
ATOM 2646 N N . THR A 1 332 ? 3.060 9.000 -15.603 1.00 66.38 332 THR A N 1
ATOM 2647 C CA . THR A 1 332 ? 3.679 8.184 -14.550 1.00 66.38 332 THR A CA 1
ATOM 2648 C C . THR A 1 332 ? 2.676 7.249 -13.881 1.00 66.38 332 THR A C 1
ATOM 2650 O O . THR A 1 332 ? 3.096 6.300 -13.230 1.00 66.38 332 THR A O 1
ATOM 2653 N N . HIS A 1 333 ? 1.370 7.480 -14.055 1.00 79.25 333 HIS A N 1
ATOM 2654 C CA . HIS A 1 333 ? 0.307 6.661 -13.476 1.00 79.25 333 HIS A CA 1
ATOM 2655 C C . HIS A 1 333 ? 0.382 5.182 -13.890 1.00 79.25 333 HIS A C 1
ATOM 2657 O O . HIS A 1 333 ? 0.581 4.883 -15.074 1.00 79.25 333 HIS A O 1
ATOM 2663 N N . PRO A 1 334 ? 0.127 4.241 -12.956 1.00 81.00 334 PRO A N 1
ATOM 2664 C CA . PRO A 1 334 ? 0.097 2.826 -13.281 1.00 81.00 334 PRO A CA 1
ATOM 2665 C C . PRO A 1 334 ? -0.966 2.525 -14.356 1.00 81.00 334 PRO A C 1
ATOM 2667 O O . PRO A 1 334 ? -2.116 2.955 -14.225 1.00 81.00 334 PRO A O 1
ATOM 2670 N N . PRO A 1 335 ? -0.624 1.781 -15.422 1.00 78.94 335 PRO A N 1
ATOM 2671 C CA . PRO A 1 335 ? -1.568 1.324 -16.437 1.00 78.94 335 PRO A CA 1
ATOM 2672 C C . PRO A 1 335 ? -2.483 0.202 -15.908 1.00 78.94 335 PRO A C 1
ATOM 2674 O O . PRO A 1 335 ? -2.350 -0.256 -14.775 1.00 78.94 335 PRO A O 1
ATOM 2677 N N . ARG A 1 336 ? -3.445 -0.263 -16.718 1.00 78.62 336 ARG A N 1
ATOM 2678 C CA . ARG A 1 336 ? -4.455 -1.273 -16.319 1.00 78.62 336 ARG A CA 1
ATOM 2679 C C . ARG A 1 336 ? -3.864 -2.528 -15.654 1.00 78.62 336 ARG A C 1
ATOM 2681 O O . ARG A 1 336 ? -4.392 -2.967 -14.643 1.00 78.62 336 ARG A O 1
ATOM 2688 N N . TYR A 1 337 ? -2.796 -3.088 -16.209 1.00 80.31 337 TYR A N 1
ATOM 2689 C CA . TYR A 1 337 ? -2.157 -4.324 -15.739 1.00 80.31 337 TYR A CA 1
ATOM 2690 C C . TYR A 1 337 ? -1.394 -4.132 -14.422 1.00 80.31 337 TYR A C 1
ATOM 2692 O O . TYR A 1 337 ? -1.515 -4.941 -13.508 1.00 80.31 337 TYR A O 1
ATOM 2700 N N . ALA A 1 338 ? -0.745 -2.981 -14.253 1.00 85.56 338 ALA A N 1
ATOM 2701 C CA . ALA A 1 338 ? -0.191 -2.570 -12.966 1.00 85.56 338 ALA A CA 1
ATOM 2702 C C . ALA A 1 338 ? -1.282 -2.425 -11.893 1.00 85.56 338 ALA A C 1
ATOM 2704 O O . ALA A 1 338 ? -1.138 -2.923 -10.779 1.00 85.56 338 ALA A O 1
ATOM 2705 N N . ASN A 1 339 ? -2.404 -1.780 -12.250 1.00 85.31 339 ASN A N 1
ATOM 2706 C CA . ASN A 1 339 ? -3.568 -1.650 -11.370 1.00 85.31 339 ASN A CA 1
ATOM 2707 C C . ASN A 1 339 ? -4.160 -3.019 -11.003 1.00 85.31 339 ASN A C 1
ATOM 2709 O O . ASN A 1 339 ? -4.594 -3.209 -9.868 1.00 85.31 339 ASN A O 1
ATOM 2713 N N . TYR A 1 340 ? -4.160 -3.974 -11.935 1.00 86.06 340 TYR A N 1
ATOM 2714 C CA . TYR A 1 340 ? -4.581 -5.349 -11.675 1.00 86.06 340 TYR A CA 1
ATOM 2715 C C . TYR A 1 340 ? -3.683 -6.021 -10.637 1.00 86.06 340 TYR A C 1
ATOM 2717 O O . TYR A 1 340 ? -4.201 -6.430 -9.596 1.00 86.06 340 TYR A O 1
ATOM 2725 N N . LYS A 1 341 ? -2.358 -6.037 -10.847 1.00 91.00 341 LYS A N 1
ATOM 2726 C CA . LYS A 1 341 ? -1.395 -6.591 -9.881 1.00 91.00 341 LYS A CA 1
ATOM 2727 C C . LYS A 1 341 ? -1.561 -5.967 -8.499 1.00 91.00 341 LYS A C 1
ATOM 2729 O O . LYS A 1 341 ? -1.844 -6.672 -7.535 1.00 91.00 341 LYS A O 1
ATOM 2734 N N . MET A 1 342 ? -1.477 -4.637 -8.398 1.00 91.06 342 MET A N 1
ATOM 2735 C CA . MET A 1 342 ? -1.547 -3.967 -7.094 1.00 91.06 342 MET A CA 1
ATOM 2736 C C . MET A 1 342 ? -2.880 -4.188 -6.373 1.00 91.06 342 MET A C 1
ATOM 2738 O O . MET A 1 342 ? -2.911 -4.111 -5.153 1.00 91.06 342 MET A O 1
ATOM 2742 N N . THR A 1 343 ? -3.987 -4.418 -7.086 1.00 90.00 343 THR A N 1
ATOM 2743 C CA . THR A 1 343 ? -5.291 -4.727 -6.471 1.00 90.00 343 THR A CA 1
ATOM 2744 C C . THR A 1 343 ? -5.337 -6.173 -5.997 1.00 90.00 343 THR A C 1
ATOM 2746 O O . THR A 1 343 ? -5.708 -6.442 -4.855 1.00 90.00 343 THR A O 1
ATOM 2749 N N . LYS A 1 344 ? -4.912 -7.095 -6.866 1.00 90.69 344 LYS A N 1
ATOM 2750 C CA . LYS A 1 344 ? -4.926 -8.535 -6.614 1.00 90.69 344 LYS A CA 1
ATOM 2751 C C . LYS A 1 344 ? -4.006 -8.937 -5.460 1.00 90.69 344 LYS A C 1
ATOM 2753 O O . LYS A 1 344 ? -4.329 -9.885 -4.752 1.00 90.69 344 LYS A O 1
ATOM 2758 N N . GLU A 1 345 ? -2.907 -8.216 -5.259 1.00 95.69 345 GLU A N 1
ATOM 2759 C CA . GLU A 1 345 ? -1.977 -8.447 -4.150 1.00 95.69 345 GLU A CA 1
ATOM 2760 C C . GLU A 1 345 ? -2.418 -7.761 -2.844 1.00 95.69 345 GLU A C 1
ATOM 2762 O O . GLU A 1 345 ? -2.359 -8.377 -1.779 1.00 95.69 345 GLU A O 1
ATOM 2767 N N . PHE A 1 346 ? -2.940 -6.529 -2.916 1.00 95.94 346 PHE A N 1
ATOM 2768 C CA . PHE A 1 346 ? -3.294 -5.735 -1.733 1.00 95.94 346 PHE A CA 1
ATOM 2769 C C . PHE A 1 346 ? -4.490 -6.285 -0.959 1.00 95.94 346 PHE A C 1
ATOM 2771 O O . PHE A 1 346 ? -4.426 -6.443 0.261 1.00 95.94 346 PHE A O 1
ATOM 2778 N N . VAL A 1 347 ? -5.603 -6.550 -1.646 1.00 94.62 347 VAL A N 1
ATOM 2779 C CA . VAL A 1 347 ? -6.882 -6.815 -0.971 1.00 94.62 347 VAL A CA 1
ATOM 2780 C C . VAL A 1 347 ? -6.854 -8.100 -0.127 1.00 94.62 347 VAL A C 1
ATOM 2782 O O . VAL A 1 347 ? -7.285 -8.043 1.025 1.00 94.62 347 VAL A O 1
ATOM 2785 N N . PRO A 1 348 ? -6.279 -9.230 -0.588 1.00 95.25 348 PRO A N 1
ATOM 2786 C CA . PRO A 1 348 ? -6.123 -10.424 0.250 1.00 95.25 348 PRO A CA 1
ATOM 2787 C C . PRO A 1 348 ? -5.247 -10.207 1.492 1.00 95.25 348 PRO A C 1
ATOM 2789 O O . PRO A 1 348 ? -5.498 -10.798 2.547 1.00 95.25 348 PRO A O 1
ATOM 2792 N N . ILE A 1 349 ? -4.226 -9.350 1.394 1.00 96.06 349 ILE A N 1
ATOM 2793 C CA . ILE A 1 349 ? -3.423 -8.960 2.555 1.00 96.06 349 ILE A CA 1
ATOM 2794 C C . ILE A 1 349 ? -4.263 -8.138 3.524 1.00 96.06 349 ILE A C 1
ATOM 2796 O O . ILE A 1 349 ? -4.303 -8.470 4.708 1.00 96.06 349 ILE A O 1
ATOM 2800 N N . LEU A 1 350 ? -4.970 -7.114 3.043 1.00 96.56 350 LEU A N 1
ATOM 2801 C CA . LEU A 1 350 ? -5.840 -6.303 3.891 1.00 96.56 350 LEU A CA 1
ATOM 2802 C C . LEU A 1 350 ? -6.867 -7.176 4.624 1.00 96.56 350 LEU A C 1
ATOM 2804 O O . LEU A 1 350 ? -7.006 -7.061 5.839 1.00 96.56 350 LEU A O 1
ATOM 2808 N N . ASN A 1 351 ? -7.519 -8.094 3.907 1.00 96.06 351 ASN A N 1
ATOM 2809 C CA . ASN A 1 351 ? -8.431 -9.081 4.481 1.00 96.06 351 ASN A CA 1
ATOM 2810 C C . ASN A 1 351 ? -7.767 -9.858 5.625 1.00 96.06 351 ASN A C 1
ATOM 2812 O O . ASN A 1 351 ? -8.337 -9.971 6.707 1.00 96.06 351 ASN A O 1
ATOM 2816 N N . THR A 1 352 ? -6.543 -10.349 5.408 1.00 94.62 352 THR A N 1
ATOM 2817 C CA . THR A 1 352 ? -5.781 -11.114 6.406 1.00 94.62 352 THR A CA 1
ATOM 2818 C C . THR A 1 352 ? -5.569 -10.317 7.689 1.00 94.62 352 THR A C 1
ATOM 2820 O O . THR A 1 352 ? -5.897 -10.801 8.773 1.00 94.62 352 THR A O 1
ATOM 2823 N N . TYR A 1 353 ? -5.070 -9.087 7.575 1.00 94.38 353 TYR A N 1
ATOM 2824 C CA . TYR A 1 353 ? -4.798 -8.250 8.741 1.00 94.38 353 TYR A CA 1
ATOM 2825 C C . TYR A 1 353 ? -6.079 -7.783 9.443 1.00 94.38 353 TYR A C 1
ATOM 2827 O O . TYR A 1 353 ? -6.162 -7.845 10.668 1.00 94.38 353 TYR A O 1
ATOM 2835 N N . VAL A 1 354 ? -7.108 -7.386 8.691 1.00 95.44 354 VAL A N 1
ATOM 2836 C CA . VAL A 1 354 ? -8.395 -6.951 9.256 1.00 95.44 354 VAL A CA 1
ATOM 2837 C C . VAL A 1 354 ? -9.098 -8.102 9.971 1.00 95.44 354 VAL A C 1
ATOM 2839 O O . VAL A 1 354 ? -9.588 -7.919 11.081 1.00 95.44 354 VAL A O 1
ATOM 2842 N N . ASN A 1 355 ? -9.122 -9.303 9.387 1.00 94.25 355 ASN A N 1
ATOM 2843 C CA . ASN A 1 355 ? -9.713 -10.476 10.034 1.00 94.25 355 ASN A CA 1
ATOM 2844 C C . ASN A 1 355 ? -8.993 -10.833 11.337 1.00 94.25 355 ASN A C 1
ATOM 2846 O O . ASN A 1 355 ? -9.646 -11.178 12.322 1.00 94.25 355 ASN A O 1
ATOM 2850 N N . ALA A 1 356 ? -7.664 -10.736 11.354 1.00 91.50 356 ALA A N 1
ATOM 2851 C CA . ALA A 1 356 ? -6.878 -10.978 12.554 1.00 91.50 356 ALA A CA 1
ATOM 2852 C C . ALA A 1 356 ? -7.142 -9.912 13.632 1.00 91.50 356 ALA A C 1
ATOM 2854 O O . ALA A 1 356 ? -7.396 -10.272 14.782 1.00 91.50 356 ALA A O 1
ATOM 2855 N N . TRP A 1 357 ? -7.192 -8.629 13.258 1.00 92.94 357 TRP A N 1
ATOM 2856 C CA . TRP A 1 357 ? -7.541 -7.529 14.164 1.00 92.94 357 TRP A CA 1
ATOM 2857 C C . TRP A 1 357 ? -8.942 -7.700 14.768 1.00 92.94 357 TRP A C 1
ATOM 2859 O O . TRP A 1 357 ? -9.091 -7.678 15.990 1.00 92.94 357 TRP A O 1
ATOM 2869 N N . LEU A 1 358 ? -9.957 -7.985 13.944 1.00 92.62 358 LEU A N 1
ATOM 2870 C CA . LEU A 1 358 ? -11.330 -8.246 14.401 1.00 92.62 358 LEU A CA 1
ATOM 2871 C C . LEU A 1 358 ? -11.426 -9.468 15.328 1.00 92.62 358 LEU A C 1
ATOM 2873 O O . LEU A 1 358 ? -12.271 -9.508 16.222 1.00 92.62 358 LEU A O 1
ATOM 2877 N N . ALA A 1 359 ? -10.567 -10.467 15.123 1.00 90.81 359 ALA A N 1
ATOM 2878 C CA . ALA A 1 359 ? -10.482 -11.652 15.970 1.00 90.81 359 ALA A CA 1
ATOM 2879 C C . ALA A 1 359 ? -9.648 -11.434 17.248 1.00 90.81 359 ALA A C 1
ATOM 2881 O O . ALA A 1 359 ? -9.547 -12.355 18.061 1.00 90.81 359 ALA A O 1
ATOM 2882 N N . GLY A 1 360 ? -9.036 -10.257 17.427 1.00 86.38 360 GLY A N 1
ATOM 2883 C CA . GLY A 1 360 ? -8.104 -9.983 18.521 1.00 86.38 360 GLY A CA 1
ATOM 2884 C C . GLY A 1 360 ? -6.837 -10.842 18.462 1.00 86.38 360 GLY A C 1
ATOM 2885 O O . GLY A 1 360 ? -6.230 -11.107 19.497 1.00 86.38 360 GLY A O 1
ATOM 2886 N N . GLN A 1 361 ? -6.465 -11.327 17.275 1.00 79.06 361 GLN A N 1
ATOM 2887 C CA . GLN A 1 361 ? -5.230 -12.077 17.071 1.00 79.06 361 GLN A CA 1
ATOM 2888 C C . GLN A 1 361 ? -4.040 -11.117 17.016 1.00 79.06 361 GLN A C 1
ATOM 2890 O O . GLN A 1 361 ? -4.132 -10.007 16.486 1.00 79.06 361 GLN A O 1
ATOM 2895 N N . GLU A 1 362 ? -2.902 -11.551 17.555 1.00 66.44 362 GLU A N 1
ATOM 2896 C CA . GLU A 1 362 ? -1.643 -10.843 17.354 1.00 66.44 362 GLU A CA 1
ATOM 2897 C C . GLU A 1 362 ? -1.210 -11.014 15.895 1.00 66.44 362 GLU A C 1
ATOM 2899 O O . GLU A 1 362 ? -0.906 -12.117 15.436 1.00 66.44 362 GLU A O 1
ATOM 2904 N N . THR A 1 363 ? -1.184 -9.913 15.150 1.00 61.75 363 THR A N 1
ATOM 2905 C CA . THR A 1 363 ? -0.524 -9.843 13.849 1.00 61.75 363 THR A CA 1
ATOM 2906 C C . THR A 1 363 ? 0.893 -9.359 14.095 1.00 61.75 363 THR A C 1
ATOM 2908 O O . THR A 1 363 ? 1.132 -8.159 14.086 1.00 61.75 363 THR A O 1
ATOM 2911 N N . THR A 1 364 ? 1.856 -10.238 14.355 1.00 55.78 364 THR A N 1
ATOM 2912 C CA . THR A 1 364 ? 3.254 -9.823 14.189 1.00 55.78 364 THR A CA 1
ATOM 2913 C C . THR A 1 364 ? 3.533 -9.795 12.687 1.00 55.78 364 THR A C 1
ATOM 2915 O O . THR A 1 364 ? 3.558 -10.874 12.084 1.00 55.78 364 THR A O 1
ATOM 2918 N N . PRO A 1 365 ? 3.758 -8.631 12.047 1.00 50.59 365 PRO A N 1
ATOM 2919 C CA . PRO A 1 365 ? 4.335 -8.590 10.720 1.00 50.59 365 PRO A CA 1
ATOM 2920 C C . PRO A 1 365 ? 5.812 -8.922 10.900 1.00 50.59 365 PRO A C 1
ATOM 2922 O O . PRO A 1 365 ? 6.675 -8.056 10.901 1.00 50.59 365 PRO A O 1
ATOM 2925 N N . SER A 1 366 ? 6.122 -10.190 11.136 1.00 42.12 366 SER A N 1
ATOM 2926 C CA . SER A 1 366 ? 7.429 -10.683 10.752 1.00 42.12 366 SER A CA 1
ATOM 2927 C C . SER A 1 366 ? 7.216 -11.288 9.374 1.00 42.12 366 SER A C 1
ATOM 2929 O O . SER A 1 366 ? 6.842 -12.461 9.285 1.00 42.12 366 SER A O 1
ATOM 2931 N N . PRO A 1 367 ? 7.392 -10.518 8.277 1.00 46.47 367 PRO A N 1
ATOM 2932 C CA . PRO A 1 367 ? 7.779 -11.173 7.046 1.00 46.47 367 PRO A CA 1
ATOM 2933 C C . PRO A 1 367 ? 8.999 -12.011 7.427 1.00 46.47 367 PRO A C 1
ATOM 2935 O O . PRO A 1 367 ? 9.950 -11.506 8.029 1.00 46.47 367 PRO A O 1
ATOM 2938 N N . SER A 1 368 ? 8.954 -13.315 7.164 1.00 35.75 368 SER A N 1
ATOM 2939 C CA . SER A 1 368 ? 10.194 -14.075 7.103 1.00 35.75 368 SER A CA 1
ATOM 2940 C C . SER A 1 368 ? 10.984 -13.444 5.967 1.00 35.75 368 SER A C 1
ATOM 2942 O O . SER A 1 368 ? 10.749 -13.749 4.800 1.00 35.75 368 SER A O 1
ATOM 2944 N N . ILE A 1 369 ? 11.835 -12.476 6.307 1.00 36.66 369 ILE A N 1
ATOM 2945 C CA . ILE A 1 369 ? 12.719 -11.828 5.359 1.00 36.66 369 ILE A CA 1
ATOM 2946 C C . ILE A 1 369 ? 13.603 -12.950 4.822 1.00 36.66 369 ILE A C 1
ATOM 2948 O O . ILE A 1 369 ? 14.493 -13.445 5.513 1.00 36.66 369 ILE A O 1
ATOM 2952 N N . THR A 1 370 ? 13.344 -13.382 3.592 1.00 32.91 370 THR A N 1
ATOM 2953 C CA . THR A 1 370 ? 14.265 -14.258 2.870 1.00 32.91 370 THR A CA 1
ATOM 2954 C C . THR A 1 370 ? 15.319 -13.359 2.230 1.00 32.91 370 THR A C 1
ATOM 2956 O O . THR A 1 370 ? 15.404 -13.232 1.016 1.00 32.91 370 THR A O 1
ATOM 2959 N N . THR A 1 371 ? 16.114 -12.668 3.050 1.00 31.06 371 THR A N 1
ATOM 2960 C CA . THR A 1 371 ? 17.317 -11.950 2.604 1.00 31.06 371 THR A CA 1
ATOM 2961 C C . THR A 1 371 ? 18.490 -12.920 2.581 1.00 31.06 371 THR A C 1
ATOM 2963 O O . THR A 1 371 ? 19.414 -12.858 3.386 1.00 31.06 371 THR A O 1
ATOM 2966 N N . ALA A 1 372 ? 18.438 -13.861 1.646 1.00 28.02 372 ALA A N 1
ATOM 2967 C CA . ALA A 1 372 ? 19.597 -14.579 1.130 1.00 28.02 372 ALA A CA 1
ATOM 2968 C C . ALA A 1 372 ? 19.181 -15.247 -0.187 1.00 28.02 372 ALA A C 1
ATOM 2970 O O . ALA A 1 372 ? 18.068 -15.777 -0.242 1.00 28.02 372 ALA A O 1
ATOM 2971 N N . PRO A 1 373 ? 20.043 -15.302 -1.224 1.00 31.94 373 PRO A N 1
ATOM 2972 C CA . PRO A 1 373 ? 19.816 -16.242 -2.310 1.00 31.94 373 PRO A CA 1
ATOM 2973 C C . PRO A 1 373 ? 19.750 -17.618 -1.655 1.00 31.94 373 PRO A C 1
ATOM 2975 O O . PRO A 1 373 ? 20.734 -18.083 -1.075 1.00 31.94 373 PRO A O 1
ATOM 2978 N N . THR A 1 374 ? 18.568 -18.233 -1.650 1.00 28.62 374 THR A N 1
ATOM 2979 C CA . THR A 1 374 ? 18.411 -19.597 -1.169 1.00 28.62 374 THR A CA 1
ATOM 2980 C C . THR A 1 374 ? 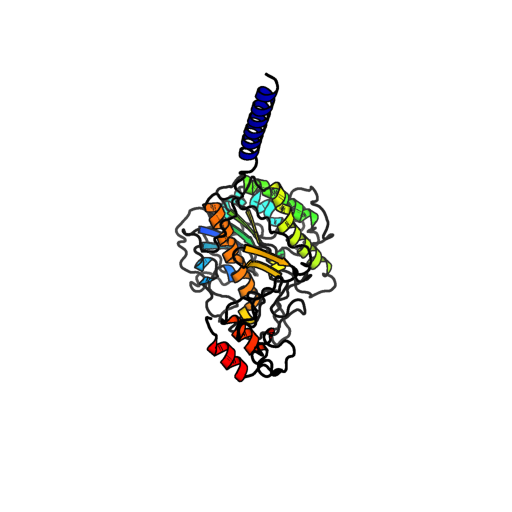19.313 -20.449 -2.049 1.00 28.62 374 THR A C 1
ATOM 2982 O O . THR A 1 374 ? 19.003 -20.719 -3.206 1.00 28.62 374 THR A O 1
ATOM 2985 N N . SER A 1 375 ? 20.475 -20.846 -1.528 1.00 28.30 375 SER A N 1
ATOM 2986 C CA . SER A 1 375 ? 21.187 -21.978 -2.095 1.00 28.30 375 SER A CA 1
ATOM 2987 C C . SER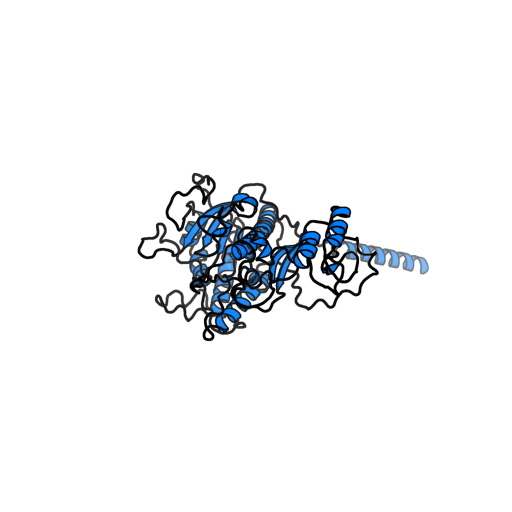 A 1 375 ? 20.198 -23.134 -2.035 1.00 28.30 375 SER A C 1
ATOM 2989 O O . SER A 1 375 ? 19.755 -23.472 -0.933 1.00 28.30 375 SER A O 1
ATOM 2991 N N . LEU A 1 376 ? 19.810 -23.648 -3.206 1.00 35.03 376 LEU A N 1
ATOM 2992 C CA . LEU A 1 376 ? 18.850 -24.736 -3.384 1.00 35.03 376 LEU A CA 1
ATOM 2993 C C . LEU A 1 376 ? 18.943 -25.755 -2.231 1.00 35.03 376 LEU A C 1
ATOM 2995 O O . LEU A 1 376 ? 20.048 -26.248 -1.969 1.00 35.03 376 LEU A O 1
ATOM 2999 N N . PRO A 1 377 ? 17.835 -26.142 -1.570 1.00 32.06 377 PRO A N 1
ATOM 3000 C CA . PRO A 1 377 ? 17.850 -27.367 -0.793 1.00 32.06 377 PRO A CA 1
ATOM 3001 C C . PRO A 1 377 ? 18.185 -28.509 -1.755 1.00 32.06 377 PRO A C 1
ATOM 3003 O O . PRO A 1 377 ? 17.480 -28.756 -2.732 1.00 32.06 377 PRO A O 1
ATOM 3006 N N . THR A 1 378 ? 19.312 -29.173 -1.498 1.00 31.91 378 THR A N 1
ATOM 3007 C CA . THR A 1 378 ? 19.721 -30.400 -2.183 1.00 31.91 378 THR A CA 1
ATOM 3008 C C . THR A 1 378 ? 18.538 -31.360 -2.233 1.00 31.91 378 THR A C 1
ATOM 3010 O O . THR A 1 378 ? 17.982 -31.715 -1.192 1.00 31.91 378 THR A O 1
ATOM 3013 N N . SER A 1 379 ? 18.153 -31.739 -3.450 1.00 30.52 379 SER A N 1
ATOM 3014 C CA . SER A 1 379 ? 16.996 -32.573 -3.738 1.00 30.52 379 SER A CA 1
ATOM 3015 C C . SER A 1 379 ? 17.041 -33.888 -2.958 1.00 30.52 379 SER A C 1
ATOM 3017 O O . SER A 1 379 ? 17.954 -34.705 -3.088 1.00 30.52 379 SER A O 1
ATOM 3019 N N . SER A 1 380 ? 15.999 -34.098 -2.156 1.00 33.91 380 SER A N 1
ATOM 3020 C CA . SER A 1 380 ? 15.496 -35.440 -1.868 1.00 33.91 380 SER A CA 1
ATOM 3021 C C . SER A 1 380 ? 15.021 -36.051 -3.198 1.00 33.91 380 SER A C 1
ATOM 3023 O O . SER A 1 380 ? 14.522 -35.296 -4.033 1.00 33.91 380 SER A O 1
ATOM 3025 N N . PRO A 1 381 ? 15.189 -37.360 -3.458 1.00 32.16 381 PRO A N 1
ATOM 3026 C CA . PRO A 1 381 ? 14.862 -37.942 -4.758 1.00 32.16 381 PRO A CA 1
ATOM 3027 C C . PRO A 1 381 ? 13.377 -37.745 -5.086 1.00 32.16 381 PRO A C 1
ATOM 3029 O O . PRO A 1 381 ? 12.506 -38.342 -4.452 1.00 32.16 381 PRO A O 1
ATOM 3032 N N . THR A 1 382 ? 13.112 -36.887 -6.071 1.00 40.59 382 THR A N 1
ATOM 3033 C CA . THR A 1 382 ? 11.784 -36.591 -6.607 1.00 40.59 382 THR A CA 1
ATOM 3034 C C . THR A 1 382 ? 11.205 -37.847 -7.273 1.00 40.59 382 THR A C 1
ATOM 3036 O O . THR A 1 382 ? 11.934 -38.533 -8.002 1.00 40.59 382 THR A O 1
ATOM 3039 N N . PRO A 1 383 ? 9.918 -38.182 -7.059 1.00 46.44 383 PRO A N 1
ATOM 3040 C CA . PRO A 1 383 ? 9.202 -39.080 -7.962 1.00 46.44 383 PRO A CA 1
ATOM 3041 C C . PRO A 1 383 ? 9.261 -38.542 -9.410 1.00 46.44 383 PRO A C 1
ATOM 3043 O O . PRO A 1 383 ? 9.516 -37.354 -9.606 1.00 46.44 383 PRO A O 1
ATOM 3046 N N . PRO A 1 384 ? 9.091 -39.394 -10.438 1.00 53.31 384 PRO A N 1
ATOM 3047 C CA . PRO A 1 384 ? 9.145 -38.946 -11.829 1.00 53.31 384 PRO A CA 1
ATOM 3048 C C . PRO A 1 384 ? 8.138 -37.804 -12.075 1.00 53.31 384 PRO A C 1
ATOM 3050 O O . PRO A 1 384 ? 7.031 -37.904 -11.542 1.00 53.31 384 PRO A O 1
ATOM 3053 N N . PRO A 1 385 ? 8.483 -36.768 -12.866 1.00 59.31 385 PRO A N 1
ATOM 3054 C CA . PRO A 1 385 ? 7.561 -35.682 -13.202 1.00 59.31 385 PRO A CA 1
ATOM 3055 C C . PRO A 1 385 ? 6.265 -36.230 -13.811 1.00 59.31 385 PRO A C 1
ATOM 3057 O O . PRO A 1 385 ? 6.316 -37.134 -14.653 1.00 59.31 385 PRO A O 1
ATOM 3060 N N . ALA A 1 386 ? 5.113 -35.706 -13.387 1.00 75.00 386 ALA A N 1
ATOM 3061 C CA . ALA A 1 386 ? 3.833 -36.027 -14.012 1.00 75.00 386 ALA A CA 1
ATOM 3062 C C . ALA A 1 386 ? 3.839 -35.492 -15.453 1.00 75.00 386 ALA A C 1
ATOM 3064 O O . ALA A 1 386 ? 4.251 -34.365 -15.693 1.00 75.00 386 ALA A O 1
ATOM 3065 N N . LEU A 1 387 ? 3.453 -36.296 -16.446 1.00 87.12 387 LEU A N 1
ATOM 3066 C CA . LEU A 1 387 ? 3.417 -35.832 -17.839 1.00 87.12 387 LEU A CA 1
ATOM 3067 C C . LEU A 1 387 ? 2.368 -34.724 -17.978 1.00 87.12 387 LEU A C 1
ATOM 3069 O O . LEU A 1 387 ? 1.223 -34.932 -17.602 1.00 87.12 387 LEU A O 1
ATOM 3073 N N . GLY A 1 388 ? 2.747 -33.580 -18.548 1.00 86.56 388 GLY A N 1
ATOM 3074 C CA . GLY A 1 388 ? 1.863 -32.417 -18.669 1.00 86.56 388 GLY A CA 1
ATOM 3075 C C . GLY A 1 388 ? 2.041 -31.358 -17.578 1.00 86.56 388 GLY A C 1
ATOM 3076 O O . GLY A 1 388 ? 1.486 -30.286 -17.745 1.00 86.56 388 GLY A O 1
ATOM 3077 N N . ASP A 1 389 ? 2.827 -31.624 -16.530 1.00 90.94 389 ASP A N 1
ATOM 3078 C CA . ASP A 1 389 ? 3.117 -30.697 -15.419 1.00 90.94 389 ASP A CA 1
ATOM 3079 C C . ASP A 1 389 ? 4.391 -29.888 -15.735 1.00 90.94 389 ASP A C 1
ATOM 3081 O O . ASP A 1 389 ? 5.521 -30.311 -15.464 1.00 90.94 389 ASP A O 1
ATOM 3085 N N . ALA A 1 390 ? 4.239 -28.775 -16.443 1.00 88.94 390 ALA A N 1
ATOM 3086 C CA . ALA A 1 390 ? 5.349 -27.968 -16.930 1.00 88.94 390 ALA A CA 1
ATOM 3087 C C . ALA A 1 390 ? 6.038 -27.170 -15.815 1.00 88.94 390 ALA A C 1
ATOM 3089 O O . ALA A 1 390 ? 7.253 -26.960 -15.886 1.00 88.94 390 ALA A O 1
ATOM 3090 N N . ASN A 1 391 ? 5.305 -26.750 -14.779 1.00 84.06 391 ASN A N 1
ATOM 3091 C CA . ASN A 1 391 ? 5.882 -26.019 -13.642 1.00 84.06 391 ASN A CA 1
ATOM 3092 C C . ASN A 1 391 ? 6.407 -26.946 -12.521 1.00 84.06 391 ASN A C 1
ATOM 3094 O O . ASN A 1 391 ? 7.066 -26.467 -11.596 1.00 84.06 391 ASN A O 1
ATOM 3098 N N . SER A 1 392 ? 6.204 -28.263 -12.644 1.00 85.00 392 SER A N 1
ATOM 3099 C CA . SER A 1 392 ? 6.598 -29.292 -11.672 1.00 85.00 392 SER A CA 1
ATOM 3100 C C . SER A 1 392 ? 5.978 -29.098 -10.283 1.00 85.00 392 SER A C 1
ATOM 3102 O O . SER A 1 392 ? 6.609 -29.446 -9.275 1.00 85.00 392 SER A O 1
ATOM 3104 N N . ASP A 1 393 ? 4.769 -28.535 -10.213 1.00 78.62 393 ASP A N 1
ATOM 3105 C CA . ASP A 1 393 ? 4.044 -28.310 -8.957 1.00 78.62 393 ASP A CA 1
ATOM 3106 C C . ASP A 1 393 ? 3.264 -29.546 -8.465 1.00 78.62 393 ASP A C 1
ATOM 3108 O O . ASP A 1 393 ? 2.786 -29.577 -7.324 1.00 78.62 393 ASP A O 1
ATOM 3112 N N . GLY A 1 394 ? 3.235 -30.609 -9.275 1.00 81.19 394 GLY A N 1
ATOM 3113 C CA . GLY A 1 394 ? 2.592 -31.882 -8.978 1.00 81.19 394 GLY A CA 1
ATOM 3114 C C . GLY A 1 394 ? 1.131 -31.973 -9.417 1.00 81.19 394 GLY A C 1
ATOM 3115 O O . GLY A 1 394 ? 0.503 -32.990 -9.109 1.00 81.19 394 GLY A O 1
ATOM 3116 N N . VAL A 1 395 ? 0.595 -30.961 -10.102 1.00 81.06 395 VAL A N 1
ATOM 3117 C CA . VAL A 1 395 ? -0.759 -30.922 -10.667 1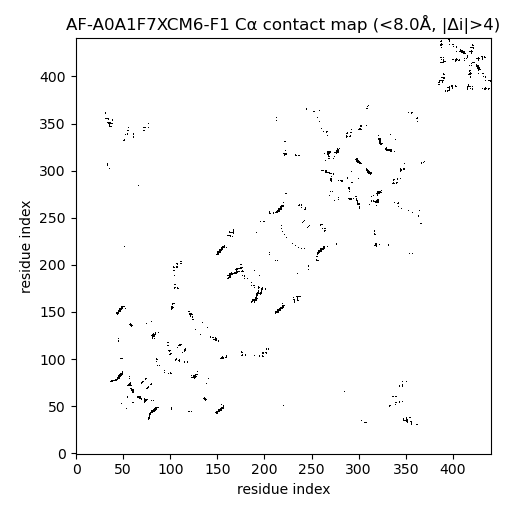.00 81.06 395 VAL A CA 1
ATOM 3118 C C . VAL A 1 395 ? -0.663 -30.538 -12.144 1.00 81.06 395 VAL A C 1
ATOM 3120 O O . VAL A 1 395 ? 0.165 -29.730 -12.525 1.00 81.06 395 VAL A O 1
ATOM 3123 N N . VAL A 1 396 ? -1.515 -31.117 -12.996 1.00 90.31 396 VAL A N 1
ATOM 3124 C CA . VAL A 1 396 ? -1.609 -30.701 -14.407 1.00 90.31 396 VAL A CA 1
ATOM 3125 C C . VAL A 1 396 ? -2.833 -29.813 -14.601 1.00 90.31 396 VAL A C 1
ATOM 3127 O O . VAL A 1 396 ? -3.967 -30.308 -14.639 1.00 90.31 396 VAL A O 1
ATOM 3130 N N . ASP A 1 397 ? -2.643 -28.504 -14.725 1.00 85.25 397 ASP A N 1
ATOM 3131 C CA . ASP A 1 397 ? -3.727 -27.526 -14.777 1.00 85.25 397 ASP A CA 1
ATOM 3132 C C . ASP A 1 397 ? -3.549 -26.431 -15.852 1.00 85.25 397 ASP A C 1
ATOM 3134 O O . ASP A 1 397 ? -2.923 -26.623 -16.897 1.00 85.25 397 ASP A O 1
ATOM 3138 N N . GLY A 1 398 ? -4.248 -25.304 -15.687 1.00 77.81 398 GLY A N 1
ATOM 3139 C CA . GLY A 1 398 ? -4.200 -24.196 -16.639 1.00 77.81 398 GLY A CA 1
ATOM 3140 C C . GLY A 1 398 ? -2.844 -23.485 -16.698 1.00 77.81 398 GLY A C 1
ATOM 3141 O O . GLY A 1 398 ? -2.562 -22.845 -17.710 1.00 77.81 398 GLY A O 1
ATOM 3142 N N . ILE A 1 399 ? -2.008 -23.591 -15.665 1.00 80.56 399 ILE A N 1
ATOM 3143 C CA . ILE A 1 399 ? -0.671 -22.992 -15.612 1.00 80.56 399 ILE A CA 1
ATOM 3144 C C . ILE A 1 399 ? 0.262 -23.720 -16.584 1.00 80.56 399 ILE A C 1
ATOM 3146 O O . ILE A 1 399 ? 0.969 -23.072 -17.359 1.00 80.56 399 ILE A O 1
ATOM 3150 N N . ASP A 1 400 ? 0.186 -25.047 -16.652 1.00 86.25 400 ASP A N 1
ATOM 3151 C CA . ASP A 1 400 ? 1.001 -25.837 -17.581 1.00 86.25 400 ASP A CA 1
ATOM 3152 C C . ASP A 1 400 ? 0.647 -25.582 -19.040 1.00 86.25 400 ASP A C 1
ATOM 3154 O O . ASP A 1 400 ? 1.517 -25.522 -19.913 1.00 86.25 400 ASP A O 1
ATOM 3158 N N . TYR A 1 401 ? -0.642 -25.358 -19.304 1.00 89.56 401 TYR A N 1
ATOM 3159 C CA . TYR A 1 401 ? -1.106 -24.925 -20.615 1.00 89.56 401 TYR A CA 1
ATOM 3160 C C . TYR A 1 401 ? -0.498 -23.590 -21.021 1.00 89.56 401 TYR A C 1
ATOM 3162 O O . TYR A 1 401 ? -0.126 -23.421 -22.179 1.00 89.56 401 TYR A O 1
ATOM 3170 N N . VAL A 1 402 ? -0.394 -22.638 -20.091 1.00 81.00 402 VAL A N 1
ATOM 3171 C CA . VAL A 1 402 ? 0.207 -21.327 -20.364 1.00 81.00 402 VAL A CA 1
ATOM 3172 C C . VAL A 1 402 ? 1.696 -21.477 -20.674 1.00 81.00 402 VAL A C 1
ATOM 3174 O O . VAL A 1 402 ? 2.185 -20.844 -21.610 1.00 81.00 402 VAL A O 1
ATOM 3177 N N . ILE A 1 403 ? 2.405 -22.356 -19.963 1.00 84.62 403 ILE A N 1
ATOM 3178 C CA . ILE A 1 403 ? 3.816 -22.650 -20.241 1.00 84.62 403 ILE A CA 1
ATOM 3179 C C . ILE A 1 403 ? 3.983 -23.280 -21.629 1.00 84.62 403 ILE A C 1
ATOM 3181 O O . ILE A 1 403 ? 4.807 -22.800 -22.412 1.00 84.62 403 ILE A O 1
ATOM 3185 N N . TRP A 1 404 ? 3.165 -24.279 -21.973 1.00 95.44 404 TRP A N 1
ATOM 3186 C CA . TRP A 1 404 ? 3.134 -24.863 -23.318 1.00 95.44 404 TRP A CA 1
ATOM 3187 C C . TRP A 1 404 ? 2.813 -23.813 -24.393 1.00 95.44 404 TRP A C 1
ATOM 3189 O O . TRP A 1 404 ? 3.498 -23.723 -25.413 1.00 95.44 404 TRP A O 1
ATOM 3199 N N . LEU A 1 405 ? 1.801 -22.974 -24.161 1.00 87.56 405 LEU A N 1
ATOM 3200 C CA . LEU A 1 405 ? 1.344 -21.962 -25.113 1.00 87.56 405 LEU A CA 1
ATOM 3201 C C . LEU A 1 405 ? 2.435 -20.925 -25.407 1.00 87.56 405 LEU A C 1
ATOM 3203 O O . LEU A 1 405 ? 2.630 -20.557 -26.566 1.00 87.56 405 LEU A O 1
ATOM 3207 N N . ASN A 1 406 ? 3.168 -20.488 -24.381 1.00 82.69 406 ASN A N 1
ATOM 3208 C CA . ASN A 1 406 ? 4.255 -19.513 -24.511 1.00 82.69 406 ASN A CA 1
ATOM 3209 C C . ASN A 1 406 ? 5.428 -20.032 -25.355 1.00 82.69 406 ASN A C 1
ATOM 3211 O O . ASN A 1 406 ? 6.122 -19.246 -26.005 1.00 82.69 406 ASN A O 1
ATOM 3215 N N . HIS A 1 407 ? 5.617 -21.348 -25.391 1.00 90.06 407 HIS A N 1
ATOM 3216 C CA . HIS A 1 407 ? 6.690 -22.003 -26.133 1.00 90.06 407 HIS A CA 1
ATOM 3217 C C . HIS A 1 407 ? 6.196 -22.696 -27.407 1.00 90.06 407 HIS A C 1
ATOM 3219 O O . HIS A 1 407 ? 6.996 -23.285 -28.132 1.00 90.06 407 HIS A O 1
ATOM 3225 N N . TYR A 1 408 ? 4.907 -22.584 -27.747 1.00 91.75 408 TYR A N 1
ATOM 3226 C CA . TYR A 1 408 ? 4.341 -23.256 -28.911 1.00 91.75 408 TYR A CA 1
ATOM 3227 C C . TYR A 1 408 ? 5.112 -22.929 -30.196 1.00 91.75 408 TYR A C 1
ATOM 3229 O O . TYR A 1 408 ? 5.349 -21.771 -30.552 1.00 91.75 408 TYR A O 1
ATOM 3237 N N . ASN A 1 409 ? 5.455 -23.988 -30.927 1.00 92.06 409 ASN A N 1
ATOM 3238 C CA . ASN A 1 409 ? 6.225 -23.998 -32.162 1.00 92.06 409 ASN A CA 1
ATOM 3239 C C . ASN A 1 409 ? 7.707 -23.590 -32.008 1.00 92.06 409 ASN A C 1
ATOM 3241 O O . ASN A 1 409 ? 8.392 -23.435 -33.029 1.00 92.06 409 ASN A O 1
ATOM 3245 N N . GLN A 1 410 ? 8.218 -23.458 -30.779 1.00 88.69 410 GLN A N 1
ATOM 3246 C CA . GLN A 1 410 ? 9.620 -23.150 -30.492 1.00 88.69 410 GLN A CA 1
ATOM 3247 C C . GLN A 1 410 ? 10.439 -24.434 -30.258 1.00 88.69 410 GLN A C 1
ATOM 3249 O O . GLN A 1 410 ? 9.949 -25.376 -29.635 1.00 88.69 410 GLN A O 1
ATOM 3254 N N . PRO A 1 411 ? 11.683 -24.512 -30.767 1.00 90.25 411 PRO A N 1
ATOM 3255 C CA . PRO A 1 411 ? 12.612 -25.553 -30.350 1.00 90.25 411 PRO A CA 1
ATOM 3256 C C . PRO A 1 411 ? 13.064 -25.287 -28.912 1.00 90.25 411 PRO A C 1
ATOM 3258 O O . PRO A 1 411 ? 13.355 -24.143 -28.561 1.00 90.25 411 PRO A O 1
ATOM 3261 N N . THR A 1 412 ? 13.188 -26.333 -28.104 1.00 87.62 412 THR A N 1
ATOM 3262 C CA . THR A 1 412 ? 13.604 -26.201 -26.706 1.00 87.62 412 THR A CA 1
ATOM 3263 C C . THR A 1 412 ? 14.564 -27.311 -26.292 1.00 87.62 412 THR A C 1
ATOM 3265 O O . THR A 1 412 ? 14.486 -28.451 -26.744 1.00 87.62 412 THR A O 1
ATOM 3268 N N . SER A 1 413 ? 15.512 -26.964 -25.423 1.00 90.44 413 SER A N 1
ATOM 3269 C CA . SER A 1 413 ? 16.324 -27.928 -24.673 1.00 90.44 413 SER A CA 1
ATOM 3270 C C . SER A 1 413 ? 15.843 -28.114 -23.232 1.00 90.44 413 SER A C 1
ATOM 3272 O O . SER A 1 413 ? 16.355 -28.998 -22.541 1.00 90.44 413 SER A O 1
ATOM 3274 N N . ASN A 1 414 ? 14.888 -27.295 -22.783 1.00 81.94 414 ASN A N 1
ATOM 3275 C CA . ASN A 1 414 ? 14.343 -27.295 -21.423 1.00 81.94 414 ASN A CA 1
ATOM 3276 C C . ASN A 1 414 ? 13.212 -28.323 -21.244 1.00 81.94 414 ASN A C 1
ATOM 3278 O O . ASN A 1 414 ? 12.776 -28.558 -20.118 1.00 81.94 414 ASN A O 1
ATOM 3282 N N . ARG A 1 415 ? 12.804 -29.003 -22.328 1.00 88.81 415 ARG A N 1
ATOM 3283 C CA . ARG A 1 415 ? 11.846 -30.120 -22.325 1.00 88.81 415 ARG A CA 1
ATOM 3284 C C . ARG A 1 415 ? 10.520 -29.703 -21.674 1.00 88.81 415 ARG A C 1
ATOM 3286 O O . ARG A 1 415 ? 9.968 -28.660 -22.006 1.00 88.81 415 ARG A O 1
ATOM 3293 N N . GLN A 1 416 ? 10.049 -30.489 -20.709 1.00 88.06 416 GLN A N 1
ATOM 3294 C CA . GLN A 1 416 ? 8.792 -30.316 -19.993 1.00 88.06 416 GLN A CA 1
ATOM 3295 C C . GLN A 1 416 ? 8.609 -28.917 -19.385 1.00 88.06 416 GLN A C 1
ATOM 3297 O O . GLN A 1 416 ? 7.486 -28.428 -19.381 1.00 88.06 416 GLN A O 1
ATOM 3302 N N . SER A 1 417 ? 9.683 -28.237 -18.966 1.00 91.31 417 SER A N 1
ATOM 3303 C CA . SER A 1 417 ? 9.603 -26.867 -18.430 1.00 91.31 417 SER A CA 1
ATOM 3304 C C . SER A 1 417 ? 9.223 -25.802 -19.462 1.00 91.31 417 SER A C 1
ATOM 3306 O O . SER A 1 417 ? 8.771 -24.731 -19.081 1.00 91.31 417 SER A O 1
ATOM 3308 N N . ASP A 1 418 ? 9.358 -26.106 -20.753 1.00 92.81 418 ASP A N 1
ATOM 3309 C CA . ASP A 1 418 ? 8.859 -25.282 -21.859 1.00 92.81 418 ASP A CA 1
ATOM 3310 C C . ASP A 1 418 ? 7.632 -25.949 -22.513 1.00 92.81 418 ASP A C 1
ATOM 3312 O O . ASP A 1 418 ? 7.248 -25.628 -23.634 1.00 92.81 418 ASP A O 1
ATOM 3316 N N . GLY A 1 419 ? 7.024 -26.934 -21.851 1.00 91.88 419 GLY A N 1
ATOM 3317 C CA . GLY A 1 419 ? 5.901 -27.695 -22.385 1.00 91.88 419 GLY A CA 1
ATOM 3318 C C . GLY A 1 419 ? 6.254 -28.693 -23.492 1.00 91.88 419 GLY A C 1
ATOM 3319 O O . GLY A 1 419 ? 5.337 -29.151 -24.154 1.00 91.88 419 GLY A O 1
ATOM 3320 N N . ASP A 1 420 ? 7.524 -29.055 -23.711 1.00 95.62 420 ASP A N 1
ATOM 3321 C CA . ASP A 1 420 ? 7.916 -30.207 -24.552 1.00 95.62 420 ASP A CA 1
ATOM 3322 C C . ASP A 1 420 ? 7.821 -31.492 -23.706 1.00 95.62 420 ASP A C 1
ATOM 3324 O O . ASP A 1 420 ? 8.778 -31.948 -23.064 1.00 95.62 420 ASP A O 1
ATOM 3328 N N . PHE A 1 421 ? 6.606 -32.032 -23.631 1.00 94.44 421 PHE A N 1
ATOM 3329 C CA . PHE A 1 421 ? 6.253 -33.171 -22.787 1.00 94.44 421 PHE A CA 1
ATOM 3330 C C . PHE A 1 421 ? 6.627 -34.517 -23.417 1.00 94.44 421 PHE A C 1
ATOM 3332 O O . PHE A 1 421 ? 6.680 -35.525 -22.707 1.00 94.44 421 PHE A O 1
ATOM 3339 N N . ASN A 1 422 ? 6.898 -34.566 -24.725 1.00 92.50 422 ASN A N 1
ATOM 3340 C CA . ASN A 1 422 ? 7.380 -35.774 -25.403 1.00 92.50 422 ASN A CA 1
ATOM 3341 C C . ASN A 1 422 ? 8.925 -35.843 -25.513 1.00 92.50 422 ASN A C 1
ATOM 3343 O O . ASN A 1 422 ? 9.466 -36.903 -25.849 1.00 92.50 422 ASN A O 1
ATOM 3347 N N . SER A 1 423 ? 9.628 -34.761 -25.155 1.00 92.94 423 SER A N 1
ATOM 3348 C CA . SER A 1 423 ? 11.086 -34.593 -25.229 1.00 92.94 423 SER A CA 1
ATOM 3349 C C . SER A 1 423 ? 11.677 -34.765 -26.634 1.00 92.94 423 SER A C 1
ATOM 3351 O O . SER A 1 423 ? 12.807 -35.255 -26.770 1.00 92.94 423 SER A O 1
ATOM 3353 N N . ASP A 1 424 ? 10.942 -34.385 -27.679 1.00 92.94 424 ASP A N 1
ATOM 3354 C CA . ASP A 1 424 ? 11.417 -34.415 -29.067 1.00 92.94 424 ASP A CA 1
ATOM 3355 C C . ASP A 1 424 ? 12.223 -33.164 -29.462 1.00 92.94 424 ASP A C 1
ATOM 3357 O O . ASP A 1 424 ? 12.827 -33.123 -30.543 1.00 92.94 424 ASP A O 1
ATOM 3361 N N . GLY A 1 425 ? 12.336 -32.200 -28.542 1.00 92.75 425 GLY A N 1
ATOM 3362 C CA . GLY A 1 425 ? 13.101 -30.970 -28.704 1.00 92.75 425 GLY A CA 1
ATOM 3363 C C . GLY A 1 425 ? 12.285 -29.815 -29.275 1.00 92.75 425 GLY A C 1
ATOM 3364 O O . GLY A 1 425 ? 12.877 -28.808 -29.690 1.00 92.75 425 GLY A O 1
ATOM 3365 N N . ARG A 1 426 ? 10.955 -29.934 -29.334 1.00 93.56 426 ARG A N 1
ATOM 3366 C CA . ARG A 1 426 ? 10.060 -28.876 -29.796 1.00 93.56 426 ARG A CA 1
ATOM 3367 C C . ARG A 1 426 ? 8.728 -28.919 -29.056 1.00 93.56 426 ARG A C 1
ATOM 3369 O O . ARG A 1 426 ? 8.088 -29.949 -29.011 1.00 93.56 426 ARG A O 1
ATOM 3376 N N . THR A 1 427 ? 8.262 -27.765 -28.594 1.00 95.94 427 THR A N 1
ATOM 3377 C CA . THR A 1 427 ? 6.926 -27.640 -28.002 1.00 95.94 427 THR A CA 1
ATOM 3378 C C . THR A 1 427 ? 5.890 -27.464 -29.112 1.00 95.94 427 THR A C 1
ATOM 3380 O O . THR A 1 427 ? 5.857 -26.418 -29.767 1.00 95.94 427 THR A O 1
ATOM 3383 N N . ASP A 1 428 ? 5.044 -28.455 -29.381 1.00 94.81 428 ASP A N 1
ATOM 3384 C CA . ASP A 1 428 ? 4.060 -28.398 -30.464 1.00 94.81 428 ASP A CA 1
ATOM 3385 C C . ASP A 1 428 ? 2.688 -29.020 -30.127 1.00 94.81 428 ASP A C 1
ATOM 3387 O O . ASP A 1 428 ? 2.290 -29.157 -28.971 1.00 94.81 428 ASP A O 1
ATOM 3391 N N . GLY A 1 429 ? 1.874 -29.289 -31.153 1.00 88.25 429 GLY A N 1
ATOM 3392 C CA . GLY A 1 429 ? 0.520 -29.813 -30.975 1.00 88.25 429 GLY A CA 1
ATOM 3393 C C . GLY A 1 429 ? 0.470 -31.225 -30.380 1.00 88.25 429 GLY A C 1
ATOM 3394 O O . GLY A 1 429 ? -0.577 -31.615 -29.864 1.00 88.25 429 GLY A O 1
ATOM 3395 N N . ILE A 1 430 ? 1.560 -31.992 -30.435 1.00 93.62 430 ILE A N 1
ATOM 3396 C CA . ILE A 1 430 ? 1.664 -33.293 -29.768 1.00 93.62 430 ILE A CA 1
ATOM 3397 C C . ILE A 1 430 ? 1.736 -33.082 -28.256 1.00 93.62 430 ILE A C 1
ATOM 3399 O O . ILE A 1 430 ? 1.042 -33.776 -27.511 1.00 93.62 430 ILE A O 1
ATOM 3403 N N . ASP A 1 431 ? 2.484 -32.082 -27.806 1.00 95.88 431 ASP A N 1
ATOM 3404 C CA . ASP A 1 431 ? 2.598 -31.752 -26.389 1.00 95.88 431 ASP A CA 1
ATOM 3405 C C . ASP A 1 431 ? 1.295 -31.213 -25.806 1.00 95.88 431 ASP A C 1
ATOM 3407 O O . ASP A 1 431 ? 0.905 -31.592 -24.704 1.00 95.88 431 ASP A O 1
ATOM 3411 N N . TYR A 1 432 ? 0.536 -30.439 -26.585 1.00 94.62 432 TYR A N 1
ATOM 3412 C CA . TYR A 1 432 ? -0.818 -30.042 -26.196 1.00 94.62 432 TYR A CA 1
ATOM 3413 C C . TYR A 1 432 ? -1.705 -31.246 -25.881 1.00 94.62 432 TYR A C 1
ATOM 3415 O O . TYR A 1 432 ? -2.438 -31.245 -24.895 1.00 94.62 432 TYR A O 1
ATOM 3423 N N . VAL A 1 433 ? -1.644 -32.288 -26.717 1.00 94.75 433 VAL A N 1
ATOM 3424 C CA . VAL A 1 433 ? -2.420 -33.516 -26.507 1.00 94.75 433 VAL A CA 1
ATOM 3425 C C . VAL A 1 433 ? -1.941 -34.248 -25.252 1.00 94.75 433 VAL A C 1
ATOM 3427 O O . VAL A 1 433 ? -2.758 -34.852 -24.559 1.00 94.75 433 VAL A O 1
ATOM 3430 N N . ILE A 1 434 ? -0.648 -34.182 -24.928 1.00 91.81 434 ILE A N 1
ATOM 3431 C CA . ILE A 1 434 ? -0.103 -34.760 -23.695 1.00 91.81 434 ILE A CA 1
ATOM 3432 C C . ILE A 1 434 ? -0.617 -34.002 -22.473 1.00 91.81 434 ILE A C 1
ATOM 3434 O O . ILE A 1 434 ? -1.160 -34.642 -21.576 1.00 91.81 434 ILE A O 1
ATOM 3438 N N . TRP A 1 435 ? -0.535 -32.674 -22.457 1.00 95.38 435 TRP A N 1
ATOM 3439 C CA . TRP A 1 435 ? -1.123 -31.861 -21.392 1.00 95.38 435 TRP A CA 1
ATOM 3440 C C . TRP A 1 435 ? -2.627 -32.129 -21.238 1.00 95.38 435 TRP A C 1
ATOM 3442 O O . TRP A 1 435 ? -3.095 -32.471 -20.156 1.00 95.38 435 TRP A O 1
ATOM 3452 N N . LEU A 1 436 ? -3.383 -32.084 -22.340 1.00 93.00 436 LEU A N 1
ATOM 3453 C CA . LEU A 1 436 ? -4.836 -32.257 -22.325 1.00 93.00 436 LEU A CA 1
ATOM 3454 C C . LEU A 1 436 ? -5.258 -33.626 -21.771 1.00 93.00 436 LEU A C 1
ATOM 3456 O O . LEU A 1 436 ? -6.261 -33.721 -21.067 1.00 93.00 436 LEU A O 1
ATOM 3460 N N . ASN A 1 437 ? -4.505 -34.685 -22.078 1.00 89.81 437 ASN A N 1
ATOM 3461 C CA . ASN A 1 437 ? -4.788 -36.033 -21.581 1.00 89.81 437 ASN A CA 1
ATOM 3462 C C . ASN A 1 437 ? -4.479 -36.212 -20.089 1.00 89.81 437 ASN A C 1
ATOM 3464 O O . ASN A 1 437 ? -4.989 -37.161 -19.493 1.00 89.81 437 ASN A O 1
ATOM 3468 N N . ASN A 1 438 ? -3.654 -35.341 -19.507 1.00 89.12 438 ASN A N 1
ATOM 3469 C CA . ASN A 1 438 ? -3.300 -35.375 -18.091 1.00 89.12 438 ASN A CA 1
ATOM 3470 C C . ASN A 1 438 ? -3.981 -34.253 -17.287 1.00 89.12 438 ASN A C 1
ATOM 3472 O O . ASN A 1 438 ? -3.846 -34.222 -16.077 1.00 89.12 438 ASN A O 1
ATOM 3476 N N . TYR A 1 439 ? -4.770 -33.372 -17.910 1.00 86.25 439 TYR A N 1
ATOM 3477 C CA . TYR A 1 439 ? -5.452 -32.280 -17.213 1.00 86.25 439 TYR A CA 1
ATOM 3478 C C . TYR A 1 439 ? -6.290 -32.772 -16.017 1.00 86.25 439 TYR A C 1
ATOM 3480 O O . TYR A 1 439 ? -7.158 -33.637 -16.168 1.00 86.25 439 TYR A O 1
ATOM 3488 N N . SER A 1 440 ? -6.078 -32.158 -14.847 1.00 76.94 440 SER A N 1
ATOM 3489 C CA . SER A 1 440 ? -6.645 -32.529 -13.537 1.00 76.94 440 SER A CA 1
ATOM 3490 C C . SER A 1 440 ? -6.120 -33.838 -12.911 1.00 76.94 440 SER A C 1
ATOM 3492 O O . SER A 1 440 ? -6.814 -34.400 -12.055 1.00 76.94 440 SER A O 1
ATOM 3494 N N . SER A 1 441 ? -4.953 -34.345 -13.335 1.00 68.12 441 SER A N 1
ATOM 3495 C CA . SER A 1 441 ? -4.278 -35.511 -12.727 1.00 68.12 441 SER A CA 1
ATOM 3496 C C . SER A 1 441 ? -3.482 -35.190 -11.474 1.00 68.12 441 SER A C 1
ATOM 3498 O O . SER A 1 441 ? -2.926 -34.069 -11.436 1.00 68.12 441 SER A O 1
#

InterPro domains:
  IPR002105 Dockerin type I repeat [PF00404] (387-434)
  IPR018247 EF-Hand 1, calcium-binding site [PS00018] (389-401)
  IPR036439 Dockerin domain superfamily [G3DSA:1.10.1330.10] (386-441)
  IPR036439 Dockerin domain superfamily [SSF63446] (385-435)

Mean predicted aligned error: 15.13 Å

Nearest PDB structures (foldseek):
  6jh7-assembly1_A-2  TM=4.017E-01  e=1.011E-01  Microcystis aeruginosa FACHB-905 = DIANCHI905
  6jh7-assembly1_B-2  TM=3.914E-01  e=2.038E-01  Microcystis aeruginosa FACHB-905 = DIANCHI905
  3s55-assembly2_F  TM=3.409E-01  e=2.291E-01  Mycobacteroides abscessus ATCC 19977
  8hi5-assembly1_A  TM=3.900E-01  e=5.504E-01  Roseiflexus castenholzii DSM 13941
  8aeq-assembly1_A-2  TM=3.768E-01  e=2.372E+00  Chloroflexus aurantiacus J-10-fl

pLDDT: mean 76.23, std 18.76, range [28.02, 97.5]